Protein AF-0000000083340841 (afdb_homodimer)

Structure (mmCIF, N/CA/C/O backbone):
data_AF-0000000083340841-model_v1
#
loop_
_entity.id
_entity.type
_entity.pdbx_description
1 polymer 'Uncharacterized protein'
#
loop_
_atom_site.group_PDB
_atom_site.id
_atom_site.type_symbol
_atom_site.label_atom_id
_atom_site.label_alt_id
_atom_site.label_comp_id
_atom_site.label_asym_id
_atom_site.label_entity_id
_atom_site.label_seq_id
_atom_site.pdbx_PDB_ins_code
_atom_site.Cartn_x
_atom_site.Cartn_y
_atom_site.Cartn_z
_atom_site.occupancy
_atom_site.B_iso_or_equiv
_atom_site.auth_seq_id
_atom_site.auth_comp_id
_atom_site.auth_asym_id
_atom_site.auth_atom_id
_atom_site.pdbx_PDB_model_num
ATOM 1 N N . MET A 1 1 ? 17.75 -23.5 -24.016 1 43.09 1 MET A N 1
ATOM 2 C CA . MET A 1 1 ? 16.344 -23.766 -23.734 1 43.09 1 MET A CA 1
ATOM 3 C C . MET A 1 1 ? 16.172 -24.375 -22.344 1 43.09 1 MET A C 1
ATOM 5 O O . MET A 1 1 ? 15.297 -23.938 -21.594 1 43.09 1 MET A O 1
ATOM 9 N N . ILE A 1 2 ? 17.109 -25.375 -21.953 1 49.09 2 ILE A N 1
ATOM 10 C CA . ILE A 1 2 ? 17.062 -26.125 -20.703 1 49.09 2 ILE A CA 1
ATOM 11 C C . ILE A 1 2 ? 17.375 -25.188 -19.531 1 49.09 2 ILE A C 1
ATOM 13 O O . ILE A 1 2 ? 16.688 -25.219 -18.516 1 49.09 2 ILE A O 1
ATOM 17 N N . ASN A 1 3 ? 18.312 -24.188 -19.766 1 58.72 3 ASN A N 1
ATOM 18 C CA . ASN A 1 3 ? 18.781 -23.297 -18.703 1 58.72 3 ASN A CA 1
ATOM 19 C C . ASN A 1 3 ? 17.734 -22.219 -18.375 1 58.72 3 ASN A C 1
ATOM 21 O O . ASN A 1 3 ? 17.531 -21.891 -17.203 1 58.72 3 ASN A O 1
ATOM 25 N N . THR A 1 4 ? 16.984 -21.891 -19.422 1 71.94 4 THR A N 1
ATOM 26 C CA . THR A 1 4 ? 15.961 -20.859 -19.219 1 71.94 4 THR A CA 1
ATOM 27 C C . THR A 1 4 ? 14.766 -21.438 -18.453 1 71.94 4 THR A C 1
ATOM 29 O O . THR A 1 4 ? 14.219 -20.781 -17.562 1 71.94 4 THR A O 1
ATOM 32 N N . GLU A 1 5 ? 14.531 -22.703 -18.719 1 75.69 5 GLU A N 1
ATOM 33 C CA . GLU A 1 5 ? 13.406 -23.359 -18.047 1 75.69 5 GLU A CA 1
ATOM 34 C C . GLU A 1 5 ? 13.695 -23.562 -16.562 1 75.69 5 GLU A C 1
ATOM 36 O O . GLU A 1 5 ? 12.812 -23.375 -15.727 1 75.69 5 GLU A O 1
ATOM 41 N N . SER A 1 6 ? 14.945 -23.891 -16.391 1 80.19 6 SER A N 1
ATOM 42 C CA . SER A 1 6 ? 15.344 -24.109 -15 1 80.19 6 SER A CA 1
ATOM 43 C C . SER A 1 6 ? 15.242 -22.828 -14.188 1 80.19 6 SER A C 1
ATOM 45 O O . SER A 1 6 ? 14.82 -22.844 -13.031 1 80.19 6 SER A O 1
ATOM 47 N N . LYS A 1 7 ? 15.594 -21.781 -14.859 1 88.69 7 LYS A N 1
ATOM 48 C CA . LYS A 1 7 ? 15.5 -20.5 -14.188 1 88.69 7 LYS A CA 1
ATOM 49 C C . LYS A 1 7 ? 14.047 -20.109 -13.914 1 88.69 7 LYS A C 1
ATOM 51 O O . LYS A 1 7 ? 13.727 -19.594 -12.844 1 88.69 7 LYS A O 1
ATOM 56 N N . LEU A 1 8 ? 13.188 -20.406 -14.812 1 91.56 8 LEU A N 1
ATOM 57 C CA . LEU A 1 8 ? 11.766 -20.094 -14.664 1 91.56 8 LEU A CA 1
ATOM 58 C C . LEU A 1 8 ? 11.125 -20.969 -13.602 1 91.56 8 LEU A C 1
ATOM 60 O O . LEU A 1 8 ? 10.242 -20.531 -12.867 1 91.56 8 LEU A O 1
ATOM 64 N N . HIS A 1 9 ? 11.625 -22.203 -13.5 1 91.31 9 HIS A N 1
ATOM 65 C CA . HIS A 1 9 ? 11.172 -23.078 -12.422 1 91.31 9 HIS A CA 1
ATOM 66 C C . HIS A 1 9 ? 11.516 -22.5 -11.055 1 91.31 9 HIS A C 1
ATOM 68 O O . HIS A 1 9 ? 10.68 -22.5 -10.148 1 91.31 9 HIS A O 1
ATOM 74 N N . LYS A 1 10 ? 12.703 -22.047 -11.047 1 93.62 10 LYS A N 1
ATOM 75 C CA . LYS A 1 10 ? 13.172 -21.5 -9.789 1 93.62 10 LYS A CA 1
ATOM 76 C C . LYS A 1 10 ? 12.367 -20.25 -9.398 1 93.62 10 LYS A C 1
ATOM 78 O O . LYS A 1 10 ? 12.023 -20.078 -8.234 1 93.62 10 LYS A O 1
ATOM 83 N N . ILE A 1 11 ? 12.062 -19.453 -10.344 1 95.31 11 ILE A N 1
ATOM 84 C CA . ILE A 1 11 ? 11.289 -18.25 -10.094 1 95.31 11 ILE A CA 1
ATOM 85 C C . ILE A 1 11 ? 9.875 -18.625 -9.641 1 95.31 11 ILE A C 1
ATOM 87 O O . ILE A 1 11 ? 9.367 -18.078 -8.664 1 95.31 11 ILE A O 1
ATOM 91 N N . TYR A 1 12 ? 9.305 -19.578 -10.328 1 96.12 12 TYR A N 1
ATOM 92 C CA . TYR A 1 12 ? 7.961 -20.016 -9.977 1 96.12 12 TYR A CA 1
ATOM 93 C C . TYR A 1 12 ? 7.914 -20.547 -8.547 1 96.12 12 TYR A C 1
ATOM 95 O O . TYR A 1 12 ? 7.074 -20.141 -7.75 1 96.12 12 TYR A O 1
ATOM 103 N N . LEU A 1 13 ? 8.82 -21.406 -8.25 1 95.69 13 LEU A N 1
ATOM 104 C CA . LEU A 1 13 ? 8.852 -22.016 -6.926 1 95.69 13 LEU A CA 1
ATOM 105 C C . LEU A 1 13 ? 9.18 -20.984 -5.855 1 95.69 13 LEU A C 1
ATOM 107 O O . LEU A 1 13 ? 8.641 -21.031 -4.746 1 95.69 13 LEU A O 1
ATOM 111 N N . GLY A 1 14 ? 10.055 -20.094 -6.223 1 96 14 GLY A N 1
ATOM 112 C CA . GLY A 1 14 ? 10.344 -19.016 -5.301 1 96 14 GLY A CA 1
ATOM 113 C C . GLY A 1 14 ? 9.133 -18.172 -4.965 1 96 14 GLY A C 1
ATOM 114 O O . GLY A 1 14 ? 8.945 -17.766 -3.816 1 96 14 GLY A O 1
ATOM 115 N N . GLN A 1 15 ? 8.352 -17.938 -5.945 1 97.31 15 GLN A N 1
ATOM 116 C CA . GLN A 1 15 ? 7.133 -17.156 -5.715 1 97.31 15 GLN A CA 1
ATOM 117 C C . GLN A 1 15 ? 6.121 -17.969 -4.898 1 97.31 15 GLN A C 1
ATOM 119 O O . GLN A 1 15 ? 5.379 -17.391 -4.09 1 97.31 15 GLN A O 1
ATOM 124 N N . MET A 1 16 ? 6.059 -19.266 -5.082 1 96.81 16 MET A N 1
ATOM 125 C CA . MET A 1 16 ? 5.191 -20.109 -4.254 1 96.81 16 MET A CA 1
ATOM 126 C C . MET A 1 16 ? 5.598 -20.031 -2.787 1 96.81 16 MET A C 1
ATOM 128 O O . MET A 1 16 ? 4.742 -19.938 -1.906 1 96.81 16 MET A O 1
ATOM 132 N N . GLU A 1 17 ? 6.84 -20.047 -2.607 1 96.31 17 GLU A N 1
ATOM 133 C CA . GLU A 1 17 ? 7.344 -19.906 -1.242 1 96.31 17 GLU A CA 1
ATOM 134 C C . GLU A 1 17 ? 6.961 -18.562 -0.644 1 96.31 17 GLU A C 1
ATOM 136 O O . GLU A 1 17 ? 6.562 -18.484 0.52 1 96.31 17 GLU A O 1
ATOM 141 N N . GLU A 1 18 ? 7.105 -17.562 -1.44 1 96.62 18 GLU A N 1
ATOM 142 C CA . GLU A 1 18 ? 6.746 -16.219 -1.003 1 96.62 18 GLU A CA 1
ATOM 143 C C . GLU A 1 18 ? 5.266 -16.125 -0.641 1 96.62 18 GLU A C 1
ATOM 145 O O . GLU A 1 18 ? 4.91 -15.562 0.393 1 96.62 18 GLU A O 1
ATOM 150 N N . VAL A 1 19 ? 4.441 -16.672 -1.439 1 97.69 19 VAL A N 1
ATOM 151 C CA . VAL A 1 19 ? 3.006 -16.672 -1.183 1 97.69 19 VAL A CA 1
ATOM 152 C C . VAL A 1 19 ? 2.713 -17.359 0.148 1 97.69 19 VAL A C 1
ATOM 154 O O . VAL A 1 19 ? 1.974 -16.828 0.98 1 97.69 19 VAL A O 1
ATOM 157 N N . THR A 1 20 ? 3.332 -18.5 0.352 1 96.56 20 THR A N 1
ATOM 158 C CA . THR A 1 20 ? 3.094 -19.266 1.569 1 96.56 20 THR A CA 1
ATOM 159 C C . THR A 1 20 ? 3.574 -18.5 2.797 1 96.56 20 THR A C 1
ATOM 161 O O . THR A 1 20 ? 2.855 -18.391 3.793 1 96.56 20 THR A O 1
ATOM 164 N N . LYS A 1 21 ? 4.707 -17.984 2.682 1 96.38 21 LYS A N 1
ATOM 165 C CA . LYS A 1 21 ? 5.289 -17.219 3.777 1 96.38 21 LYS A CA 1
ATOM 166 C C . LYS A 1 21 ? 4.402 -16.031 4.156 1 96.38 21 LYS A C 1
ATOM 168 O O . LYS A 1 21 ? 4.148 -15.797 5.34 1 96.38 21 LYS A O 1
ATOM 173 N N . ARG A 1 22 ? 3.938 -15.359 3.242 1 97.62 22 ARG A N 1
ATOM 174 C CA . ARG A 1 22 ? 3.119 -14.18 3.488 1 97.62 22 ARG A CA 1
ATOM 175 C C . ARG A 1 22 ? 1.73 -14.562 3.986 1 97.62 22 ARG A C 1
ATOM 177 O O . ARG A 1 22 ? 1.156 -13.883 4.836 1 97.62 22 ARG A O 1
ATOM 184 N N . CYS A 1 23 ? 1.212 -15.633 3.434 1 97.31 23 CYS A N 1
ATOM 185 C CA . CYS A 1 23 ? -0.058 -16.109 3.965 1 97.31 23 CYS A CA 1
ATOM 186 C C . CYS A 1 23 ? 0.063 -16.453 5.445 1 97.31 23 CYS A C 1
ATOM 188 O O . CYS A 1 23 ? -0.834 -16.156 6.234 1 97.31 23 CYS A O 1
ATOM 190 N N . ASP A 1 24 ? 1.151 -17.062 5.801 1 96.75 24 ASP A N 1
ATOM 191 C CA . ASP A 1 24 ? 1.384 -17.359 7.207 1 96.75 24 ASP A CA 1
ATOM 192 C C . ASP A 1 24 ? 1.462 -16.078 8.039 1 96.75 24 ASP A C 1
ATOM 194 O O . ASP A 1 24 ? 0.912 -16.016 9.141 1 96.75 24 ASP A O 1
ATOM 198 N N . ALA A 1 25 ? 2.119 -15.125 7.512 1 97.38 25 ALA A N 1
ATOM 199 C CA . ALA A 1 25 ? 2.223 -13.836 8.203 1 97.38 25 ALA A CA 1
ATOM 200 C C . ALA A 1 25 ? 0.849 -13.203 8.375 1 97.38 25 ALA A C 1
ATOM 202 O O . ALA A 1 25 ? 0.565 -12.602 9.414 1 97.38 25 ALA A O 1
ATOM 203 N N . VAL A 1 26 ? 0.009 -13.297 7.371 1 98.25 26 VAL A N 1
ATOM 204 C CA . VAL A 1 26 ? -1.349 -12.773 7.457 1 98.25 26 VAL A CA 1
ATOM 205 C C . VAL A 1 26 ? -2.057 -13.352 8.672 1 98.25 26 VAL A C 1
ATOM 207 O O . VAL A 1 26 ? -2.67 -12.625 9.453 1 98.25 26 VAL A O 1
ATOM 210 N N . LEU A 1 27 ? -1.91 -14.594 8.797 1 96.81 27 LEU A N 1
ATOM 211 C CA . LEU A 1 27 ? -2.604 -15.266 9.891 1 96.81 27 LEU A CA 1
ATOM 212 C C . LEU A 1 27 ? -2.074 -14.797 11.242 1 96.81 27 LEU A C 1
ATOM 214 O O . LEU A 1 27 ? -2.844 -14.625 12.188 1 96.81 27 LEU A O 1
ATOM 218 N N . VAL A 1 28 ? -0.82 -14.578 11.328 1 96.81 28 VAL A N 1
ATOM 219 C CA . VAL A 1 28 ? -0.214 -14.094 12.562 1 96.81 28 VAL A CA 1
ATOM 220 C C . VAL A 1 28 ? -0.766 -12.711 12.898 1 96.81 28 VAL A C 1
ATOM 222 O O . VAL A 1 28 ? -1.224 -12.477 14.023 1 96.81 28 VAL A O 1
ATOM 225 N N . PHE A 1 29 ? -0.789 -11.836 11.992 1 97.69 29 PHE A N 1
ATOM 226 C CA . PHE A 1 29 ? -1.277 -10.477 12.203 1 97.69 29 PHE A CA 1
ATOM 227 C C . PHE A 1 29 ? -2.779 -10.477 12.469 1 97.69 29 PHE A C 1
ATOM 229 O O . PHE A 1 29 ? -3.275 -9.68 13.266 1 97.69 29 PHE A O 1
ATOM 236 N N . LEU A 1 30 ? -3.449 -11.359 11.75 1 97.12 30 LEU A N 1
ATOM 237 C CA . LEU A 1 30 ? -4.895 -11.445 11.938 1 97.12 30 LEU A CA 1
ATOM 238 C C . LEU A 1 30 ? -5.234 -11.898 13.359 1 97.12 30 LEU A C 1
ATOM 240 O O . LEU A 1 30 ? -6.129 -11.336 13.992 1 97.12 30 LEU A O 1
ATOM 244 N N . ASP A 1 31 ? -4.527 -12.859 13.805 1 97 31 ASP A N 1
ATOM 245 C CA . ASP A 1 31 ? -4.723 -13.336 15.164 1 97 31 ASP A CA 1
ATOM 246 C C . ASP A 1 31 ? -4.438 -12.234 16.188 1 97 31 ASP A C 1
ATOM 248 O O . ASP A 1 31 ? -5.191 -12.055 17.141 1 97 31 ASP A O 1
ATOM 252 N N . ALA A 1 32 ? -3.381 -11.523 15.961 1 96.44 32 ALA A N 1
ATOM 253 C CA . ALA A 1 32 ? -3.047 -10.398 16.828 1 96.44 32 ALA A CA 1
ATOM 254 C C . ALA A 1 32 ? -4.148 -9.344 16.812 1 96.44 32 ALA A C 1
ATOM 256 O O . ALA A 1 32 ? -4.531 -8.82 17.859 1 96.44 32 ALA A O 1
ATOM 257 N N . TYR A 1 33 ? -4.656 -9.125 15.711 1 96.38 33 TYR A N 1
ATOM 258 C CA . TYR A 1 33 ? -5.723 -8.148 15.562 1 96.38 33 TYR A CA 1
ATOM 259 C C . TYR A 1 33 ? -6.977 -8.594 16.312 1 96.38 33 TYR A C 1
ATOM 261 O O . TYR A 1 33 ? -7.609 -7.797 17 1 96.38 33 TYR A O 1
ATOM 269 N N . LYS A 1 34 ? -7.312 -9.75 16.141 1 94.75 34 LYS A N 1
ATOM 270 C CA . LYS A 1 34 ? -8.508 -10.281 16.781 1 94.75 34 LYS A CA 1
ATOM 271 C C . LYS A 1 34 ? -8.391 -10.203 18.312 1 94.75 34 LYS A C 1
ATOM 273 O O . LYS A 1 34 ? -9.383 -9.992 19 1 94.75 34 LYS A O 1
ATOM 278 N N . LYS A 1 35 ? -7.211 -10.297 18.828 1 95.81 35 LYS A N 1
ATOM 279 C CA . LYS A 1 35 ? -6.973 -10.281 20.266 1 95.81 35 LYS A CA 1
ATOM 280 C C . LYS A 1 35 ? -6.965 -8.859 20.797 1 95.81 35 LYS A C 1
ATOM 282 O O . LYS A 1 35 ? -7.48 -8.602 21.891 1 95.81 35 LYS A O 1
ATOM 287 N N . SER A 1 36 ? -6.426 -7.891 20.062 1 94.44 36 SER A N 1
ATOM 288 C CA . SER A 1 36 ? -6.156 -6.578 20.625 1 94.44 36 SER A CA 1
ATOM 289 C C . SER A 1 36 ? -6.941 -5.488 19.906 1 94.44 36 SER A C 1
ATOM 291 O O . SER A 1 36 ? -7.02 -4.352 20.375 1 94.44 36 SER A O 1
ATOM 293 N N . ASN A 1 37 ? -7.473 -5.785 18.766 1 92.81 37 ASN A N 1
ATOM 294 C CA . ASN A 1 37 ? -8.133 -4.809 17.906 1 92.81 37 ASN A CA 1
ATOM 295 C C . ASN A 1 37 ? -7.199 -3.66 17.547 1 92.81 37 ASN A C 1
ATOM 297 O O . ASN A 1 37 ? -7.645 -2.523 17.359 1 92.81 37 ASN A O 1
ATOM 301 N N . ASN A 1 38 ? -5.949 -3.977 17.469 1 94 38 ASN A N 1
ATOM 302 C CA . ASN A 1 38 ? -4.941 -2.994 17.094 1 94 38 ASN A CA 1
ATOM 303 C C . ASN A 1 38 ? -4.949 -2.74 15.586 1 94 38 ASN A C 1
ATOM 305 O O . ASN A 1 38 ? -4.684 -3.648 14.797 1 94 38 ASN A O 1
ATOM 309 N N . GLU A 1 39 ? -5.102 -1.509 15.211 1 94.25 39 GLU A N 1
ATOM 310 C CA . GLU A 1 39 ? -5.246 -1.133 13.805 1 94.25 39 GLU A CA 1
ATOM 311 C C . GLU A 1 39 ? -3.963 -1.407 13.023 1 94.25 39 GLU A C 1
ATOM 313 O O . GLU A 1 39 ? -4.008 -1.692 11.828 1 94.25 39 GLU A O 1
ATOM 318 N N . MET A 1 40 ? -2.793 -1.309 13.648 1 96.19 40 MET A N 1
ATOM 319 C CA . MET A 1 40 ? -1.515 -1.543 12.977 1 96.19 40 MET A CA 1
ATOM 320 C C . MET A 1 40 ? -1.383 -3.002 12.555 1 96.19 40 MET A C 1
ATOM 322 O O . MET A 1 40 ? -0.822 -3.295 11.492 1 96.19 40 MET A O 1
ATOM 326 N N . ASP A 1 41 ? -1.897 -3.875 13.375 1 96.31 41 ASP A N 1
ATOM 327 C CA . ASP A 1 41 ? -1.889 -5.293 13.023 1 96.31 41 ASP A CA 1
ATOM 328 C C . ASP A 1 41 ? -2.801 -5.566 11.836 1 96.31 41 ASP A C 1
ATOM 330 O O . ASP A 1 41 ? -2.459 -6.363 10.953 1 96.31 41 ASP A O 1
ATOM 334 N N . PHE A 1 42 ? -3.943 -4.898 11.867 1 97.06 42 PHE A N 1
ATOM 335 C CA . PHE A 1 42 ? -4.859 -5.043 10.742 1 97.06 42 PHE A CA 1
ATOM 336 C C . PHE A 1 42 ? -4.215 -4.551 9.445 1 97.06 42 PHE A C 1
ATOM 338 O O . PHE A 1 42 ? -4.281 -5.227 8.422 1 97.06 42 PHE A O 1
ATOM 345 N N . ASP A 1 43 ? -3.576 -3.416 9.539 1 97.5 43 ASP A N 1
ATOM 346 C CA . ASP A 1 43 ? -2.869 -2.865 8.391 1 97.5 43 ASP A CA 1
ATOM 347 C C . ASP A 1 43 ? -1.835 -3.855 7.859 1 97.5 43 ASP A C 1
ATOM 349 O O . ASP A 1 43 ? -1.732 -4.062 6.648 1 97.5 43 ASP A O 1
ATOM 353 N N . SER A 1 44 ? -1.119 -4.41 8.758 1 98 44 SER A N 1
ATOM 354 C CA . SER A 1 44 ? -0.068 -5.348 8.383 1 98 44 SER A CA 1
ATOM 355 C C . SER A 1 44 ? -0.65 -6.598 7.73 1 98 44 SER A C 1
ATOM 357 O O . SER A 1 44 ? -0.092 -7.117 6.762 1 98 44 SER A O 1
ATOM 359 N N . CYS A 1 45 ? -1.752 -7.012 8.281 1 97.88 45 CYS A N 1
ATOM 360 C CA . CYS A 1 45 ? -2.461 -8.156 7.715 1 97.88 45 CYS A CA 1
ATOM 361 C C . CYS A 1 45 ? -2.844 -7.891 6.262 1 97.88 45 CYS A C 1
ATOM 363 O O . CYS A 1 45 ? -2.588 -8.719 5.391 1 97.88 45 CYS A O 1
ATOM 365 N N . VAL A 1 46 ? -3.389 -6.793 6.023 1 98.25 46 VAL A N 1
ATOM 366 C CA . VAL A 1 46 ? -3.854 -6.402 4.695 1 98.25 46 VAL A CA 1
ATOM 367 C C . VAL A 1 46 ? -2.668 -6.316 3.738 1 98.25 46 VAL A C 1
ATOM 369 O O . VAL A 1 46 ? -2.736 -6.812 2.611 1 98.25 46 VAL A O 1
ATOM 372 N N . LEU A 1 47 ? -1.594 -5.77 4.164 1 98.69 47 LEU A N 1
ATOM 373 C CA . LEU A 1 47 ? -0.408 -5.609 3.33 1 98.69 47 LEU A CA 1
ATOM 374 C C . LEU A 1 47 ? 0.172 -6.965 2.945 1 98.69 47 LEU A C 1
ATOM 376 O O . LEU A 1 47 ? 0.514 -7.191 1.782 1 98.69 47 LEU A O 1
ATOM 380 N N . GLN A 1 48 ? 0.275 -7.832 3.902 1 98.69 48 GLN A N 1
ATOM 381 C CA . GLN A 1 48 ? 0.846 -9.148 3.629 1 98.69 48 GLN A CA 1
ATOM 382 C C . GLN A 1 48 ? -0.003 -9.922 2.621 1 98.69 48 GLN A C 1
ATOM 384 O O . GLN A 1 48 ? 0.531 -10.602 1.746 1 98.69 48 GLN A O 1
ATOM 389 N N . LEU A 1 49 ? -1.319 -9.797 2.742 1 98.75 49 LEU A N 1
ATOM 390 C CA . LEU A 1 49 ? -2.178 -10.477 1.781 1 98.75 49 LEU A CA 1
ATOM 391 C C . LEU A 1 49 ? -2.02 -9.875 0.388 1 98.75 49 LEU A C 1
ATOM 393 O O . LEU A 1 49 ? -1.956 -10.609 -0.604 1 98.75 49 LEU A O 1
ATOM 397 N N . ARG A 1 50 ? -1.979 -8.586 0.361 1 98.62 50 ARG A N 1
ATOM 398 C CA . ARG A 1 50 ? -1.774 -7.926 -0.926 1 98.62 50 ARG A CA 1
ATOM 399 C C . ARG A 1 50 ? -0.49 -8.406 -1.59 1 98.62 50 ARG A C 1
ATOM 401 O O . ARG A 1 50 ? -0.487 -8.75 -2.775 1 98.62 50 ARG A O 1
ATOM 408 N N . LYS A 1 51 ? 0.593 -8.438 -0.875 1 98.62 51 LYS A N 1
ATOM 409 C CA . LYS A 1 51 ? 1.883 -8.852 -1.417 1 98.62 51 LYS A CA 1
ATOM 410 C C . LYS A 1 51 ? 1.861 -10.328 -1.809 1 98.62 51 LYS A C 1
ATOM 412 O O . LYS A 1 51 ? 2.512 -10.727 -2.775 1 98.62 51 LYS A O 1
ATOM 417 N N . ALA A 1 52 ? 1.126 -11.164 -1.027 1 98.62 52 ALA A N 1
ATOM 418 C CA . ALA A 1 52 ? 0.972 -12.57 -1.387 1 98.62 52 ALA A CA 1
ATOM 419 C C . ALA A 1 52 ? 0.303 -12.719 -2.75 1 98.62 52 ALA A C 1
ATOM 421 O O . ALA A 1 52 ? 0.756 -13.5 -3.59 1 98.62 52 ALA A O 1
ATOM 422 N N . LEU A 1 53 ? -0.732 -11.977 -2.951 1 98.75 53 LEU A N 1
ATOM 423 C CA . LEU A 1 53 ? -1.46 -12.023 -4.215 1 98.75 53 LEU A CA 1
ATOM 424 C C . LEU A 1 53 ? -0.593 -11.523 -5.363 1 98.75 53 LEU A C 1
ATOM 426 O O . LEU A 1 53 ? -0.635 -12.07 -6.465 1 98.75 53 LEU A O 1
ATOM 430 N N . GLU A 1 54 ? 0.191 -10.508 -5.082 1 98.62 54 GLU A N 1
ATOM 431 C CA . GLU A 1 54 ? 1.115 -10.008 -6.098 1 98.62 54 GLU A CA 1
ATOM 432 C C . GLU A 1 54 ? 2.164 -11.062 -6.449 1 98.62 54 GLU A C 1
ATOM 434 O O . GLU A 1 54 ? 2.498 -11.242 -7.621 1 98.62 54 GLU A O 1
ATOM 439 N N . ALA A 1 55 ? 2.654 -11.727 -5.441 1 98.31 55 ALA A N 1
ATOM 440 C CA . ALA A 1 55 ? 3.602 -12.812 -5.688 1 98.31 55 ALA A CA 1
ATOM 441 C C . ALA A 1 55 ? 2.975 -13.898 -6.555 1 98.31 55 ALA A C 1
ATOM 443 O O . ALA A 1 55 ? 3.631 -14.445 -7.441 1 98.31 55 ALA A O 1
ATOM 444 N N . LEU A 1 56 ? 1.742 -14.219 -6.309 1 98.44 56 LEU A N 1
ATOM 445 C CA . LEU A 1 56 ? 1.031 -15.203 -7.113 1 98.44 56 LEU A CA 1
ATOM 446 C C . LEU A 1 56 ? 0.913 -14.742 -8.562 1 98.44 56 LEU A C 1
ATOM 448 O O . LEU A 1 56 ? 1.089 -15.539 -9.492 1 98.44 56 LEU A O 1
ATOM 452 N N . ALA A 1 57 ? 0.633 -13.484 -8.75 1 98.5 57 ALA A N 1
ATOM 453 C CA . ALA A 1 57 ? 0.573 -12.93 -10.102 1 98.5 57 ALA A CA 1
ATOM 454 C C . ALA A 1 57 ? 1.924 -13.039 -10.805 1 98.5 57 ALA A C 1
ATOM 456 O O . ALA A 1 57 ? 1.993 -13.422 -11.969 1 98.5 57 ALA A O 1
ATOM 457 N N . TYR A 1 58 ? 2.98 -12.75 -10.094 1 98.12 58 TYR A N 1
ATOM 458 C CA . TYR A 1 58 ? 4.32 -12.867 -10.656 1 98.12 58 TYR A CA 1
ATOM 459 C C . TYR A 1 58 ? 4.633 -14.305 -11.039 1 98.12 58 TYR A C 1
ATOM 461 O O . TYR A 1 58 ? 5.23 -14.562 -12.086 1 98.12 58 TYR A O 1
ATOM 469 N N . ALA A 1 59 ? 4.25 -15.227 -10.156 1 97.56 59 ALA A N 1
ATOM 470 C CA . ALA A 1 59 ? 4.461 -16.641 -10.469 1 97.56 59 ALA A CA 1
ATOM 471 C C . ALA A 1 59 ? 3.812 -17 -11.797 1 97.56 59 ALA A C 1
ATOM 473 O O . ALA A 1 59 ? 4.395 -17.75 -12.594 1 97.56 59 ALA A O 1
ATOM 474 N N . SER A 1 60 ? 2.695 -16.469 -12.062 1 96.62 60 SER A N 1
ATOM 475 C CA . SER A 1 60 ? 1.921 -16.797 -13.258 1 96.62 60 SER A CA 1
ATOM 476 C C . SER A 1 60 ? 2.576 -16.234 -14.516 1 96.62 60 SER A C 1
ATOM 478 O O . SER A 1 60 ? 2.242 -16.641 -15.633 1 96.62 60 SER A O 1
ATOM 480 N N . ILE A 1 61 ? 3.465 -15.32 -14.352 1 96.38 61 ILE A N 1
ATOM 481 C CA . ILE A 1 61 ? 4.203 -14.781 -15.492 1 96.38 61 ILE A CA 1
ATOM 482 C C . ILE A 1 61 ? 5.25 -15.797 -15.953 1 96.38 61 ILE A C 1
ATOM 484 O O . ILE A 1 61 ? 5.523 -15.914 -17.156 1 96.38 61 ILE A O 1
ATOM 488 N N . ALA A 1 62 ? 5.797 -16.562 -15.047 1 94.06 62 ALA A N 1
ATOM 489 C CA . ALA A 1 62 ? 6.965 -17.406 -15.297 1 94.06 62 ALA A CA 1
ATOM 490 C C . ALA A 1 62 ? 6.711 -18.359 -16.453 1 94.06 62 ALA A C 1
ATOM 492 O O . ALA A 1 62 ? 7.465 -18.375 -17.438 1 94.06 62 ALA A O 1
ATOM 493 N N . PRO A 1 63 ? 5.574 -19.125 -16.469 1 91.31 63 PRO A N 1
ATOM 494 C CA . PRO A 1 63 ? 5.324 -20.031 -17.578 1 91.31 63 PRO A CA 1
ATOM 495 C C . PRO A 1 63 ? 5.059 -19.297 -18.891 1 91.31 63 PRO A C 1
ATOM 497 O O . PRO A 1 63 ? 5.109 -19.906 -19.969 1 91.31 63 PRO A O 1
ATOM 500 N N . ASN A 1 64 ? 4.789 -18.016 -18.812 1 91.25 64 ASN A N 1
ATOM 501 C CA . ASN A 1 64 ? 4.418 -17.203 -19.969 1 91.25 64 ASN A CA 1
ATOM 502 C C . ASN A 1 64 ? 5.398 -16.062 -20.188 1 91.25 64 ASN A C 1
ATOM 504 O O . ASN A 1 64 ? 5.062 -15.062 -20.828 1 91.25 64 ASN A O 1
ATOM 508 N N . LYS A 1 65 ? 6.559 -16.172 -19.656 1 92.62 65 LYS A N 1
ATOM 509 C 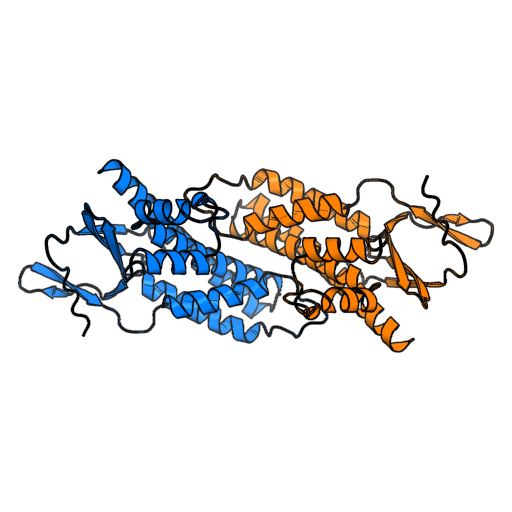CA . LYS A 1 65 ? 7.469 -15.039 -19.516 1 92.62 65 LYS A CA 1
ATOM 510 C C . LYS A 1 65 ? 7.75 -14.383 -20.859 1 92.62 65 LYS A C 1
ATOM 512 O O . LYS A 1 65 ? 7.586 -13.172 -21.016 1 92.62 65 LYS A O 1
ATOM 517 N N . ASN A 1 66 ? 8.148 -15.172 -21.828 1 90.75 66 ASN A N 1
ATOM 518 C CA . ASN A 1 66 ? 8.516 -14.609 -23.125 1 90.75 66 ASN A CA 1
ATOM 519 C C . ASN A 1 66 ? 7.32 -13.938 -23.797 1 90.75 66 ASN A C 1
ATOM 521 O O . ASN A 1 66 ? 7.445 -12.844 -24.344 1 90.75 66 ASN A O 1
ATOM 525 N N . ALA A 1 67 ? 6.23 -14.602 -23.781 1 92.5 67 ALA A N 1
ATOM 526 C CA . ALA A 1 67 ? 5.023 -14.031 -24.359 1 92.5 67 ALA A CA 1
ATOM 527 C C . ALA A 1 67 ? 4.598 -12.766 -23.625 1 92.5 67 ALA A C 1
ATOM 529 O O . ALA A 1 67 ? 4.145 -11.797 -24.25 1 92.5 67 ALA A O 1
ATOM 530 N N . TYR A 1 68 ? 4.723 -12.789 -22.344 1 95.44 68 TYR A N 1
ATOM 531 C CA . TYR A 1 68 ? 4.375 -11.625 -21.531 1 95.44 68 TYR A CA 1
ATOM 532 C C . TYR A 1 68 ? 5.281 -10.445 -21.859 1 95.44 68 TYR A C 1
ATOM 534 O O . TYR A 1 68 ? 4.801 -9.32 -22.031 1 95.44 68 TYR A O 1
ATOM 542 N N . GLN A 1 69 ? 6.523 -10.703 -21.938 1 94.62 69 GLN A N 1
ATOM 543 C CA . GLN A 1 69 ? 7.492 -9.664 -22.281 1 94.62 69 GLN A CA 1
ATOM 544 C C . GLN A 1 69 ? 7.18 -9.055 -23.641 1 94.62 69 GLN A C 1
ATOM 546 O O . GLN A 1 69 ? 7.234 -7.836 -23.812 1 94.62 69 GLN A O 1
ATOM 551 N N . ALA A 1 70 ? 6.914 -9.875 -24.562 1 93.19 70 ALA A N 1
ATOM 552 C CA . ALA A 1 70 ? 6.566 -9.398 -25.906 1 93.19 70 ALA A CA 1
ATOM 553 C C . ALA A 1 70 ? 5.297 -8.555 -25.875 1 93.19 70 ALA A C 1
ATOM 555 O O . ALA A 1 70 ? 5.23 -7.5 -26.516 1 93.19 70 ALA A O 1
ATOM 556 N N . PHE A 1 71 ? 4.344 -9.07 -25.172 1 93.94 71 PHE A N 1
ATOM 557 C CA . PHE A 1 71 ? 3.078 -8.359 -25.047 1 93.94 71 PHE A CA 1
ATOM 558 C C . PHE A 1 71 ? 3.295 -6.965 -24.469 1 93.94 71 PHE A C 1
ATOM 560 O O . PHE A 1 71 ? 2.773 -5.98 -25 1 93.94 71 PHE A O 1
ATOM 567 N N . ARG A 1 72 ? 4.07 -6.883 -23.422 1 95 72 ARG A N 1
ATOM 568 C CA . ARG A 1 72 ? 4.309 -5.625 -22.719 1 95 72 ARG A CA 1
ATOM 569 C C . ARG A 1 72 ? 5.16 -4.684 -23.562 1 95 72 ARG A C 1
ATOM 571 O O . ARG A 1 72 ? 5.016 -3.463 -23.469 1 95 72 ARG A O 1
ATOM 578 N N . SER A 1 73 ? 6.031 -5.184 -24.359 1 93.81 73 SER A N 1
ATOM 579 C CA . SER A 1 73 ? 6.891 -4.371 -25.219 1 93.81 73 SER A CA 1
ATOM 580 C C . SER A 1 73 ? 6.07 -3.578 -26.234 1 93.81 73 SER A C 1
ATOM 582 O O . SER A 1 73 ? 6.52 -2.541 -26.719 1 93.81 73 SER A O 1
ATOM 584 N N . ASN A 1 74 ? 4.879 -4.004 -26.484 1 91.5 74 ASN A N 1
ATOM 585 C CA . ASN A 1 74 ? 4.012 -3.357 -27.469 1 91.5 74 ASN A CA 1
ATOM 586 C C . ASN A 1 74 ? 3.121 -2.303 -26.812 1 91.5 74 ASN A C 1
ATOM 588 O O . ASN A 1 74 ? 2.381 -1.599 -27.5 1 91.5 74 ASN A O 1
ATOM 592 N N . ALA A 1 75 ? 3.213 -2.289 -25.516 1 89.56 75 ALA A N 1
ATOM 593 C CA . ALA A 1 75 ? 2.41 -1.294 -24.812 1 89.56 75 ALA A CA 1
ATOM 594 C C . ALA A 1 75 ? 2.951 0.113 -25.047 1 89.56 75 ALA A C 1
ATOM 596 O O . ALA A 1 75 ? 4.16 0.301 -25.219 1 89.56 75 ALA A O 1
ATOM 597 N N . GLU A 1 76 ? 2.135 1.11 -25 1 85.56 76 GLU A N 1
ATOM 598 C CA . GLU A 1 76 ? 2.49 2.502 -25.25 1 85.56 76 GLU A CA 1
ATOM 599 C C . GLU A 1 76 ? 3.266 3.1 -24.078 1 85.56 76 GLU A C 1
ATOM 601 O O . GLU A 1 76 ? 4.238 3.83 -24.281 1 85.56 76 GLU A O 1
ATOM 606 N N . LYS A 1 77 ? 2.824 2.768 -22.922 1 81.31 77 LYS A N 1
ATOM 607 C CA . LYS A 1 77 ? 3.453 3.346 -21.75 1 81.31 77 LYS A CA 1
ATOM 608 C C . LYS A 1 77 ? 3.936 2.258 -20.797 1 81.31 77 LYS A C 1
ATOM 610 O O . LYS A 1 77 ? 3.303 1.206 -20.672 1 81.31 77 LYS A O 1
ATOM 615 N N . GLN A 1 78 ? 5.078 2.602 -20.156 1 79.69 78 GLN A N 1
ATOM 616 C CA . GLN A 1 78 ? 5.625 1.705 -19.141 1 79.69 78 GLN A CA 1
ATOM 617 C C . GLN A 1 78 ? 5.723 0.275 -19.672 1 79.69 78 GLN A C 1
ATOM 619 O O . GLN A 1 78 ? 5.148 -0.646 -19.078 1 79.69 78 GLN A O 1
ATOM 624 N N . ASN A 1 79 ? 6.512 0.099 -20.719 1 89.12 79 ASN A N 1
ATOM 625 C CA . ASN A 1 79 ? 6.504 -1.143 -21.484 1 89.12 79 ASN A CA 1
ATOM 626 C C . ASN A 1 79 ? 7.52 -2.143 -20.938 1 89.12 79 ASN A C 1
ATOM 628 O O . ASN A 1 79 ? 7.781 -3.172 -21.562 1 89.12 79 ASN A O 1
ATOM 632 N N . ASP A 1 80 ? 8.078 -1.817 -19.875 1 93.38 80 ASP A N 1
ATOM 633 C CA . ASP A 1 80 ? 8.992 -2.746 -19.219 1 93.38 80 ASP A CA 1
ATOM 634 C C . ASP A 1 80 ? 8.258 -3.627 -18.203 1 93.38 80 ASP A C 1
ATOM 636 O O . ASP A 1 80 ? 7.859 -3.156 -17.141 1 93.38 80 ASP A O 1
ATOM 640 N N . TYR A 1 81 ? 8.164 -4.887 -18.5 1 95.56 81 TYR A N 1
ATOM 641 C CA . TYR A 1 81 ? 7.387 -5.801 -17.672 1 95.56 81 TYR A CA 1
ATOM 642 C C . TYR A 1 81 ? 8.031 -5.965 -16.297 1 95.56 81 TYR A C 1
ATOM 644 O O . TYR A 1 81 ? 7.371 -6.391 -15.352 1 95.56 81 TYR A O 1
ATOM 652 N N . LYS A 1 82 ? 9.32 -5.613 -16.156 1 94.88 82 LYS A N 1
ATOM 653 C CA . LYS A 1 82 ? 10.031 -5.715 -14.883 1 94.88 82 LYS A CA 1
ATOM 654 C C . LYS A 1 82 ? 9.531 -4.68 -13.883 1 94.88 82 LYS A C 1
ATOM 656 O O . LYS A 1 82 ? 9.805 -4.781 -12.68 1 94.88 82 LYS A O 1
ATOM 661 N N . LYS A 1 83 ? 8.734 -3.775 -14.398 1 94.19 83 LYS A N 1
ATOM 662 C CA . LYS A 1 83 ? 8.234 -2.699 -13.547 1 94.19 83 LYS A CA 1
ATOM 663 C C . LYS A 1 83 ? 6.754 -2.902 -13.219 1 94.19 83 LYS A C 1
ATOM 665 O O . LYS A 1 83 ? 6.168 -2.123 -12.461 1 94.19 83 LYS A O 1
ATOM 670 N N . ASP A 1 84 ? 6.184 -3.949 -13.773 1 95.5 84 ASP A N 1
ATOM 671 C CA . ASP A 1 84 ? 4.785 -4.238 -13.477 1 95.5 84 ASP A CA 1
ATOM 672 C C . ASP A 1 84 ? 4.613 -4.664 -12.016 1 95.5 84 ASP A C 1
ATOM 674 O O . ASP A 1 84 ? 5.402 -5.461 -11.5 1 95.5 84 ASP A O 1
ATOM 678 N N . TYR A 1 85 ? 3.537 -4.109 -11.367 1 94.88 85 TYR A N 1
ATOM 679 C CA . TYR A 1 85 ? 3.346 -4.457 -9.961 1 94.88 85 TYR A CA 1
ATOM 680 C C . TYR A 1 85 ? 1.872 -4.699 -9.656 1 94.88 85 TYR A C 1
ATOM 682 O O . TYR A 1 85 ? 1.536 -5.348 -8.664 1 94.88 85 TYR A O 1
ATOM 690 N N . LYS A 1 86 ? 1.042 -4.113 -10.461 1 96.31 86 LYS A N 1
ATOM 691 C CA . LYS A 1 86 ? -0.39 -4.238 -10.203 1 96.31 86 LYS A CA 1
ATOM 692 C C . LYS A 1 86 ? -0.906 -5.613 -10.625 1 96.31 86 LYS A C 1
ATOM 694 O O . LYS A 1 86 ? -1.107 -5.867 -11.812 1 96.31 86 LYS A O 1
ATOM 699 N N . ALA A 1 87 ? -1.256 -6.363 -9.656 1 98 87 ALA A N 1
ATOM 700 C CA . ALA A 1 87 ? -1.594 -7.766 -9.883 1 98 87 ALA A CA 1
ATOM 701 C C . ALA A 1 87 ? -2.805 -7.895 -10.805 1 98 87 ALA A C 1
ATOM 703 O O . ALA A 1 87 ? -2.85 -8.781 -11.656 1 98 87 ALA A O 1
ATOM 704 N N . SER A 1 88 ? -3.795 -7.02 -10.656 1 97.75 88 SER A N 1
ATOM 705 C CA . SER A 1 88 ? -4.984 -7.098 -11.492 1 97.75 88 SER A CA 1
ATOM 706 C C . SER A 1 88 ? -4.641 -6.871 -12.961 1 97.75 88 SER A C 1
ATOM 708 O O . SER A 1 88 ? -5.145 -7.574 -13.836 1 97.75 88 SER A O 1
ATOM 710 N N . SER A 1 89 ? -3.73 -5.969 -13.258 1 96.69 89 SER A N 1
ATOM 711 C CA . SER A 1 89 ? -3.303 -5.691 -14.625 1 96.69 89 SER A CA 1
ATOM 712 C C . SER A 1 89 ? -2.48 -6.844 -15.195 1 96.69 89 SER A C 1
ATOM 714 O O . SER A 1 89 ? -2.592 -7.168 -16.375 1 96.69 89 SER A O 1
ATOM 716 N N . ILE A 1 90 ? -1.693 -7.398 -14.344 1 97.62 90 ILE A N 1
ATOM 717 C CA . ILE A 1 90 ? -0.874 -8.531 -14.758 1 97.62 90 ILE A CA 1
ATOM 718 C C . ILE A 1 90 ? -1.772 -9.703 -15.156 1 97.62 90 ILE A C 1
ATOM 720 O O . ILE A 1 90 ? -1.583 -10.305 -16.219 1 97.62 90 ILE A O 1
ATOM 724 N N . LEU A 1 91 ? -2.779 -9.977 -14.336 1 97.88 91 LEU A N 1
ATOM 725 C CA . LEU A 1 91 ? -3.689 -11.086 -14.633 1 97.88 91 LEU A CA 1
ATOM 726 C C . LEU A 1 91 ? -4.453 -10.828 -15.93 1 97.88 91 LEU A C 1
ATOM 728 O O . LEU A 1 91 ? -4.652 -11.742 -16.734 1 97.88 91 LEU A O 1
ATOM 732 N N . GLN A 1 92 ? -4.832 -9.625 -16.109 1 96.69 92 GLN A N 1
ATOM 733 C CA . GLN A 1 92 ? -5.559 -9.273 -17.328 1 96.69 92 GLN A CA 1
ATOM 734 C C . GLN A 1 92 ? -4.684 -9.477 -18.562 1 96.69 92 GLN A C 1
ATOM 736 O O . GLN A 1 92 ? -5.148 -10 -19.578 1 96.69 92 GLN A O 1
ATOM 741 N N . ALA A 1 93 ? -3.516 -9.031 -18.516 1 96.25 93 ALA A N 1
ATOM 742 C CA . ALA A 1 93 ? -2.576 -9.227 -19.609 1 96.25 93 ALA A CA 1
ATOM 743 C C . ALA A 1 93 ? -2.352 -10.711 -19.891 1 96.25 93 ALA A C 1
ATOM 745 O O . ALA A 1 93 ? -2.381 -11.141 -21.047 1 96.25 93 ALA A O 1
ATOM 746 N N . LEU A 1 94 ? -2.145 -11.438 -18.828 1 96.88 94 LEU A N 1
ATOM 747 C CA . LEU A 1 94 ? -1.882 -12.867 -18.969 1 96.88 94 LEU A CA 1
ATOM 748 C C . LEU A 1 94 ? -3.074 -13.578 -19.594 1 96.88 94 LEU A C 1
ATOM 750 O O . LEU A 1 94 ? -2.9 -14.5 -20.406 1 96.88 94 LEU A O 1
ATOM 754 N N . LYS A 1 95 ? -4.238 -13.18 -19.188 1 96.12 95 LYS A N 1
ATOM 755 C CA . LYS A 1 95 ? -5.449 -13.781 -19.734 1 96.12 95 LYS A CA 1
ATOM 756 C C . LYS A 1 95 ? -5.52 -13.594 -21.25 1 96.12 95 LYS A C 1
ATOM 758 O O . LYS A 1 95 ? -6.027 -14.469 -21.969 1 96.12 95 LYS A O 1
ATOM 763 N N . ARG A 1 96 ? -5.016 -12.523 -21.75 1 94.5 96 ARG A N 1
ATOM 764 C CA . ARG A 1 96 ? -4.992 -12.242 -23.188 1 94.5 96 ARG A CA 1
ATOM 765 C C . ARG A 1 96 ? -3.922 -13.078 -23.891 1 94.5 96 ARG A C 1
ATOM 767 O O . ARG A 1 96 ? -4.07 -13.422 -25.062 1 94.5 96 ARG A O 1
ATOM 774 N N . ILE A 1 97 ? -2.889 -13.438 -23.219 1 92.88 97 ILE A N 1
ATOM 775 C CA . ILE A 1 97 ? -1.748 -14.164 -23.766 1 92.88 97 ILE A CA 1
ATOM 776 C C . ILE A 1 97 ? -2.049 -15.656 -23.797 1 92.88 97 ILE A C 1
ATOM 778 O O . ILE A 1 97 ? -1.767 -16.344 -24.781 1 92.88 97 ILE A O 1
ATOM 782 N N . ASN A 1 98 ? -2.561 -16.141 -22.703 1 91.62 98 ASN A N 1
ATOM 783 C CA . ASN A 1 98 ? -2.865 -17.547 -22.453 1 91.62 98 ASN A CA 1
ATOM 784 C C . ASN A 1 98 ? -4.09 -17.719 -21.562 1 91.62 98 ASN A C 1
ATOM 786 O O . ASN A 1 98 ? -4.02 -17.484 -20.359 1 91.62 98 ASN A O 1
ATOM 790 N N . VAL A 1 99 ? -5.133 -18.172 -22.094 1 91.62 99 VAL A N 1
ATOM 791 C CA . VAL A 1 99 ? -6.391 -18.297 -21.375 1 91.62 99 VAL A CA 1
ATOM 792 C C . VAL A 1 99 ? -6.227 -19.266 -20.203 1 91.62 99 VAL A C 1
ATOM 794 O O . VAL A 1 99 ? -6.926 -19.156 -19.188 1 91.62 99 VAL A O 1
ATOM 797 N N . ASP A 1 100 ? -5.215 -20.172 -20.25 1 91.81 100 ASP A N 1
ATOM 798 C CA . ASP A 1 100 ? -4.988 -21.156 -19.203 1 91.81 100 ASP A CA 1
ATOM 799 C C . ASP A 1 100 ? -3.826 -20.75 -18.297 1 91.81 100 ASP A C 1
ATOM 801 O O . ASP A 1 100 ? -3.117 -21.609 -17.766 1 91.81 100 ASP A O 1
ATOM 805 N N . PHE A 1 101 ? -3.594 -19.469 -18.156 1 95.12 101 PHE A N 1
ATOM 806 C CA . PHE A 1 101 ? -2.422 -18.969 -17.438 1 95.12 101 PHE A CA 1
ATOM 807 C C . PHE A 1 101 ? -2.551 -19.234 -15.945 1 95.12 101 PHE A C 1
ATOM 809 O O . PHE A 1 101 ? -1.547 -19.328 -15.234 1 95.12 101 PHE A O 1
ATOM 816 N N . TYR A 1 102 ? -3.812 -19.266 -15.477 1 96.44 102 TYR A N 1
ATOM 817 C CA . TYR A 1 102 ? -4.07 -19.344 -14.047 1 96.44 102 TYR A CA 1
ATOM 818 C C . TYR A 1 102 ? -3.904 -20.781 -13.547 1 96.44 102 TYR A C 1
ATOM 820 O O . TYR A 1 102 ? -4.312 -21.719 -14.211 1 96.44 102 TYR A O 1
ATOM 828 N N . PRO A 1 103 ? -3.27 -20.906 -12.344 1 95.62 103 PRO A N 1
ATOM 829 C CA . PRO A 1 103 ? -3.082 -22.281 -11.836 1 95.62 103 PRO A CA 1
ATOM 830 C C . PRO A 1 103 ? -4.383 -23.078 -11.797 1 95.62 103 PRO A C 1
ATOM 832 O O . PRO A 1 103 ? -5.434 -22.531 -11.438 1 95.62 103 PRO A O 1
ATOM 835 N N . LEU A 1 104 ? -4.273 -24.266 -12.195 1 93.56 104 LEU A N 1
ATOM 836 C CA . LEU A 1 104 ? -5.402 -25.188 -12.133 1 93.56 104 LEU A CA 1
ATOM 837 C C . LEU A 1 104 ? -5.27 -26.141 -10.945 1 93.56 104 LEU A C 1
ATOM 839 O O . LEU A 1 104 ? -4.414 -27.031 -10.945 1 93.56 104 LEU A O 1
ATOM 843 N N . PRO A 1 105 ? -6.09 -25.938 -9.984 1 94.62 105 PRO A N 1
ATOM 844 C CA . PRO A 1 105 ? -5.984 -26.828 -8.828 1 94.62 105 PRO A CA 1
ATOM 845 C C . PRO A 1 105 ? -6.32 -28.281 -9.164 1 94.62 105 PRO A C 1
ATOM 847 O O . PRO A 1 105 ? -7.238 -28.547 -9.953 1 94.62 105 PRO A O 1
ATOM 850 N N . LEU A 1 106 ? -5.547 -29.156 -8.602 1 89.62 106 LEU A N 1
ATOM 851 C CA . LEU A 1 106 ? -5.691 -30.594 -8.859 1 89.62 106 LEU A CA 1
ATOM 852 C C . LEU A 1 106 ? -6.043 -31.344 -7.582 1 89.62 106 LEU A C 1
ATOM 854 O O . LEU A 1 106 ? -5.781 -30.859 -6.48 1 89.62 106 LEU A O 1
ATOM 858 N N . ILE A 1 107 ? -6.73 -32.469 -7.773 1 84.44 107 ILE A N 1
ATOM 859 C CA . ILE A 1 107 ? -6.922 -33.438 -6.707 1 84.44 107 ILE A CA 1
ATOM 860 C C . ILE A 1 107 ? -5.863 -34.531 -6.816 1 84.44 107 ILE A C 1
ATOM 862 O O . ILE A 1 107 ? -5.496 -34.938 -7.922 1 84.44 107 ILE A O 1
ATOM 866 N N . PRO A 1 108 ? -5.324 -34.875 -5.641 1 74.5 108 PRO A N 1
ATOM 867 C CA . PRO A 1 108 ? -4.266 -35.906 -5.695 1 74.5 108 PRO A CA 1
ATOM 868 C C . PRO A 1 108 ? -4.621 -37.094 -6.59 1 74.5 108 PRO A C 1
ATOM 870 O O . PRO A 1 108 ? -5.785 -37.469 -6.66 1 74.5 108 PRO A O 1
ATOM 873 N N . ALA A 1 109 ? -3.594 -37.438 -7.328 1 66.56 109 ALA A N 1
ATOM 874 C CA . ALA A 1 109 ? -3.709 -38.438 -8.391 1 66.56 109 ALA A CA 1
ATOM 875 C C . ALA A 1 109 ? -4.129 -39.812 -7.828 1 66.56 109 ALA A C 1
ATOM 877 O O . ALA A 1 109 ? -3.799 -40.125 -6.691 1 66.56 109 ALA A O 1
ATOM 878 N N . ILE A 1 110 ? -5.098 -40.312 -8.492 1 60.81 110 ILE A N 1
ATOM 879 C CA . ILE A 1 110 ? -5.426 -41.719 -8.281 1 60.81 110 ILE A CA 1
ATOM 880 C C . ILE A 1 110 ? -4.746 -42.562 -9.352 1 60.81 110 ILE A C 1
ATOM 882 O O . ILE A 1 110 ? -4.723 -42.219 -10.523 1 60.81 110 ILE A O 1
ATOM 886 N N . GLN A 1 111 ? -3.736 -43.312 -8.922 1 58.94 111 GLN A N 1
ATOM 887 C CA . GLN A 1 111 ? -3.096 -44.25 -9.852 1 58.94 111 GLN A CA 1
ATOM 888 C C . GLN A 1 111 ? -4.129 -45.094 -10.57 1 58.94 111 GLN A C 1
ATOM 890 O O . GLN A 1 111 ? -5.008 -45.688 -9.938 1 58.94 111 GLN A O 1
ATOM 895 N N . LYS A 1 112 ? -4.031 -44.875 -11.859 1 60.28 112 LYS A N 1
ATOM 896 C CA . LYS A 1 112 ? -4.895 -45.781 -12.633 1 60.28 112 LYS A CA 1
ATOM 897 C C . LYS A 1 112 ? -4.234 -47.125 -12.859 1 60.28 112 LYS A C 1
ATOM 899 O O . LYS A 1 112 ? -3.049 -47.312 -12.57 1 60.28 112 LYS A O 1
ATOM 904 N N . GLY A 1 113 ? -5.02 -48.031 -13.102 1 56.06 113 GLY A N 1
ATOM 905 C CA . GLY A 1 113 ? -4.605 -49.406 -13.32 1 56.06 113 GLY A CA 1
ATOM 906 C C . GLY A 1 113 ? -3.467 -49.531 -14.312 1 56.06 113 GLY A C 1
ATOM 907 O O . GLY A 1 113 ? -2.648 -50.438 -14.219 1 56.06 113 GLY A O 1
ATOM 908 N N . ASP A 1 114 ? -3.33 -48.594 -15.188 1 56.94 114 ASP A N 1
ATOM 909 C CA . ASP A 1 114 ? -2.309 -48.719 -16.219 1 56.94 114 ASP A CA 1
ATOM 910 C C . ASP A 1 114 ? -1.009 -48.031 -15.797 1 56.94 114 ASP A C 1
ATOM 912 O O . ASP A 1 114 ? -0.061 -47.938 -16.578 1 56.94 114 ASP A O 1
ATOM 916 N N . GLY A 1 115 ? -0.886 -47.469 -14.539 1 57.56 115 GLY A N 1
ATOM 917 C CA . GLY A 1 115 ? 0.32 -46.875 -14 1 57.56 115 GLY A CA 1
ATOM 918 C C . GLY A 1 115 ? 0.37 -45.344 -14.203 1 57.56 115 GLY A C 1
ATOM 919 O O . GLY A 1 115 ? 1.301 -44.688 -13.742 1 57.56 115 GLY A O 1
ATOM 920 N N . THR A 1 116 ? -0.742 -44.969 -14.977 1 58.72 116 THR A N 1
ATOM 921 C CA . THR A 1 116 ? -0.75 -43.531 -15.219 1 58.72 116 THR A CA 1
ATOM 922 C C . THR A 1 116 ? -1.427 -42.781 -14.062 1 58.72 116 THR A C 1
ATOM 924 O O . THR A 1 116 ? -2.24 -43.375 -13.344 1 58.72 116 THR A O 1
ATOM 927 N N . TRP A 1 117 ? -0.841 -41.656 -13.773 1 58.62 117 TRP A N 1
ATOM 928 C CA . TRP A 1 117 ? -1.444 -40.812 -12.75 1 58.62 117 TRP A CA 1
ATOM 929 C C . TRP A 1 117 ? -2.43 -39.844 -13.367 1 58.62 117 TRP A C 1
ATOM 931 O O . TRP A 1 117 ? -2.139 -39.219 -14.398 1 58.62 117 TRP A O 1
ATOM 941 N N . HIS A 1 118 ? -3.695 -40.062 -13 1 65.56 118 HIS A N 1
ATOM 942 C CA . HIS A 1 118 ? -4.73 -39.125 -13.445 1 65.56 118 HIS A CA 1
ATOM 943 C C . HIS A 1 118 ? -5.105 -38.156 -12.344 1 65.56 118 HIS A C 1
ATOM 945 O O . HIS A 1 118 ? -5.414 -38.562 -11.219 1 65.56 118 HIS A O 1
ATOM 951 N N . TYR A 1 119 ? -4.832 -36.906 -12.703 1 67.38 119 TYR A N 1
ATOM 952 C CA . TYR A 1 119 ? -5.234 -35.875 -11.758 1 67.38 119 TYR A CA 1
ATOM 953 C C . TYR A 1 119 ? -6.605 -35.312 -12.117 1 67.38 119 TYR A C 1
ATOM 955 O O . TYR A 1 119 ? -6.898 -35.094 -13.289 1 67.38 119 TYR A O 1
ATOM 963 N N . ASP A 1 120 ? -7.477 -35.312 -11.055 1 75.81 120 ASP A N 1
ATOM 964 C CA . ASP A 1 120 ? -8.75 -34.625 -11.258 1 75.81 120 ASP A CA 1
ATOM 965 C C . ASP A 1 120 ? -8.672 -33.156 -10.812 1 75.81 120 ASP A C 1
ATOM 967 O O . ASP A 1 120 ? -7.816 -32.812 -10 1 75.81 120 ASP A O 1
ATOM 971 N N . ARG A 1 121 ? -9.453 -32.375 -11.477 1 80.94 121 ARG A N 1
ATOM 972 C CA . ARG A 1 121 ? -9.484 -30.953 -11.164 1 80.94 121 ARG A CA 1
ATOM 973 C C . ARG A 1 121 ? -10.375 -30.672 -9.953 1 80.94 121 ARG A C 1
ATOM 975 O O . ARG A 1 121 ? -11.414 -31.312 -9.789 1 80.94 121 ARG A O 1
ATOM 982 N N . LYS A 1 122 ? -9.898 -29.844 -9.125 1 81.81 122 LYS A N 1
ATOM 983 C CA . LYS A 1 122 ? -10.766 -29.328 -8.07 1 81.81 122 LYS A CA 1
ATOM 984 C C . LYS A 1 122 ? -11.773 -28.328 -8.633 1 81.81 122 LYS A C 1
ATOM 986 O O . LYS A 1 122 ? -11.398 -27.406 -9.359 1 81.81 122 LYS A O 1
ATOM 991 N N . ALA A 1 123 ? -13.008 -28.531 -8.312 1 75.69 123 ALA A N 1
ATOM 992 C CA . ALA A 1 123 ? -14.031 -27.734 -8.977 1 75.69 123 ALA A CA 1
ATOM 993 C C . ALA A 1 123 ? -14.422 -26.531 -8.125 1 75.69 123 ALA A C 1
ATOM 995 O O . ALA A 1 123 ? -14.867 -25.5 -8.648 1 75.69 123 ALA A O 1
ATOM 996 N N . VAL A 1 124 ? -14.203 -26.75 -6.809 1 80.06 124 VAL A N 1
ATOM 997 C CA . VAL A 1 124 ? -14.766 -25.672 -5.996 1 80.06 124 VAL A CA 1
ATOM 998 C C . VAL A 1 124 ? -13.812 -25.328 -4.855 1 80.06 124 VAL A C 1
ATOM 1000 O O . VAL A 1 124 ? -12.812 -26.031 -4.645 1 80.06 124 VAL A O 1
ATOM 1003 N N . ASP A 1 125 ? -13.969 -24.125 -4.238 1 87.62 125 ASP A N 1
ATOM 1004 C CA . ASP A 1 125 ? -13.391 -23.719 -2.965 1 87.62 125 ASP A CA 1
ATOM 1005 C C . ASP A 1 125 ? -11.914 -23.344 -3.123 1 87.62 125 ASP A C 1
ATOM 1007 O O . ASP A 1 125 ? -11.078 -23.781 -2.332 1 87.62 125 ASP A O 1
ATOM 1011 N N . TYR A 1 126 ? -11.594 -22.75 -4.27 1 94.75 126 TYR A N 1
ATOM 1012 C CA . TYR A 1 126 ? -10.25 -22.219 -4.449 1 94.75 126 TYR A CA 1
ATOM 1013 C C . TYR A 1 126 ? -10.305 -20.781 -4.953 1 94.75 126 TYR A C 1
ATOM 1015 O O . TYR A 1 126 ? -11.375 -20.281 -5.328 1 94.75 126 TYR A O 1
ATOM 1023 N N . LEU A 1 127 ? -9.289 -20.125 -4.902 1 97.81 127 LEU A N 1
ATOM 1024 C CA . LEU A 1 127 ? -9.219 -18.719 -5.316 1 97.81 127 LEU A CA 1
ATOM 1025 C C . LEU A 1 127 ? -9.258 -18.594 -6.836 1 97.81 127 LEU A C 1
ATOM 1027 O O . LEU A 1 127 ? -8.25 -18.859 -7.508 1 97.81 127 LEU A O 1
ATOM 1031 N N . THR A 1 128 ? -10.359 -18.156 -7.371 1 97.12 128 THR A N 1
ATOM 1032 C CA . THR A 1 128 ? -10.477 -17.938 -8.805 1 97.12 128 THR A CA 1
ATOM 1033 C C . THR A 1 128 ? -9.805 -16.625 -9.211 1 97.12 128 THR A C 1
ATOM 1035 O O . THR A 1 128 ? -9.531 -15.781 -8.367 1 97.12 128 THR A O 1
ATOM 1038 N N . ASP A 1 129 ? -9.523 -16.516 -10.484 1 96.25 129 ASP A N 1
ATOM 1039 C CA . ASP A 1 129 ? -8.898 -15.281 -10.953 1 96.25 129 ASP A CA 1
ATOM 1040 C C . ASP A 1 129 ? -9.836 -14.086 -10.766 1 96.25 129 ASP A C 1
ATOM 1042 O O . ASP A 1 129 ? -9.391 -12.984 -10.438 1 96.25 129 ASP A O 1
ATOM 1046 N N . LYS A 1 130 ? -11.148 -14.312 -10.875 1 95.88 130 LYS A N 1
ATOM 1047 C CA . LYS A 1 130 ? -12.125 -13.242 -10.664 1 95.88 130 LYS A CA 1
ATOM 1048 C C . LYS A 1 130 ? -12.141 -12.781 -9.211 1 95.88 130 LYS A C 1
ATOM 1050 O O . LYS A 1 130 ? -12.094 -11.58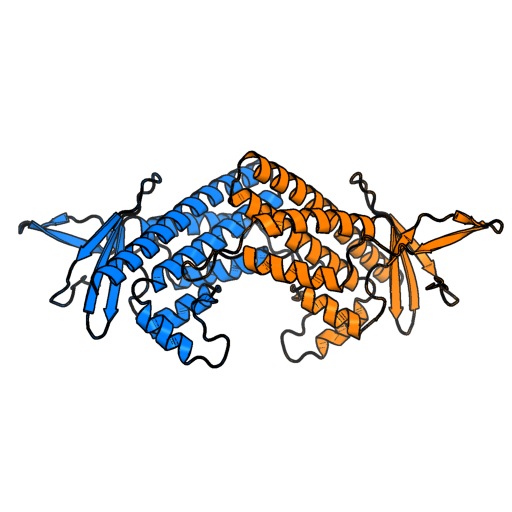6 -8.93 1 95.88 130 LYS A O 1
ATOM 1055 N N . ARG A 1 131 ? -12.211 -13.727 -8.352 1 96.94 131 ARG A N 1
ATOM 1056 C CA . ARG A 1 131 ? -12.195 -13.398 -6.934 1 96.94 131 ARG A CA 1
ATOM 1057 C C . ARG A 1 131 ? -10.875 -12.758 -6.531 1 96.94 131 ARG A C 1
ATOM 1059 O O . ARG A 1 131 ? -10.844 -11.844 -5.711 1 96.94 131 ARG A O 1
ATOM 1066 N N . PHE A 1 132 ? -9.836 -13.273 -7.094 1 98.38 132 PHE A N 1
ATOM 1067 C CA . PHE A 1 132 ? -8.5 -12.719 -6.887 1 98.38 132 PHE A CA 1
ATOM 1068 C C . PHE A 1 132 ? -8.5 -11.219 -7.168 1 98.38 132 PHE A C 1
ATOM 1070 O O . PHE A 1 132 ? -8.102 -10.422 -6.312 1 98.38 132 PHE A O 1
ATOM 1077 N N . VAL A 1 133 ? -8.977 -10.82 -8.289 1 98 133 VAL A N 1
ATOM 1078 C CA . VAL A 1 133 ? -8.945 -9.422 -8.711 1 98 133 VAL A CA 1
ATOM 1079 C C . VAL A 1 133 ? -9.82 -8.586 -7.777 1 98 133 VAL A C 1
ATOM 1081 O O . VAL A 1 133 ? -9.422 -7.5 -7.352 1 98 133 VAL A O 1
ATOM 1084 N N . LYS A 1 134 ? -10.938 -9.094 -7.43 1 97 134 LYS A N 1
ATOM 1085 C CA . LYS A 1 134 ? -11.875 -8.367 -6.574 1 97 134 LYS A CA 1
ATOM 1086 C C . LYS A 1 134 ? -11.258 -8.086 -5.203 1 97 134 LYS A C 1
ATOM 1088 O O . LYS A 1 134 ? -11.281 -6.949 -4.73 1 97 134 LYS A O 1
ATOM 1093 N N . ILE A 1 135 ? -10.734 -9.094 -4.59 1 97.56 135 ILE A N 1
ATOM 1094 C CA . ILE A 1 135 ? -10.195 -8.922 -3.248 1 97.56 135 ILE A CA 1
ATOM 1095 C C . ILE A 1 135 ? -8.922 -8.078 -3.312 1 97.56 135 ILE A C 1
ATOM 1097 O O . ILE A 1 135 ? -8.68 -7.242 -2.438 1 97.56 135 ILE A O 1
ATOM 1101 N N . TYR A 1 136 ? -8.117 -8.258 -4.273 1 98.31 136 TYR A N 1
ATOM 1102 C CA . TYR A 1 136 ? -6.895 -7.492 -4.438 1 98.31 136 TYR A CA 1
ATOM 1103 C C . TYR A 1 136 ? -7.191 -5.996 -4.5 1 98.31 136 TYR A C 1
ATOM 1105 O O . TYR A 1 136 ? -6.551 -5.199 -3.809 1 98.31 136 TYR A O 1
ATOM 1113 N N . ASP A 1 137 ? -8.102 -5.645 -5.309 1 95.94 137 ASP A N 1
ATOM 1114 C CA . ASP A 1 137 ? -8.469 -4.238 -5.461 1 95.94 137 ASP A CA 1
ATOM 1115 C C . ASP A 1 137 ? -9.031 -3.672 -4.16 1 95.94 137 ASP A C 1
ATOM 1117 O O . ASP A 1 137 ? -8.773 -2.516 -3.816 1 95.94 137 ASP A O 1
ATOM 1121 N N . ARG A 1 138 ? -9.75 -4.441 -3.48 1 94.75 138 ARG A N 1
ATOM 1122 C CA . ARG A 1 138 ? -10.305 -4.012 -2.203 1 94.75 138 ARG A CA 1
ATOM 1123 C C . ARG A 1 138 ? -9.203 -3.779 -1.174 1 94.75 138 ARG A C 1
ATOM 1125 O O . ARG A 1 138 ? -9.25 -2.811 -0.412 1 94.75 138 ARG A O 1
ATOM 1132 N N . LEU A 1 139 ? -8.227 -4.641 -1.16 1 97 139 LEU A N 1
ATOM 1133 C CA . LEU A 1 139 ? -7.121 -4.516 -0.217 1 97 139 LEU A CA 1
ATOM 1134 C C . LEU A 1 139 ? -6.391 -3.189 -0.41 1 97 139 LEU A C 1
ATOM 1136 O O . LEU A 1 139 ? -5.98 -2.553 0.564 1 97 139 LEU A O 1
ATOM 1140 N N . GLY A 1 140 ? -6.238 -2.781 -1.629 1 94.75 140 GLY A N 1
ATOM 1141 C CA . GLY A 1 140 ? -5.539 -1.545 -1.937 1 94.75 140 GLY A CA 1
ATOM 1142 C C . GLY A 1 140 ? -6.133 -0.334 -1.241 1 94.75 140 GLY A C 1
ATOM 1143 O O . GLY A 1 140 ? -5.402 0.568 -0.824 1 94.75 140 GLY A O 1
ATOM 1144 N N . LYS A 1 141 ? -7.395 -0.328 -1.02 1 92.38 141 LYS A N 1
ATOM 1145 C CA . LYS A 1 141 ? -8.086 0.792 -0.39 1 92.38 141 LYS A CA 1
ATOM 1146 C C . LYS A 1 141 ? -7.719 0.907 1.087 1 92.38 141 LYS A C 1
ATOM 1148 O O . LYS A 1 141 ? -7.715 2.004 1.648 1 92.38 141 LYS A O 1
ATOM 1153 N N . PHE A 1 142 ? -7.383 -0.195 1.637 1 94.88 142 PHE A N 1
ATOM 1154 C CA . PHE A 1 142 ? -7.109 -0.231 3.068 1 94.88 142 PHE A CA 1
ATOM 1155 C C . PHE A 1 142 ? -5.648 0.091 3.35 1 94.88 142 PHE A C 1
ATOM 1157 O O . PHE A 1 142 ? -5.242 0.201 4.508 1 94.88 142 PHE A O 1
ATOM 1164 N N . LEU A 1 143 ? -4.887 0.245 2.307 1 96.44 143 LEU A N 1
ATOM 1165 C CA . LEU A 1 143 ? -3.457 0.463 2.498 1 96.44 143 LEU A CA 1
ATOM 1166 C C . LEU A 1 143 ? -3.125 1.951 2.459 1 96.44 143 LEU A C 1
ATOM 1168 O O . LEU A 1 143 ? -1.951 2.328 2.439 1 96.44 143 LEU A O 1
ATOM 1172 N N . HIS A 1 144 ? -4.094 2.748 2.451 1 96 144 HIS A N 1
ATOM 1173 C CA . HIS A 1 144 ? -4.004 4.195 2.613 1 96 144 HIS A CA 1
ATOM 1174 C C . HIS A 1 144 ? -4.676 4.645 3.904 1 96 144 HIS A C 1
ATOM 1176 O O . HIS A 1 144 ? -5.547 3.949 4.434 1 96 144 HIS A O 1
ATOM 1182 N N . ALA A 1 145 ? -4.164 5.77 4.422 1 95.69 145 ALA A N 1
ATOM 1183 C CA . ALA A 1 145 ? -4.891 6.367 5.539 1 95.69 145 ALA A CA 1
ATOM 1184 C C . ALA A 1 145 ? -6.32 6.719 5.137 1 95.69 145 ALA A C 1
ATOM 1186 O O . ALA A 1 145 ? -6.602 6.965 3.961 1 95.69 145 ALA A O 1
ATOM 1187 N N . ASP A 1 146 ? -7.184 6.727 6.109 1 93.44 146 ASP A N 1
ATOM 1188 C CA . ASP A 1 146 ? -8.578 7.055 5.836 1 93.44 146 ASP A CA 1
ATOM 1189 C C . ASP A 1 146 ? -8.758 8.555 5.633 1 93.44 146 ASP A C 1
ATOM 1191 O O . ASP A 1 146 ? -8.352 9.359 6.477 1 93.44 146 ASP A O 1
ATOM 1195 N N . ASN A 1 147 ? -9.305 8.836 4.523 1 94.94 147 ASN A N 1
ATOM 1196 C CA . ASN A 1 147 ? -9.75 10.211 4.324 1 94.94 147 ASN A CA 1
ATOM 1197 C C . ASN A 1 147 ? -10.836 10.609 5.324 1 94.94 147 ASN A C 1
ATOM 1199 O O . ASN A 1 147 ? -11.875 9.953 5.402 1 94.94 147 ASN A O 1
ATOM 1203 N N . PRO A 1 148 ? -10.578 11.641 6.082 1 95.25 148 PRO A N 1
ATOM 1204 C CA . PRO A 1 148 ? -11.516 11.961 7.168 1 95.25 148 PRO A CA 1
ATOM 1205 C C . PRO A 1 148 ? -12.883 12.406 6.656 1 95.25 148 PRO A C 1
ATOM 1207 O O . PRO A 1 148 ? -13.844 12.484 7.43 1 95.25 148 PRO A O 1
ATOM 1210 N N . TRP A 1 149 ? -12.992 12.727 5.414 1 94.69 149 TRP A N 1
ATOM 1211 C CA . TRP A 1 149 ? -14.266 13.172 4.863 1 94.69 149 TRP A CA 1
ATOM 1212 C C . TRP A 1 149 ? -14.992 12.008 4.188 1 94.69 149 TRP A C 1
ATOM 1214 O O . TRP A 1 149 ? -16.125 12.164 3.736 1 94.69 149 TRP A O 1
ATOM 1224 N N . ASP A 1 150 ? -14.266 10.891 4.055 1 91.75 150 ASP A N 1
ATOM 1225 C CA . ASP A 1 150 ? -14.875 9.711 3.451 1 91.75 150 ASP A CA 1
ATOM 1226 C C . ASP A 1 150 ? -15.547 8.844 4.508 1 91.75 150 ASP A C 1
ATOM 1228 O O . ASP A 1 150 ? -15.422 9.094 5.707 1 91.75 150 ASP A O 1
ATOM 1232 N N . ASN A 1 151 ? -16.266 7.859 4.031 1 82 151 ASN A N 1
ATOM 1233 C CA . ASN A 1 151 ? -16.938 6.918 4.926 1 82 151 ASN A CA 1
ATOM 1234 C C . ASN A 1 151 ? -15.961 5.891 5.488 1 82 151 ASN A C 1
ATOM 1236 O O . ASN A 1 151 ? -14.914 5.621 4.887 1 82 151 ASN A O 1
ATOM 1240 N N . ASN A 1 152 ? -16.375 5.461 6.594 1 76.38 152 ASN A N 1
ATOM 1241 C CA . ASN A 1 152 ? -15.586 4.418 7.238 1 76.38 152 ASN A CA 1
ATOM 1242 C C . ASN A 1 152 ? -15.617 3.117 6.441 1 76.38 152 ASN A C 1
ATOM 1244 O O . ASN A 1 152 ? -16.688 2.676 6.008 1 76.38 152 ASN A O 1
ATOM 1248 N N . LYS A 1 153 ? -14.523 2.461 6.199 1 78 153 LYS A N 1
ATOM 1249 C CA . LYS A 1 153 ? -14.375 1.284 5.348 1 78 153 LYS A CA 1
ATOM 1250 C C . LYS A 1 153 ? -14.812 0.017 6.074 1 78 153 LYS A C 1
ATOM 1252 O O . LYS A 1 153 ? -15.047 -1.017 5.445 1 78 153 LYS A O 1
ATOM 1257 N N . ASN A 1 154 ? -15.164 -0.019 7.285 1 79.44 154 ASN A N 1
ATOM 1258 C CA . ASN A 1 154 ? -15.625 -1.179 8.039 1 79.44 154 ASN A CA 1
ATOM 1259 C C . ASN A 1 154 ? -14.594 -2.309 8.016 1 79.44 154 ASN A C 1
ATOM 1261 O O . ASN A 1 154 ? -14.781 -3.303 7.312 1 79.44 154 ASN A O 1
ATOM 1265 N N . PRO A 1 155 ? -13.594 -2.365 8.711 1 84.94 155 PRO A N 1
ATOM 1266 C CA . PRO A 1 155 ? -12.531 -3.373 8.719 1 84.94 155 PRO A CA 1
ATOM 1267 C C . PRO A 1 155 ? -13.055 -4.773 9.039 1 84.94 155 PRO A C 1
ATOM 1269 O O . PRO A 1 155 ? -12.477 -5.77 8.594 1 84.94 155 PRO A O 1
ATOM 1272 N N . GLN A 1 156 ? -14.203 -4.891 9.656 1 84.12 156 GLN A N 1
ATOM 1273 C CA . GLN A 1 156 ? -14.688 -6.191 10.102 1 84.12 156 GLN A CA 1
ATOM 1274 C C . GLN A 1 156 ? -15.117 -7.051 8.914 1 84.12 156 GLN A C 1
ATOM 1276 O O . GLN A 1 156 ? -14.891 -8.266 8.914 1 84.12 156 GLN A O 1
ATOM 1281 N N . ASN A 1 157 ? -15.672 -6.449 7.934 1 88.12 157 ASN A N 1
ATOM 1282 C CA . ASN A 1 157 ? -16.062 -7.199 6.742 1 88.12 157 ASN A CA 1
ATOM 1283 C C . ASN A 1 157 ? -14.844 -7.715 5.98 1 88.12 157 ASN A C 1
ATOM 1285 O O . ASN A 1 157 ? -14.875 -8.805 5.414 1 88.12 157 ASN A O 1
ATOM 1289 N N . LEU A 1 158 ? -13.82 -7.035 6.086 1 93.75 158 LEU A N 1
ATOM 1290 C CA . LEU A 1 158 ? -12.617 -7.438 5.355 1 93.75 158 LEU A CA 1
ATOM 1291 C C . LEU A 1 158 ? -11.906 -8.578 6.07 1 93.75 158 LEU A C 1
ATOM 1293 O O . LEU A 1 158 ? -11.289 -9.43 5.426 1 93.75 158 LEU A O 1
ATOM 1297 N N . VAL A 1 159 ? -12.102 -8.648 7.375 1 94.5 159 VAL A N 1
ATOM 1298 C CA . VAL A 1 159 ? -11.438 -9.68 8.164 1 94.5 159 VAL A CA 1
ATOM 1299 C C . VAL A 1 159 ? -11.906 -11.055 7.707 1 94.5 159 VAL A C 1
ATOM 1301 O O . VAL A 1 159 ? -11.078 -11.938 7.445 1 94.5 159 VAL A O 1
ATOM 1304 N N . SER A 1 160 ? -13.141 -11.227 7.547 1 93.31 160 SER A N 1
ATOM 1305 C CA . SER A 1 160 ? -13.688 -12.508 7.098 1 93.31 160 SER A CA 1
ATOM 1306 C C . SER A 1 160 ? -13.242 -12.828 5.676 1 93.31 160 SER A C 1
ATOM 1308 O O . SER A 1 160 ? -12.953 -13.984 5.355 1 93.31 160 SER A O 1
ATOM 1310 N N . GLU A 1 161 ? -13.195 -11.883 4.91 1 95.44 161 GLU A N 1
ATOM 1311 C CA . GLU A 1 161 ? -12.773 -12.07 3.525 1 95.44 161 GLU A CA 1
ATOM 1312 C C . GLU A 1 161 ? -11.305 -12.469 3.443 1 95.44 161 GLU A C 1
ATOM 1314 O O . GLU A 1 161 ? -10.922 -13.258 2.584 1 95.44 161 GLU A O 1
ATOM 1319 N N . ILE A 1 162 ? -10.547 -11.914 4.348 1 97.62 162 ILE A N 1
ATOM 1320 C CA . ILE A 1 162 ? -9.117 -12.227 4.387 1 97.62 162 ILE A CA 1
ATOM 1321 C C . ILE A 1 162 ? -8.93 -13.711 4.715 1 97.62 162 ILE A C 1
ATOM 1323 O O . ILE A 1 162 ? -8.18 -14.414 4.027 1 97.62 162 ILE A O 1
ATOM 1327 N N . GLU A 1 163 ? -9.594 -14.156 5.66 1 95.94 163 GLU A N 1
ATOM 1328 C CA . GLU A 1 163 ? -9.492 -15.555 6.059 1 95.94 163 GLU A CA 1
ATOM 1329 C C . GLU A 1 163 ? -9.922 -16.484 4.926 1 95.94 163 GLU A C 1
ATOM 1331 O O . GLU A 1 163 ? -9.242 -17.469 4.629 1 95.94 163 GLU A O 1
ATOM 1336 N N . ARG A 1 164 ? -10.984 -16.141 4.344 1 96.19 164 ARG A N 1
ATOM 1337 C CA . ARG A 1 164 ? -11.484 -16.922 3.221 1 96.19 164 ARG A CA 1
ATOM 1338 C C . ARG A 1 164 ? -10.477 -16.938 2.074 1 96.19 164 ARG A C 1
ATOM 1340 O O . ARG A 1 164 ? -10.219 -18 1.482 1 96.19 164 ARG A O 1
ATOM 1347 N N . THR A 1 165 ? -9.922 -15.828 1.8 1 98 165 THR A N 1
ATOM 1348 C CA . THR A 1 165 ? -8.977 -15.703 0.696 1 98 165 THR A CA 1
ATOM 1349 C C . THR A 1 165 ? -7.738 -16.562 0.94 1 98 165 THR A C 1
ATOM 1351 O O . THR A 1 165 ? -7.25 -17.234 0.028 1 98 165 THR A O 1
ATOM 1354 N N . ILE A 1 166 ? 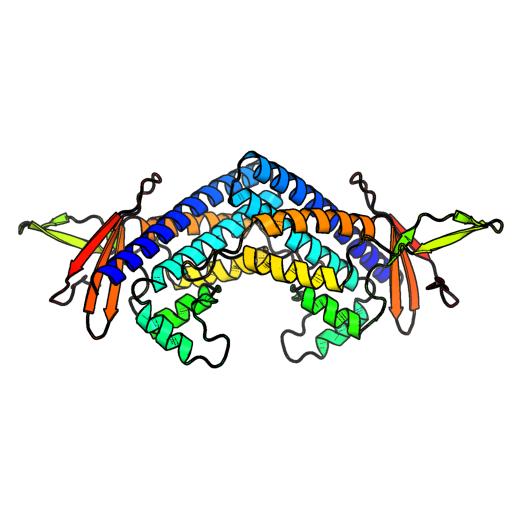-7.258 -16.594 2.152 1 97.44 166 ILE A N 1
ATOM 1355 C CA . ILE A 1 166 ? -6.09 -17.391 2.492 1 97.44 166 ILE A CA 1
ATOM 1356 C C . ILE A 1 166 ? -6.398 -18.875 2.268 1 97.44 166 ILE A C 1
ATOM 1358 O O . ILE A 1 166 ? -5.605 -19.594 1.655 1 97.44 166 ILE A O 1
ATOM 1362 N N . ASN A 1 167 ? -7.504 -19.234 2.746 1 95.75 167 ASN A N 1
ATOM 1363 C CA . ASN A 1 167 ? -7.902 -20.625 2.578 1 95.75 167 ASN A CA 1
ATOM 1364 C C . ASN A 1 167 ? -8.055 -21 1.104 1 95.75 167 ASN A C 1
ATOM 1366 O O . ASN A 1 167 ? -7.57 -22.047 0.671 1 95.75 167 ASN A O 1
ATOM 1370 N N . GLU A 1 168 ? -8.664 -20.156 0.389 1 97.25 168 GLU A N 1
ATOM 1371 C CA . GLU A 1 168 ? -8.859 -20.391 -1.038 1 97.25 168 GLU A CA 1
ATOM 1372 C C . GLU A 1 168 ? -7.531 -20.422 -1.783 1 97.25 168 GLU A C 1
ATOM 1374 O O . GLU A 1 168 ? -7.352 -21.219 -2.707 1 97.25 168 GLU A O 1
ATOM 1379 N N . ALA A 1 169 ? -6.652 -19.547 -1.418 1 97.5 169 ALA A N 1
ATOM 1380 C CA . ALA A 1 169 ? -5.332 -19.516 -2.041 1 97.5 169 ALA A CA 1
ATOM 1381 C C . ALA A 1 169 ? -4.57 -20.812 -1.756 1 97.5 169 ALA A C 1
ATOM 1383 O O . ALA A 1 169 ? -3.92 -21.375 -2.645 1 97.5 169 ALA A O 1
ATOM 1384 N N . ARG A 1 170 ? -4.66 -21.266 -0.559 1 95.44 170 ARG A N 1
ATOM 1385 C CA . ARG A 1 170 ? -3.992 -22.5 -0.187 1 95.44 170 ARG A CA 1
ATOM 1386 C C . ARG A 1 170 ? -4.582 -23.688 -0.945 1 95.44 170 ARG A C 1
ATOM 1388 O O . ARG A 1 170 ? -3.848 -24.562 -1.407 1 95.44 170 ARG A O 1
ATOM 1395 N N . GLU A 1 171 ? -5.879 -23.703 -1.083 1 94.75 171 GLU A N 1
ATOM 1396 C CA . GLU A 1 171 ? -6.539 -24.75 -1.851 1 94.75 171 GLU A CA 1
ATOM 1397 C C . GLU A 1 171 ? -6.121 -24.719 -3.318 1 94.75 171 GLU A C 1
ATOM 1399 O O . GLU A 1 171 ? -5.969 -25.75 -3.957 1 94.75 171 GLU A O 1
ATOM 1404 N N . LEU A 1 172 ? -5.973 -23.609 -3.807 1 96.44 172 LEU A N 1
ATOM 1405 C CA . LEU A 1 172 ? -5.555 -23.406 -5.191 1 96.44 172 LEU A CA 1
ATOM 1406 C C . LEU A 1 172 ? -4.148 -23.953 -5.414 1 96.44 172 LEU A C 1
ATOM 1408 O O . LEU A 1 172 ? -3.881 -24.594 -6.438 1 96.44 172 LEU A O 1
ATOM 1412 N N . LEU A 1 173 ? -3.301 -23.766 -4.383 1 96.19 173 LEU A N 1
ATOM 1413 C CA . LEU A 1 173 ? -1.875 -23.922 -4.652 1 96.19 173 LEU A CA 1
ATOM 1414 C C . LEU A 1 173 ? -1.354 -25.25 -4.121 1 96.19 173 LEU A C 1
ATOM 1416 O O . LEU A 1 173 ? -0.253 -25.672 -4.477 1 96.19 173 LEU A O 1
ATOM 1420 N N . GLU A 1 174 ? -2.088 -25.891 -3.236 1 94.12 174 GLU A N 1
ATOM 1421 C CA . GLU A 1 174 ? -1.606 -27.109 -2.6 1 94.12 174 GLU A CA 1
ATOM 1422 C C . GLU A 1 174 ? -1.104 -28.109 -3.637 1 94.12 174 GLU A C 1
ATOM 1424 O O . GLU A 1 174 ? -0.024 -28.688 -3.48 1 94.12 174 GLU A O 1
ATOM 1429 N N . LEU A 1 175 ? -1.838 -28.359 -4.629 1 92.5 175 LEU A N 1
ATOM 1430 C CA . LEU A 1 175 ? -1.521 -29.141 -5.82 1 92.5 175 LEU A CA 1
ATOM 1431 C C . LEU A 1 175 ? -2.18 -28.531 -7.055 1 92.5 175 LEU A C 1
ATOM 1433 O O . LEU A 1 175 ? -3.404 -28.391 -7.102 1 92.5 175 LEU A O 1
ATOM 1437 N N . HIS A 1 176 ? -1.323 -28.125 -7.949 1 93.62 176 HIS A N 1
ATOM 1438 C CA . HIS A 1 176 ? -1.903 -27.469 -9.117 1 93.62 176 HIS A CA 1
ATOM 1439 C C . HIS A 1 176 ? -1.04 -27.688 -10.352 1 93.62 176 HIS A C 1
ATOM 1441 O O . HIS A 1 176 ? 0.115 -28.094 -10.25 1 93.62 176 HIS A O 1
ATOM 1447 N N . ALA A 1 177 ? -1.668 -27.406 -11.484 1 91.62 177 ALA A N 1
ATOM 1448 C CA . ALA A 1 177 ? -0.972 -27.438 -12.766 1 91.62 177 ALA A CA 1
ATOM 1449 C C . ALA A 1 177 ? -0.877 -26.031 -13.367 1 91.62 177 ALA A C 1
ATOM 1451 O O . ALA A 1 177 ? -1.799 -25.234 -13.227 1 91.62 177 ALA A O 1
ATOM 1452 N N . THR A 1 178 ? 0.215 -25.766 -13.906 1 91.69 178 THR A N 1
ATOM 1453 C CA . THR A 1 178 ? 0.392 -24.562 -14.703 1 91.69 178 THR A CA 1
ATOM 1454 C C . THR A 1 178 ? 0.861 -24.906 -16.109 1 91.69 178 THR A C 1
ATOM 1456 O O . THR A 1 178 ? 1.678 -25.812 -16.297 1 91.69 178 THR A O 1
ATOM 1459 N N . PHE A 1 179 ? 0.35 -24.172 -17.031 1 87.94 179 PHE A N 1
ATOM 1460 C CA . PHE A 1 179 ? 0.529 -24.562 -18.438 1 87.94 179 PHE A CA 1
ATOM 1461 C C . PHE A 1 179 ? 1.455 -23.578 -19.141 1 87.94 179 PHE A C 1
ATOM 1463 O O . PHE A 1 179 ? 1.333 -22.359 -18.969 1 87.94 179 PHE A O 1
ATOM 1470 N N . ILE A 1 180 ? 2.338 -24.203 -19.797 1 83.25 180 ILE A N 1
ATOM 1471 C CA . ILE A 1 180 ? 3.236 -23.453 -20.656 1 83.25 180 ILE A CA 1
ATOM 1472 C C . ILE A 1 180 ? 2.812 -23.609 -22.125 1 83.25 180 ILE A C 1
ATOM 1474 O O . ILE A 1 180 ? 2.73 -24.719 -22.641 1 83.25 180 ILE A O 1
ATOM 1478 N N . LYS A 1 181 ? 2.516 -22.516 -22.719 1 78.31 181 LYS A N 1
ATOM 1479 C CA . LYS A 1 181 ? 2.121 -22.578 -24.125 1 78.31 181 LYS A CA 1
ATOM 1480 C C . LYS A 1 181 ? 2.941 -21.609 -24.969 1 78.31 181 LYS A C 1
ATOM 1482 O O . LYS A 1 181 ? 2.713 -20.406 -24.938 1 78.31 181 LYS A O 1
ATOM 1487 N N . THR A 1 182 ? 3.906 -22.094 -25.547 1 73.44 182 THR A N 1
ATOM 1488 C CA . THR A 1 182 ? 4.652 -21.359 -26.562 1 73.44 182 THR A CA 1
ATOM 1489 C C . THR A 1 182 ? 4.508 -22.016 -27.938 1 73.44 182 THR A C 1
ATOM 1491 O O . THR A 1 182 ? 4.082 -23.172 -28.031 1 73.44 182 THR A O 1
ATOM 1494 N N . PRO A 1 183 ? 4.68 -21.188 -28.922 1 73 183 PRO A N 1
ATOM 1495 C CA . PRO A 1 183 ? 4.621 -21.828 -30.234 1 73 183 PRO A CA 1
ATOM 1496 C C . PRO A 1 183 ? 5.531 -23.047 -30.328 1 73 183 PRO A C 1
ATOM 1498 O O . PRO A 1 183 ? 5.203 -24.016 -31.031 1 73 183 PRO A O 1
ATOM 1501 N N . GLU A 1 184 ? 6.641 -23.078 -29.641 1 69.25 184 GLU A N 1
ATOM 1502 C CA . GLU A 1 184 ? 7.656 -24.125 -29.75 1 69.25 184 GLU A CA 1
ATOM 1503 C C . GLU A 1 184 ? 7.469 -25.203 -28.688 1 69.25 184 GLU A C 1
ATOM 1505 O O . GLU A 1 184 ? 7.98 -26.312 -28.812 1 69.25 184 GLU A O 1
ATOM 1510 N N . TYR A 1 185 ? 6.676 -24.859 -27.656 1 70.19 185 TYR A N 1
ATOM 1511 C CA . TYR A 1 185 ? 6.66 -25.781 -26.531 1 70.19 185 TYR A CA 1
ATOM 1512 C C . TYR A 1 185 ? 5.332 -25.719 -25.797 1 70.19 185 TYR A C 1
ATOM 1514 O O . TYR A 1 185 ? 4.855 -24.641 -25.453 1 70.19 185 TYR A O 1
ATOM 1522 N N . LYS A 1 186 ? 4.66 -26.875 -25.734 1 78.12 186 LYS A N 1
ATOM 1523 C CA . LYS A 1 186 ? 3.514 -27.047 -24.844 1 78.12 186 LYS A CA 1
ATOM 1524 C C . LYS A 1 186 ? 3.846 -27.984 -23.703 1 78.12 186 LYS A C 1
ATOM 1526 O O . LYS A 1 186 ? 4.234 -29.125 -23.922 1 78.12 186 LYS A O 1
ATOM 1531 N N . GLY A 1 187 ? 3.859 -27.422 -22.547 1 82.38 187 GLY A N 1
ATOM 1532 C CA . GLY A 1 187 ? 4.184 -28.219 -21.375 1 82.38 187 GLY A CA 1
ATOM 1533 C C . GLY A 1 187 ? 3.34 -27.859 -20.156 1 82.38 187 GLY A C 1
ATOM 1534 O O . GLY A 1 187 ? 2.453 -27.016 -20.234 1 82.38 187 GLY A O 1
ATOM 1535 N N . VAL A 1 188 ? 3.451 -28.734 -19.234 1 85.94 188 VAL A N 1
ATOM 1536 C CA . VAL A 1 188 ? 2.707 -28.547 -18 1 85.94 188 VAL A CA 1
ATOM 1537 C C . VAL A 1 188 ? 3.637 -28.75 -16.797 1 85.94 188 VAL A C 1
ATOM 1539 O O . VAL A 1 188 ? 4.469 -29.656 -16.797 1 85.94 188 VAL A O 1
ATOM 1542 N N . TRP A 1 189 ? 3.564 -27.812 -15.875 1 88.62 189 TRP A N 1
ATOM 1543 C CA . TRP A 1 189 ? 4.184 -28.016 -14.57 1 88.62 189 TRP A CA 1
ATOM 1544 C C . TRP A 1 189 ? 3.152 -28.469 -13.539 1 88.62 189 TRP A C 1
ATOM 1546 O O . TRP A 1 189 ? 2.1 -27.844 -13.391 1 88.62 189 TRP A O 1
ATOM 1556 N N . VAL A 1 190 ? 3.428 -29.562 -12.906 1 88.69 190 VAL A N 1
ATOM 1557 C CA . VAL A 1 190 ? 2.645 -29.938 -11.742 1 88.69 190 VAL A CA 1
ATOM 1558 C C . VAL A 1 190 ? 3.395 -29.547 -10.469 1 88.69 190 VAL A C 1
ATOM 1560 O O . VAL A 1 190 ? 4.523 -30 -10.25 1 88.69 190 VAL A O 1
ATOM 1563 N N . VAL A 1 191 ? 2.723 -28.781 -9.688 1 92.5 191 VAL A N 1
ATOM 1564 C CA . VAL A 1 191 ? 3.402 -28.172 -8.547 1 92.5 191 VAL A CA 1
ATOM 1565 C C . VAL A 1 191 ? 2.691 -28.562 -7.254 1 92.5 191 VAL A C 1
ATOM 1567 O O . VAL A 1 191 ? 1.461 -28.531 -7.184 1 92.5 191 VAL A O 1
ATOM 1570 N N . CYS A 1 192 ? 3.455 -28.906 -6.32 1 91.81 192 CYS A N 1
ATOM 1571 C CA . CYS A 1 192 ? 2.967 -29.188 -4.973 1 91.81 192 CYS A CA 1
ATOM 1572 C C . CYS A 1 192 ? 3.482 -28.156 -3.98 1 91.81 192 CYS A C 1
ATOM 1574 O O . CYS A 1 192 ? 4.691 -27.922 -3.887 1 91.81 192 CYS A O 1
ATOM 1576 N N . VAL A 1 193 ? 2.549 -27.562 -3.293 1 94.31 193 VAL A N 1
ATOM 1577 C CA . VAL A 1 193 ? 2.863 -26.594 -2.25 1 94.31 193 VAL A CA 1
ATOM 1578 C C . VAL A 1 193 ? 2.26 -27.047 -0.923 1 94.31 193 VAL A C 1
ATOM 1580 O O . VAL A 1 193 ? 1.12 -26.703 -0.603 1 94.31 193 VAL A O 1
ATOM 1583 N N . PRO A 1 194 ? 3.01 -27.672 -0.155 1 89.69 194 PRO A N 1
ATOM 1584 C CA . PRO A 1 194 ? 2.463 -28.203 1.094 1 89.69 194 PRO A CA 1
ATOM 1585 C C . PRO A 1 194 ? 1.996 -27.109 2.051 1 89.69 194 PRO A C 1
ATOM 1587 O O . PRO A 1 194 ? 2.617 -26.047 2.129 1 89.69 194 PRO A O 1
ATOM 1590 N N . LYS A 1 195 ? 1.032 -27.453 2.797 1 84.81 195 LYS A N 1
ATOM 1591 C CA . LYS A 1 195 ? 0.451 -26.5 3.736 1 84.81 195 LYS A CA 1
ATOM 1592 C C . LYS A 1 195 ? 1.319 -26.359 4.984 1 84.81 195 LYS A C 1
ATOM 1594 O O . LYS A 1 195 ? 1.184 -25.391 5.734 1 84.81 195 LYS A O 1
ATOM 1599 N N . ASP A 1 196 ? 2.178 -27.266 5.188 1 81.06 196 ASP A N 1
ATOM 1600 C CA . ASP A 1 196 ? 2.965 -27.266 6.418 1 81.06 196 ASP A CA 1
ATOM 1601 C C . ASP A 1 196 ? 4.191 -26.359 6.277 1 81.06 196 ASP A C 1
ATOM 1603 O O . ASP A 1 196 ? 5.016 -26.281 7.195 1 81.06 196 ASP A O 1
ATOM 1607 N N . GLY A 1 197 ? 4.355 -25.766 5.184 1 78.69 197 GLY A N 1
ATOM 1608 C CA . GLY A 1 197 ? 5.445 -24.812 4.996 1 78.69 197 GLY A CA 1
ATOM 1609 C C . GLY A 1 197 ? 6.688 -25.438 4.391 1 78.69 197 GLY A C 1
ATOM 1610 O O . GLY A 1 197 ? 7.684 -24.766 4.145 1 78.69 197 GLY A O 1
ATOM 1611 N N . SER A 1 198 ? 6.574 -26.688 4.051 1 83.12 198 SER A N 1
ATOM 1612 C CA . SER A 1 198 ? 7.715 -27.328 3.402 1 83.12 198 SER A CA 1
ATOM 1613 C C . SER A 1 198 ? 7.945 -26.766 2.004 1 83.12 198 SER A C 1
ATOM 1615 O O . SER A 1 198 ? 7.082 -26.062 1.458 1 83.12 198 SER A O 1
ATOM 1617 N N . VAL A 1 199 ? 9.07 -27.031 1.465 1 86.44 199 VAL A N 1
ATOM 1618 C CA . VAL A 1 199 ? 9.5 -26.438 0.202 1 86.44 199 VAL A CA 1
ATOM 1619 C C . VAL A 1 199 ? 8.625 -26.953 -0.938 1 86.44 199 VAL A C 1
ATOM 1621 O O . VAL A 1 199 ? 8.383 -28.156 -1.039 1 86.44 199 VAL A O 1
ATOM 1624 N N . PRO A 1 200 ? 8.102 -26.062 -1.701 1 91.19 200 PRO A N 1
ATOM 1625 C CA . PRO A 1 200 ? 7.344 -26.484 -2.879 1 91.19 200 PRO A CA 1
ATOM 1626 C C . PRO A 1 200 ? 8.188 -27.312 -3.854 1 91.19 200 PRO A C 1
ATOM 1628 O O . PRO A 1 200 ? 9.414 -27.188 -3.877 1 91.19 200 PRO A O 1
ATOM 1631 N N . SER A 1 201 ? 7.504 -28.156 -4.605 1 88.69 201 SER A N 1
ATOM 1632 C CA . SER A 1 201 ? 8.172 -28.984 -5.609 1 88.69 201 SER A CA 1
ATOM 1633 C C . SER A 1 201 ? 7.43 -28.953 -6.938 1 88.69 201 SER A C 1
ATOM 1635 O O . SER A 1 201 ? 6.25 -28.594 -6.988 1 88.69 201 SER A O 1
ATOM 1637 N N . LEU A 1 202 ? 8.18 -29.188 -7.984 1 87.69 202 LEU A N 1
ATOM 1638 C CA . LEU A 1 202 ? 7.652 -29.062 -9.336 1 87.69 202 LEU A CA 1
ATOM 1639 C C . LEU A 1 202 ? 8.086 -30.234 -10.203 1 87.69 202 LEU A C 1
ATOM 1641 O O . LEU A 1 202 ? 9.242 -30.656 -10.141 1 87.69 202 LEU A O 1
ATOM 1645 N N . ILE A 1 203 ? 7.148 -30.906 -10.922 1 78.31 203 ILE A N 1
ATOM 1646 C CA . ILE A 1 203 ? 7.426 -31.953 -11.906 1 78.31 203 ILE A CA 1
ATOM 1647 C C . ILE A 1 203 ? 7.004 -31.469 -13.297 1 78.31 203 ILE A C 1
ATOM 1649 O O . ILE A 1 203 ? 5.934 -30.875 -13.453 1 78.31 203 ILE A O 1
ATOM 1653 N N . ASN A 1 204 ? 7.922 -31.672 -14.227 1 79.19 204 ASN A N 1
ATOM 1654 C CA . ASN A 1 204 ? 7.645 -31.312 -15.609 1 79.19 204 ASN A CA 1
ATOM 1655 C C . ASN A 1 204 ? 6.977 -32.438 -16.359 1 79.19 204 ASN A C 1
ATOM 1657 O O . ASN A 1 204 ? 7.375 -33.625 -16.219 1 79.19 204 ASN A O 1
ATOM 1661 N N . ALA A 1 205 ? 5.809 -32.25 -16.922 1 66.94 205 ALA A N 1
ATOM 1662 C CA . ALA A 1 205 ? 5.195 -33.25 -17.797 1 66.94 205 ALA A CA 1
ATOM 1663 C C . ALA A 1 205 ? 5.023 -32.688 -19.219 1 66.94 205 ALA A C 1
ATOM 1665 O O . ALA A 1 205 ? 4.703 -31.531 -19.406 1 66.94 205 ALA A O 1
ATOM 1666 N N . LYS A 1 206 ? 5.816 -33.406 -20.234 1 61.34 206 LYS A N 1
ATOM 1667 C CA . LYS A 1 206 ? 5.648 -33.062 -21.641 1 61.34 206 LYS A CA 1
ATOM 1668 C C . LYS A 1 206 ? 4.32 -33.562 -22.188 1 61.34 206 LYS A C 1
ATOM 1670 O O . LYS A 1 206 ? 3.904 -34.688 -21.859 1 61.34 206 LYS A O 1
ATOM 1675 N N . VAL A 1 207 ? 3.396 -32.688 -22.531 1 50.41 207 VAL A N 1
ATOM 1676 C CA . VAL A 1 207 ? 2.141 -33.156 -23.109 1 50.41 207 VAL A CA 1
ATOM 1677 C C . VAL A 1 207 ? 2.328 -33.438 -24.609 1 50.41 207 VAL A C 1
ATOM 1679 O O . VAL A 1 207 ? 2.629 -32.5 -25.375 1 50.41 207 VAL A O 1
ATOM 1682 N N . ASP A 1 208 ? 3.031 -34.438 -25.047 1 47.03 208 ASP A N 1
ATOM 1683 C CA . ASP A 1 208 ? 2.953 -34.656 -26.484 1 47.03 208 ASP A CA 1
ATOM 1684 C C . ASP A 1 208 ? 1.565 -34.312 -27.031 1 47.03 208 ASP A C 1
ATOM 1686 O O . ASP A 1 208 ? 1.432 -33.844 -28.156 1 47.03 208 ASP A O 1
ATOM 1690 N N . GLY A 1 209 ? 0.385 -34.938 -26.578 1 39.62 209 GLY A N 1
ATOM 1691 C CA . GLY A 1 209 ? -1.018 -34.75 -26.906 1 39.62 209 GLY A CA 1
ATOM 1692 C C . GLY A 1 209 ? -1.753 -33.875 -25.906 1 39.62 209 GLY A C 1
ATOM 1693 O O . GLY A 1 209 ? -1.152 -33.375 -24.969 1 39.62 209 GLY A O 1
ATOM 1694 N N . GLY A 1 210 ? -3.125 -33.5 -26.281 1 37.81 210 GLY A N 1
ATOM 1695 C CA . GLY A 1 210 ? -4.043 -32.688 -25.5 1 37.81 210 GLY A CA 1
ATOM 1696 C C . GLY A 1 210 ? -4.07 -33.062 -24.031 1 37.81 210 GLY A C 1
ATOM 1697 O O . GLY A 1 210 ? -4.172 -34.25 -23.688 1 37.81 210 GLY A O 1
ATOM 1698 N N . PHE A 1 211 ? -3.145 -32.719 -23.297 1 39.28 211 PHE A N 1
ATOM 1699 C CA . PHE A 1 211 ? -3.441 -32.969 -21.891 1 39.28 211 PHE A CA 1
ATOM 1700 C C . PHE A 1 211 ? -4.945 -32.906 -21.641 1 39.28 211 PHE A C 1
ATOM 1702 O O . PHE A 1 211 ? -5.594 -31.906 -21.938 1 39.28 211 PHE A O 1
ATOM 1709 N N . ILE A 1 212 ? -5.633 -33.969 -21.906 1 37 212 ILE A N 1
ATOM 1710 C CA . ILE A 1 212 ? -7.078 -34.031 -21.719 1 37 212 ILE A CA 1
ATOM 1711 C C . ILE A 1 212 ? -7.406 -33.938 -20.219 1 37 212 ILE A C 1
ATOM 1713 O O . ILE A 1 212 ? -6.992 -34.781 -19.422 1 37 212 ILE A O 1
ATOM 1717 N N . VAL A 1 213 ? -7.199 -32.969 -19.625 1 39.72 213 VAL A N 1
ATOM 1718 C CA . VAL A 1 213 ? -7.895 -32.812 -18.359 1 39.72 213 VAL A CA 1
ATOM 1719 C C . VAL A 1 213 ? -9.398 -32.75 -18.594 1 39.72 213 VAL A C 1
ATOM 1721 O O . VAL A 1 213 ? -9.883 -31.859 -19.312 1 39.72 213 VAL A O 1
ATOM 1724 N N . ASN A 1 214 ? -10.227 -33.781 -18.578 1 31.08 214 ASN A N 1
ATOM 1725 C CA . ASN A 1 214 ? -11.672 -33.781 -18.781 1 31.08 214 ASN A CA 1
ATOM 1726 C C . ASN A 1 214 ? -12.352 -32.688 -17.984 1 31.08 214 ASN A C 1
ATOM 1728 O O . ASN A 1 214 ? -12.18 -32.594 -16.766 1 31.08 214 ASN A O 1
ATOM 1732 N N . LYS A 1 215 ? -12.508 -31.469 -18.562 1 35.19 215 LYS A N 1
ATOM 1733 C CA . LYS A 1 215 ? -13.484 -30.516 -18.062 1 35.19 215 LYS A CA 1
ATOM 1734 C C . LYS A 1 215 ? -14.859 -31.172 -17.891 1 35.19 215 LYS A C 1
ATOM 1736 O O . LYS A 1 215 ? -15.461 -31.609 -18.875 1 35.19 215 LYS A O 1
ATOM 1741 N N . THR A 1 216 ? -15.211 -31.953 -16.938 1 27.86 216 THR A N 1
ATOM 1742 C CA . THR A 1 216 ? -16.625 -32.312 -16.828 1 27.86 216 THR A CA 1
ATOM 1743 C C . THR A 1 216 ? -17.469 -31.109 -16.453 1 27.86 216 THR A C 1
ATOM 1745 O O . THR A 1 216 ? -17.062 -30.297 -15.602 1 27.86 216 THR A O 1
ATOM 1748 N N . MET B 1 1 ? -20.719 29.562 10.297 1 43 1 MET B N 1
ATOM 1749 C CA . MET B 1 1 ? -19.281 29.781 10.086 1 43 1 MET B CA 1
ATOM 1750 C C . MET B 1 1 ? -18.469 29.203 11.242 1 43 1 MET B C 1
ATOM 1752 O O . MET B 1 1 ? -17.453 28.547 11.016 1 43 1 MET B O 1
ATOM 1756 N N . ILE B 1 2 ? -18.984 29.438 12.562 1 49.34 2 ILE B N 1
ATOM 1757 C CA . ILE B 1 2 ? -18.328 29.031 13.797 1 49.34 2 ILE B CA 1
ATOM 1758 C C . ILE B 1 2 ? -18.328 27.516 13.914 1 49.34 2 ILE B C 1
ATOM 1760 O O . ILE B 1 2 ? -17.297 26.906 14.234 1 49.34 2 ILE B O 1
ATOM 1764 N N . ASN B 1 3 ? -19.438 26.828 13.445 1 59.12 3 ASN B N 1
ATOM 1765 C CA . ASN B 1 3 ? -19.609 25.391 13.586 1 59.12 3 ASN B CA 1
ATOM 1766 C C . ASN B 1 3 ? -18.75 24.625 12.586 1 59.12 3 ASN B C 1
ATOM 1768 O O . ASN B 1 3 ? -18.156 23.594 12.922 1 59.12 3 ASN B O 1
ATOM 1772 N N . THR B 1 4 ? -18.547 25.281 11.438 1 71.62 4 THR B N 1
ATOM 1773 C CA . THR B 1 4 ? -17.734 24.625 10.406 1 71.62 4 THR B CA 1
ATOM 1774 C C . THR B 1 4 ? -16.25 24.672 10.773 1 71.62 4 THR B C 1
ATOM 1776 O O . THR B 1 4 ? -15.531 23.688 10.586 1 71.62 4 THR B O 1
ATOM 1779 N N . GLU B 1 5 ? -15.906 25.75 11.445 1 75.69 5 GLU B N 1
ATOM 1780 C CA . GLU B 1 5 ? -14.508 25.906 11.844 1 75.69 5 GLU B CA 1
ATOM 1781 C C . GLU B 1 5 ? -14.141 24.906 12.945 1 75.69 5 GLU B C 1
ATOM 1783 O O . GLU B 1 5 ? -13.047 24.344 12.938 1 75.69 5 GLU B O 1
ATOM 1788 N N . SER B 1 6 ? -15.133 24.781 13.789 1 80.25 6 SER B N 1
ATOM 1789 C CA . SER B 1 6 ? -14.898 23.844 14.891 1 80.25 6 SER B CA 1
ATOM 1790 C C . SER B 1 6 ? -14.727 22.422 14.375 1 80.25 6 SER B C 1
ATOM 1792 O O . SER B 1 6 ? -13.883 21.672 14.875 1 80.25 6 SER B O 1
ATOM 1794 N N . LYS B 1 7 ? -15.5 22.156 13.375 1 88.69 7 LYS B N 1
ATOM 1795 C CA . LYS B 1 7 ? -15.391 20.828 12.789 1 88.69 7 LYS B CA 1
ATOM 1796 C C . LYS B 1 7 ? -14.047 20.641 12.094 1 88.69 7 LYS B C 1
ATOM 1798 O O . LYS B 1 7 ? -13.43 19.578 12.188 1 88.69 7 LYS B O 1
ATOM 1803 N N . LEU B 1 8 ? -13.578 21.641 11.438 1 91.56 8 LEU B N 1
ATOM 1804 C CA . LEU B 1 8 ? -12.305 21.578 10.734 1 91.56 8 LEU B CA 1
ATOM 1805 C C . LEU B 1 8 ? -11.141 21.516 11.711 1 91.56 8 LEU B C 1
ATOM 1807 O O . LEU B 1 8 ? -10.141 20.844 11.453 1 91.56 8 LEU B O 1
ATOM 1811 N N . HIS B 1 9 ? -11.328 22.156 12.867 1 91.38 9 HIS B N 1
ATOM 1812 C CA . HIS B 1 9 ? -10.328 22.047 13.93 1 91.38 9 HIS B CA 1
ATOM 1813 C C . HIS B 1 9 ? -10.203 20.609 14.414 1 91.38 9 HIS B C 1
ATOM 1815 O O . HIS B 1 9 ? -9.094 20.094 14.586 1 91.38 9 HIS B O 1
ATOM 1821 N N . LYS B 1 10 ? -11.352 20.094 14.57 1 93.56 10 LYS B N 1
ATOM 1822 C CA . LYS B 1 10 ? -11.375 18.719 15.07 1 93.56 10 LYS B CA 1
ATOM 1823 C C . LYS B 1 10 ? -10.734 17.75 14.07 1 93.56 10 LYS B C 1
ATOM 1825 O O . LYS B 1 10 ? -9.992 16.859 14.461 1 93.56 10 LYS B O 1
ATOM 1830 N N . ILE B 1 11 ? -10.977 17.969 12.844 1 95.31 11 ILE B N 1
ATOM 1831 C CA . ILE B 1 11 ? -10.406 17.125 11.797 1 95.31 11 ILE B CA 1
ATOM 1832 C C . ILE B 1 11 ? -8.891 17.297 11.766 1 95.31 11 ILE B C 1
ATOM 1834 O O . ILE B 1 11 ? -8.141 16.328 11.711 1 95.31 11 ILE B O 1
ATOM 1838 N N . TYR B 1 12 ? -8.469 18.547 11.836 1 96.12 12 TYR B N 1
ATOM 1839 C CA . TYR B 1 12 ? -7.035 18.828 11.812 1 96.12 12 TYR B CA 1
ATOM 1840 C C . TYR B 1 12 ? -6.332 18.156 12.984 1 96.12 12 TYR B C 1
ATOM 1842 O O . TYR B 1 12 ? -5.332 17.453 12.805 1 96.12 12 TYR B O 1
ATOM 1850 N N . LEU B 1 13 ? -6.867 18.344 14.133 1 95.69 13 LEU B N 1
ATOM 1851 C CA . LEU B 1 13 ? -6.258 17.781 15.336 1 95.69 13 LEU B CA 1
ATOM 1852 C C . LEU B 1 13 ? -6.316 16.266 15.32 1 95.69 13 LEU B C 1
ATOM 1854 O O . LEU B 1 13 ? -5.383 15.594 15.766 1 95.69 13 LEU B O 1
ATOM 1858 N N . GLY B 1 14 ? -7.414 15.773 14.82 1 96.06 14 GLY B N 1
ATOM 1859 C CA . GLY B 1 14 ? -7.512 14.328 14.68 1 96.06 14 GLY B CA 1
ATOM 1860 C C . GLY B 1 14 ? -6.441 13.75 13.773 1 96.06 14 GLY B C 1
ATOM 1861 O O . GLY B 1 14 ? -5.891 12.688 14.055 1 96.06 14 GLY B O 1
ATOM 1862 N N . GLN B 1 15 ? -6.172 14.445 12.734 1 97.31 15 GLN B N 1
ATOM 1863 C CA . GLN B 1 15 ? -5.129 13.984 11.82 1 97.31 15 GLN B CA 1
ATOM 1864 C C . GLN B 1 15 ? -3.748 14.109 12.453 1 97.31 15 GLN B C 1
ATOM 1866 O O . GLN B 1 15 ? -2.865 13.289 12.203 1 97.31 15 GLN B O 1
ATOM 1871 N N . MET B 1 16 ? -3.525 15.133 13.281 1 96.81 16 MET B N 1
ATOM 1872 C CA . MET B 1 16 ? -2.266 15.25 14.008 1 96.81 16 MET B CA 1
ATOM 1873 C C . MET B 1 16 ? -2.062 14.055 14.938 1 96.81 16 MET B C 1
ATOM 1875 O O . MET B 1 16 ? -0.959 13.516 15.031 1 96.81 16 MET B O 1
ATOM 1879 N N . GLU B 1 17 ? -3.107 13.719 15.547 1 96.31 17 GLU B N 1
ATOM 1880 C CA . GLU B 1 17 ? -3.039 12.547 16.422 1 96.31 17 GLU B CA 1
ATOM 1881 C C . GLU B 1 17 ? -2.711 11.281 15.625 1 96.31 17 GLU B C 1
ATOM 1883 O O . GLU B 1 17 ? -1.905 10.461 16.062 1 96.31 17 GLU B O 1
ATOM 1888 N N . GLU B 1 18 ? -3.334 11.172 14.516 1 96.62 18 GLU B N 1
ATOM 1889 C CA . GLU B 1 18 ? -3.088 10.023 13.648 1 96.62 18 GLU B CA 1
ATOM 1890 C C . GLU B 1 18 ? -1.63 9.977 13.195 1 96.62 18 GLU B C 1
ATOM 1892 O O . GLU B 1 18 ? -1.001 8.914 13.227 1 96.62 18 GLU B O 1
ATOM 1897 N N . VAL B 1 19 ? -1.106 11.07 12.805 1 97.75 19 VAL B N 1
ATOM 1898 C CA . VAL B 1 19 ? 0.286 11.141 12.375 1 97.75 19 VAL B CA 1
ATOM 1899 C C . VAL B 1 19 ? 1.202 10.688 13.516 1 97.75 19 VAL B C 1
ATOM 1901 O O . VAL B 1 19 ? 2.1 9.867 13.305 1 97.75 19 VAL B O 1
ATOM 1904 N N . THR B 1 20 ? 0.934 11.195 14.703 1 96.56 20 THR B N 1
ATOM 1905 C CA . THR B 1 20 ? 1.771 10.867 15.852 1 96.56 20 THR B CA 1
ATOM 1906 C C . THR B 1 20 ? 1.687 9.383 16.188 1 96.56 20 THR B C 1
ATOM 1908 O O . THR B 1 20 ? 2.711 8.727 16.391 1 96.56 20 THR B O 1
ATOM 1911 N N . LYS B 1 21 ? 0.527 8.906 16.188 1 96.44 21 LYS B N 1
ATOM 1912 C CA . LYS B 1 21 ? 0.299 7.5 16.484 1 96.44 21 LYS B CA 1
ATOM 1913 C C . LYS B 1 21 ? 1.03 6.602 15.492 1 96.44 21 LYS B C 1
ATOM 1915 O O . LYS B 1 21 ? 1.684 5.633 15.891 1 96.44 21 LYS B O 1
ATOM 1920 N N . ARG B 1 22 ? 0.962 6.891 14.305 1 97.62 22 ARG B N 1
ATOM 1921 C CA . ARG B 1 22 ? 1.578 6.078 13.266 1 97.62 22 ARG B CA 1
ATOM 1922 C C . ARG B 1 22 ? 3.096 6.227 13.273 1 97.62 22 ARG B C 1
ATOM 1924 O O . ARG B 1 22 ? 3.822 5.262 13.039 1 97.62 22 ARG B O 1
ATOM 1931 N N . CYS B 1 23 ? 3.535 7.438 13.531 1 97.31 23 CYS B N 1
ATOM 1932 C CA . CYS B 1 23 ? 4.977 7.605 13.672 1 97.31 23 CYS B CA 1
ATOM 1933 C C . CYS B 1 23 ? 5.516 6.738 14.805 1 97.31 23 CYS B C 1
ATOM 1935 O O . CYS B 1 23 ? 6.578 6.129 14.672 1 97.31 23 CYS B O 1
ATOM 1937 N N . ASP B 1 24 ? 4.801 6.688 15.883 1 96.75 24 ASP B N 1
ATOM 1938 C CA . ASP B 1 24 ? 5.207 5.828 16.984 1 96.75 24 ASP B CA 1
ATOM 1939 C C . ASP B 1 24 ? 5.227 4.359 16.562 1 96.75 24 ASP B C 1
ATOM 1941 O O . ASP B 1 24 ? 6.148 3.619 16.906 1 96.75 24 ASP B O 1
ATOM 1945 N N . ALA B 1 25 ? 4.246 3.979 15.82 1 97.44 25 ALA B N 1
ATOM 1946 C CA . ALA B 1 25 ? 4.188 2.607 15.32 1 97.44 25 ALA B CA 1
ATOM 1947 C C . ALA B 1 25 ? 5.375 2.307 14.414 1 97.44 25 ALA B C 1
ATOM 1949 O O . ALA B 1 25 ? 5.93 1.206 14.445 1 97.44 25 ALA B O 1
ATOM 1950 N N . VAL B 1 26 ? 5.75 3.26 13.578 1 98.31 26 VAL B N 1
ATOM 1951 C CA . VAL B 1 26 ? 6.906 3.098 12.703 1 98.31 26 VAL B CA 1
ATOM 1952 C C . VAL B 1 26 ? 8.133 2.729 13.531 1 98.31 26 VAL B C 1
ATOM 1954 O O . VAL B 1 26 ? 8.859 1.79 13.195 1 98.31 26 VAL B O 1
ATOM 1957 N N . LEU B 1 27 ? 8.281 3.432 14.562 1 96.81 27 LEU B N 1
ATOM 1958 C CA . LEU B 1 27 ? 9.461 3.213 15.391 1 96.81 27 LEU B CA 1
ATOM 1959 C C . LEU B 1 27 ? 9.438 1.825 16.031 1 96.81 27 LEU B C 1
ATOM 1961 O O . LEU B 1 27 ? 10.469 1.164 16.125 1 96.81 27 LEU B O 1
ATOM 1965 N N . VAL B 1 28 ? 8.297 1.395 16.406 1 96.81 28 VAL B N 1
ATOM 1966 C CA . VAL B 1 28 ? 8.156 0.066 17 1 96.81 28 VAL B CA 1
ATOM 1967 C C . VAL B 1 28 ? 8.523 -0.997 15.961 1 96.81 28 VAL B C 1
ATOM 1969 O O . VAL B 1 28 ? 9.344 -1.882 16.234 1 96.81 28 VAL B O 1
ATOM 1972 N N . PHE B 1 29 ? 8.023 -0.916 14.805 1 97.75 29 PHE B N 1
ATOM 1973 C CA . PHE B 1 29 ? 8.297 -1.885 13.75 1 97.7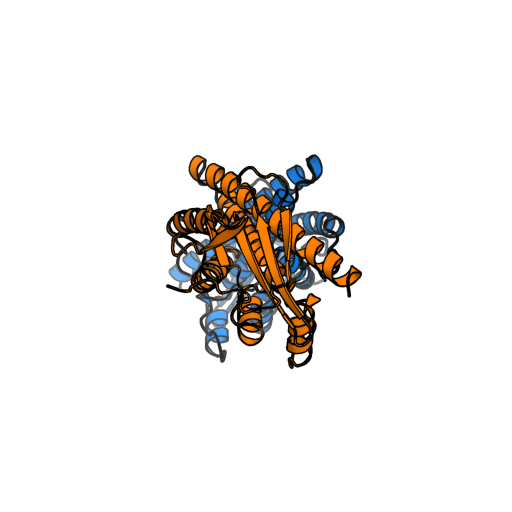5 29 PHE B CA 1
ATOM 1974 C C . PHE B 1 29 ? 9.75 -1.8 13.297 1 97.75 29 PHE B C 1
ATOM 1976 O O . PHE B 1 29 ? 10.367 -2.818 12.977 1 97.75 29 PHE B O 1
ATOM 1983 N N . LEU B 1 30 ? 10.242 -0.572 13.266 1 97.19 30 LEU B N 1
ATOM 1984 C CA . LEU B 1 30 ? 11.633 -0.389 12.859 1 97.19 30 LEU B CA 1
ATOM 1985 C C . LEU B 1 30 ? 12.586 -1.049 13.852 1 97.19 30 LEU B C 1
ATOM 1987 O O . LEU B 1 30 ? 13.539 -1.72 13.445 1 97.19 30 LEU B O 1
ATOM 1991 N N . ASP B 1 31 ? 12.297 -0.861 15.086 1 97.06 31 ASP B N 1
ATOM 1992 C CA . ASP B 1 31 ? 13.102 -1.496 16.125 1 97.06 31 ASP B CA 1
ATOM 1993 C C . ASP B 1 31 ? 13.047 -3.018 16.016 1 97.06 31 ASP B C 1
ATOM 1995 O O . ASP B 1 31 ? 14.07 -3.693 16.125 1 97.06 31 ASP B O 1
ATOM 1999 N N . ALA B 1 32 ? 11.875 -3.531 15.789 1 96.44 32 ALA B N 1
ATOM 2000 C CA . ALA B 1 32 ? 11.711 -4.969 15.602 1 96.44 32 ALA B CA 1
ATOM 2001 C C . ALA B 1 32 ? 12.508 -5.457 14.391 1 96.44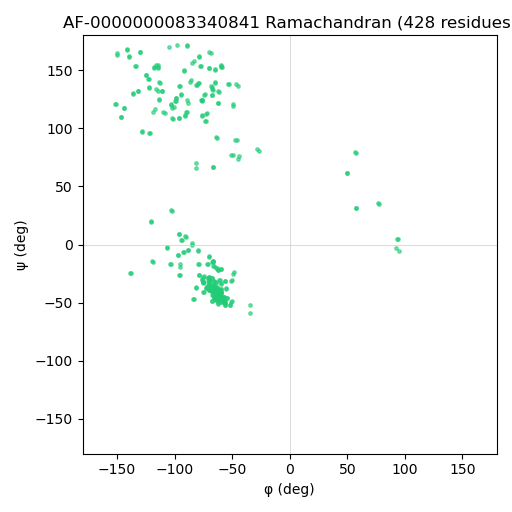 32 ALA B C 1
ATOM 2003 O O . ALA B 1 32 ? 13.164 -6.496 14.453 1 96.44 32 ALA B O 1
ATOM 2004 N N . TYR B 1 33 ? 12.484 -4.707 13.406 1 96.44 33 TYR B N 1
ATOM 2005 C CA . TYR B 1 33 ? 13.211 -5.062 12.188 1 96.44 33 TYR B CA 1
ATOM 2006 C C . TYR B 1 33 ? 14.711 -5.074 12.438 1 96.44 33 TYR B C 1
ATOM 2008 O O . TYR B 1 33 ? 15.414 -5.992 12.008 1 96.44 33 TYR B O 1
ATOM 2016 N N . LYS B 1 34 ? 15.156 -4.113 13.055 1 94.81 34 LYS B N 1
ATOM 2017 C CA . LYS B 1 34 ? 16.594 -4.016 13.328 1 94.81 34 LYS B CA 1
ATOM 2018 C C . LYS B 1 34 ? 17.062 -5.188 14.172 1 94.81 34 LYS B C 1
ATOM 2020 O O . LYS B 1 34 ? 18.203 -5.652 14.023 1 94.81 34 LYS B O 1
ATOM 2025 N N . LYS B 1 35 ? 16.234 -5.715 15 1 95.88 35 LYS B N 1
ATOM 2026 C CA . LYS B 1 35 ? 16.578 -6.809 15.898 1 95.88 35 LYS B CA 1
ATOM 2027 C C . LYS B 1 35 ? 16.516 -8.148 15.18 1 95.88 35 LYS B C 1
ATOM 2029 O O . LYS B 1 35 ? 17.375 -9.016 15.398 1 95.88 35 LYS B O 1
ATOM 2034 N N . SER B 1 36 ? 15.57 -8.352 14.266 1 94.5 36 SER B N 1
ATOM 2035 C CA . SER B 1 36 ? 15.312 -9.695 13.742 1 94.5 36 SER B CA 1
ATOM 2036 C C . SER B 1 36 ? 15.531 -9.75 12.234 1 94.5 36 SER B C 1
ATOM 2038 O O . SER B 1 36 ? 15.578 -10.828 11.648 1 94.5 36 SER B O 1
ATOM 2040 N N . ASN B 1 37 ? 15.617 -8.633 11.602 1 92.94 37 ASN B N 1
ATOM 2041 C CA . ASN B 1 37 ? 15.695 -8.531 10.148 1 92.94 37 ASN B CA 1
ATOM 2042 C C . ASN B 1 37 ? 14.492 -9.203 9.484 1 92.94 37 ASN B C 1
ATOM 2044 O O . ASN B 1 37 ? 14.609 -9.75 8.383 1 92.94 37 ASN B O 1
ATOM 2048 N N . ASN B 1 38 ? 13.391 -9.172 10.164 1 94.06 38 ASN B N 1
ATOM 2049 C CA . ASN B 1 38 ? 12.148 -9.727 9.641 1 94.06 38 ASN B CA 1
ATOM 2050 C C . ASN B 1 38 ? 11.516 -8.805 8.602 1 94.06 38 ASN B C 1
ATOM 2052 O O . ASN B 1 38 ? 11.133 -7.676 8.922 1 94.06 38 ASN B O 1
ATOM 2056 N N . GLU B 1 39 ? 11.281 -9.312 7.441 1 94.31 39 GLU B N 1
ATOM 2057 C CA . GLU B 1 39 ? 10.789 -8.523 6.316 1 94.31 39 GLU B CA 1
ATOM 2058 C C . GLU B 1 39 ? 9.375 -8.008 6.582 1 94.31 39 GLU B C 1
ATOM 2060 O O . GLU B 1 39 ? 8.992 -6.945 6.09 1 94.31 39 GLU B O 1
ATOM 2065 N N . MET B 1 40 ? 8.555 -8.734 7.332 1 96.25 40 MET B N 1
ATOM 2066 C CA . MET B 1 40 ? 7.184 -8.328 7.629 1 96.25 40 MET B CA 1
ATOM 2067 C C . MET B 1 40 ? 7.164 -7.078 8.5 1 96.25 40 MET B C 1
ATOM 2069 O O . MET B 1 40 ? 6.297 -6.219 8.336 1 96.25 40 MET B O 1
ATOM 2073 N N . ASP B 1 41 ? 8.109 -7 9.391 1 96.38 41 ASP B N 1
ATOM 2074 C CA . ASP B 1 41 ? 8.219 -5.805 10.219 1 96.38 41 ASP B CA 1
ATOM 2075 C C . ASP B 1 41 ? 8.625 -4.594 9.391 1 96.38 41 ASP B C 1
ATOM 2077 O O . ASP B 1 41 ? 8.117 -3.488 9.602 1 96.38 41 ASP B O 1
ATOM 2081 N N . PHE B 1 42 ? 9.539 -4.852 8.469 1 97.06 42 PHE B N 1
ATOM 2082 C CA . PHE B 1 42 ? 9.945 -3.771 7.574 1 97.06 42 PHE B CA 1
ATOM 2083 C C . PHE B 1 42 ? 8.766 -3.281 6.742 1 97.06 42 PHE B C 1
ATOM 2085 O O . PHE B 1 42 ? 8.547 -2.076 6.625 1 97.06 42 PHE B O 1
ATOM 2092 N N . ASP B 1 43 ? 8.023 -4.223 6.227 1 97.5 43 ASP B N 1
ATOM 2093 C CA . ASP B 1 43 ? 6.828 -3.885 5.457 1 97.5 43 ASP B CA 1
ATOM 2094 C C . ASP B 1 43 ? 5.867 -3.031 6.281 1 97.5 43 ASP B C 1
ATOM 2096 O O . ASP B 1 43 ? 5.328 -2.037 5.785 1 97.5 43 ASP B O 1
ATOM 2100 N N . SER B 1 44 ? 5.688 -3.447 7.48 1 98 44 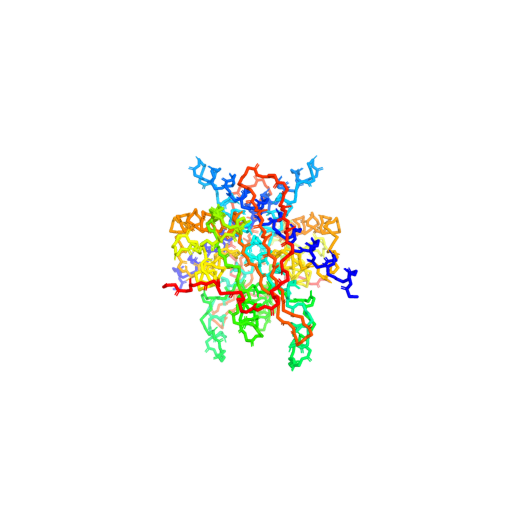SER B N 1
ATOM 2101 C CA . SER B 1 44 ? 4.762 -2.744 8.367 1 98 44 SER B CA 1
ATOM 2102 C C . SER B 1 44 ? 5.254 -1.335 8.672 1 98 44 SER B C 1
ATOM 2104 O O . SER B 1 44 ? 4.461 -0.392 8.727 1 98 44 SER B O 1
ATOM 2106 N N . CYS B 1 45 ? 6.535 -1.251 8.844 1 97.88 45 CYS B N 1
ATOM 2107 C CA . CYS B 1 45 ? 7.156 0.05 9.062 1 97.88 45 CYS B CA 1
ATOM 2108 C C . CYS B 1 45 ? 6.875 0.994 7.902 1 97.88 45 CYS B C 1
ATOM 2110 O O . CYS B 1 45 ? 6.453 2.133 8.109 1 97.88 45 CYS B O 1
ATOM 2112 N N . VAL B 1 46 ? 7.066 0.536 6.754 1 98.31 46 VAL B N 1
ATOM 2113 C CA . VAL B 1 46 ? 6.883 1.318 5.535 1 98.31 46 VAL B CA 1
ATOM 2114 C C . VAL B 1 46 ? 5.418 1.74 5.406 1 98.31 46 VAL B C 1
ATOM 2116 O O . VAL B 1 46 ? 5.125 2.898 5.105 1 98.31 46 VAL B O 1
ATOM 2119 N N . LEU B 1 47 ? 4.523 0.864 5.691 1 98.69 47 LEU B N 1
ATOM 2120 C CA . LEU B 1 47 ? 3.098 1.145 5.578 1 98.69 47 LEU B CA 1
ATOM 2121 C C . LEU B 1 47 ? 2.674 2.217 6.574 1 98.69 47 LEU B C 1
ATOM 2123 O O . LEU B 1 47 ? 1.942 3.146 6.223 1 98.69 47 LEU B O 1
ATOM 2127 N N . GLN B 1 48 ? 3.123 2.092 7.777 1 98.69 48 GLN B N 1
ATOM 2128 C CA . GLN B 1 48 ? 2.748 3.061 8.805 1 98.69 48 GLN B CA 1
ATOM 2129 C C . GLN B 1 48 ? 3.254 4.457 8.453 1 98.69 48 GLN B C 1
ATOM 2131 O O . GLN B 1 48 ? 2.553 5.449 8.664 1 98.69 48 GLN B O 1
ATOM 2136 N N . LEU B 1 49 ? 4.461 4.531 7.902 1 98.75 49 LEU B N 1
ATOM 2137 C CA . LEU B 1 49 ? 4.98 5.836 7.508 1 98.75 49 LEU B CA 1
ATOM 2138 C C . LEU B 1 49 ? 4.176 6.414 6.352 1 98.75 49 LEU B C 1
ATOM 2140 O O . LEU B 1 49 ? 3.859 7.609 6.348 1 98.75 49 LEU B O 1
ATOM 2144 N N . ARG B 1 50 ? 3.883 5.566 5.414 1 98.56 50 ARG B N 1
ATOM 2145 C CA . ARG B 1 50 ? 3.062 6.02 4.297 1 98.56 50 ARG B CA 1
ATOM 2146 C C . ARG B 1 50 ? 1.735 6.59 4.785 1 98.56 50 ARG B C 1
ATOM 2148 O O . ARG B 1 50 ? 1.324 7.672 4.367 1 98.56 50 ARG B O 1
ATOM 2155 N N . LYS B 1 51 ? 1.055 5.891 5.648 1 98.56 51 LYS B N 1
ATOM 2156 C CA . LYS B 1 51 ? -0.242 6.324 6.16 1 98.56 51 LYS B CA 1
ATOM 2157 C C . LYS B 1 51 ? -0.107 7.59 6.996 1 98.56 51 LYS B C 1
ATOM 2159 O O . LYS B 1 51 ? -1.004 8.438 7 1 98.56 51 LYS B O 1
ATOM 2164 N N . ALA B 1 52 ? 1.017 7.711 7.746 1 98.62 52 ALA B N 1
ATOM 2165 C CA . ALA B 1 52 ? 1.274 8.938 8.5 1 98.62 52 ALA B CA 1
ATOM 2166 C C . ALA B 1 52 ? 1.361 10.141 7.57 1 98.62 52 ALA B C 1
ATOM 2168 O O . ALA B 1 52 ? 0.766 11.188 7.844 1 98.62 52 ALA B O 1
ATOM 2169 N N . LEU B 1 53 ? 2.08 9.984 6.496 1 98.75 53 LEU B N 1
ATOM 2170 C CA . LEU B 1 53 ? 2.242 11.07 5.531 1 98.75 53 LEU B CA 1
ATOM 2171 C C . LEU B 1 53 ? 0.913 11.406 4.863 1 98.75 53 LEU B C 1
ATOM 2173 O O . LEU B 1 53 ? 0.614 12.578 4.625 1 98.75 53 LEU B O 1
ATOM 2177 N N . GLU B 1 54 ? 0.134 10.383 4.609 1 98.62 54 GLU B N 1
ATOM 2178 C CA . GLU B 1 54 ? -1.191 10.617 4.043 1 98.62 54 GLU B CA 1
ATOM 2179 C C . GLU B 1 54 ? -2.082 11.383 5.02 1 98.62 54 GLU B C 1
ATOM 2181 O O . GLU B 1 54 ? -2.816 12.289 4.625 1 98.62 54 GLU B O 1
ATOM 2186 N N . ALA B 1 55 ? -2.002 11.008 6.262 1 98.31 55 ALA B N 1
ATOM 2187 C CA . ALA B 1 55 ? -2.752 11.734 7.285 1 98.31 55 ALA B CA 1
ATOM 2188 C C . ALA B 1 55 ? -2.334 13.195 7.336 1 98.31 55 ALA B C 1
ATOM 2190 O O . ALA B 1 55 ? -3.176 14.086 7.488 1 98.31 55 ALA B O 1
ATOM 2191 N N . LEU B 1 56 ? -1.065 13.461 7.219 1 98.44 56 LEU B N 1
ATOM 2192 C CA . LEU B 1 56 ? -0.562 14.828 7.199 1 98.44 56 LEU B CA 1
ATOM 2193 C C . LEU B 1 56 ? -1.113 15.594 6 1 98.44 56 LEU B C 1
ATOM 2195 O O . LEU B 1 56 ? -1.49 16.766 6.121 1 98.44 56 LEU B O 1
ATOM 2199 N N . ALA B 1 57 ? -1.169 14.945 4.875 1 98.44 57 ALA B N 1
ATOM 2200 C CA . ALA B 1 57 ? -1.753 15.562 3.686 1 98.44 57 ALA B CA 1
ATOM 2201 C C . ALA B 1 57 ? -3.225 15.898 3.908 1 98.44 57 ALA B C 1
ATOM 2203 O O . ALA B 1 57 ? -3.678 16.984 3.557 1 98.44 57 ALA B O 1
ATOM 2204 N N . TYR B 1 58 ? -3.941 14.992 4.516 1 98.06 58 TYR B N 1
ATOM 2205 C CA . TYR B 1 58 ? -5.352 15.234 4.812 1 98.06 58 TYR B CA 1
ATOM 2206 C C . TYR B 1 58 ? -5.516 16.406 5.766 1 98.06 58 TYR B C 1
ATOM 2208 O O . TYR B 1 58 ? -6.426 17.219 5.598 1 98.06 58 TYR B O 1
ATOM 2216 N N . ALA B 1 59 ? -4.656 16.438 6.773 1 97.5 59 ALA B N 1
ATOM 2217 C CA . ALA B 1 59 ? -4.707 17.562 7.703 1 97.5 59 ALA B CA 1
ATOM 2218 C C . ALA B 1 59 ? -4.586 18.906 6.965 1 97.5 59 ALA B C 1
ATOM 2220 O O . ALA B 1 59 ? -5.285 19.859 7.285 1 97.5 59 ALA B O 1
ATOM 2221 N N . SER B 1 60 ? -3.787 18.938 5.977 1 96.62 60 SER B N 1
ATOM 2222 C CA . SER B 1 60 ? -3.502 20.172 5.238 1 96.62 60 SER B CA 1
ATOM 2223 C C . SER B 1 60 ? -4.691 20.594 4.383 1 96.62 60 SER B C 1
ATOM 2225 O O . SER B 1 60 ? -4.758 21.734 3.92 1 96.62 60 SER B O 1
ATOM 2227 N N . ILE B 1 61 ? -5.59 19.688 4.16 1 96.31 61 ILE B N 1
ATOM 2228 C CA . ILE B 1 61 ? -6.805 20.031 3.422 1 96.31 61 ILE B CA 1
ATOM 2229 C C . ILE B 1 61 ? -7.742 20.844 4.309 1 96.31 61 ILE B C 1
ATOM 2231 O O . ILE B 1 61 ? -8.445 21.734 3.828 1 96.31 61 ILE B O 1
ATOM 2235 N N . ALA B 1 62 ? -7.734 20.594 5.59 1 94 62 ALA B N 1
ATOM 2236 C CA . ALA B 1 62 ? -8.734 21.125 6.523 1 94 62 ALA B CA 1
ATOM 2237 C C . ALA B 1 62 ? -8.797 22.641 6.461 1 94 62 ALA B C 1
ATOM 2239 O O . ALA B 1 62 ? -9.859 23.219 6.223 1 94 62 ALA B O 1
ATOM 2240 N N . PRO B 1 63 ? -7.637 23.375 6.562 1 91.19 63 PRO B N 1
ATOM 2241 C CA . PRO B 1 63 ? -7.695 24.844 6.492 1 91.19 63 PRO B CA 1
ATOM 2242 C C . PRO B 1 63 ? -8.117 25.344 5.113 1 91.19 63 PRO B C 1
ATOM 2244 O O . PRO B 1 63 ? -8.477 26.516 4.965 1 91.19 63 PRO B O 1
ATOM 2247 N N . ASN B 1 64 ? -8.078 24.484 4.121 1 91.19 64 ASN B N 1
ATOM 2248 C CA . ASN B 1 64 ? -8.352 24.844 2.734 1 91.19 64 ASN B CA 1
ATOM 2249 C C . ASN B 1 64 ? -9.531 24.062 2.168 1 91.19 64 ASN B C 1
ATOM 2251 O O . ASN B 1 64 ? -9.656 23.906 0.95 1 91.19 64 ASN B O 1
ATOM 2255 N N . LYS B 1 65 ? -10.336 23.531 3.02 1 92.62 65 LYS B N 1
ATOM 2256 C CA . LYS B 1 65 ? -11.297 22.5 2.643 1 92.62 65 LYS B CA 1
ATOM 2257 C C . LYS B 1 65 ? -12.203 22.984 1.517 1 92.62 65 LYS B C 1
ATOM 2259 O O . LYS B 1 65 ? -12.336 22.328 0.488 1 92.62 65 LYS B O 1
ATOM 2264 N N . ASN B 1 66 ? -12.812 24.125 1.697 1 90.75 66 ASN B N 1
ATOM 2265 C CA . ASN B 1 66 ? -13.758 24.625 0.7 1 90.75 66 ASN B CA 1
ATOM 2266 C C . ASN B 1 66 ? -13.07 24.891 -0.637 1 90.75 66 ASN B C 1
ATOM 2268 O O . ASN B 1 66 ? -13.594 24.531 -1.691 1 90.75 66 ASN B O 1
ATOM 2272 N N . ALA B 1 67 ? -11.961 25.531 -0.579 1 92.5 67 ALA B N 1
ATOM 2273 C CA . ALA B 1 67 ? -11.203 25.797 -1.8 1 92.5 67 ALA B CA 1
ATOM 2274 C C . ALA B 1 67 ? -10.758 24.5 -2.471 1 92.5 67 ALA B C 1
ATOM 2276 O O . ALA B 1 67 ? -10.766 24.391 -3.699 1 92.5 67 ALA B O 1
ATOM 2277 N N . TYR B 1 68 ? -10.367 23.562 -1.689 1 95.44 68 TYR B N 1
ATOM 2278 C CA . TYR B 1 68 ? -9.938 22.266 -2.211 1 95.44 68 TYR B CA 1
ATOM 2279 C C . TYR B 1 68 ? -11.094 21.547 -2.896 1 95.44 68 TYR B C 1
ATOM 2281 O O . TYR B 1 68 ? -10.938 21.016 -3.998 1 95.44 68 TYR B O 1
ATOM 2289 N N . GLN B 1 69 ? -12.203 21.547 -2.25 1 94.56 69 GLN B N 1
ATOM 2290 C CA . GLN B 1 69 ? -13.398 20.938 -2.812 1 94.56 69 GLN B CA 1
ATOM 2291 C C . GLN B 1 69 ? -13.766 21.562 -4.148 1 94.56 69 GLN B C 1
ATOM 2293 O O . GLN B 1 69 ? -14.102 20.875 -5.109 1 94.56 69 GLN B O 1
ATOM 2298 N N . ALA B 1 70 ? -13.75 22.828 -4.18 1 93.19 70 ALA B N 1
ATOM 2299 C CA . ALA B 1 70 ? -14.055 23.547 -5.414 1 93.19 70 ALA B CA 1
ATOM 2300 C C . ALA B 1 70 ? -13.055 23.203 -6.508 1 93.19 70 ALA B C 1
ATOM 2302 O O . ALA B 1 70 ? -13.438 22.969 -7.66 1 93.19 70 ALA B O 1
ATOM 2303 N N . PHE B 1 71 ? -11.828 23.219 -6.121 1 93.94 71 PHE B N 1
ATOM 2304 C CA . PHE B 1 71 ? -10.758 22.891 -7.062 1 93.94 71 PHE B CA 1
ATOM 2305 C C . PHE B 1 71 ? -10.977 21.5 -7.664 1 93.94 71 PHE B C 1
ATOM 2307 O O . PHE B 1 71 ? -10.891 21.328 -8.883 1 93.94 71 PHE B O 1
ATOM 2314 N N . ARG B 1 72 ? -11.273 20.547 -6.832 1 95 72 ARG B N 1
ATOM 2315 C CA . ARG B 1 72 ? -11.438 19.156 -7.254 1 95 72 ARG B CA 1
ATOM 2316 C C . ARG B 1 72 ? -12.711 18.969 -8.078 1 95 72 ARG B C 1
ATOM 2318 O O . ARG B 1 72 ? -12.766 18.125 -8.969 1 95 72 ARG B O 1
ATOM 2325 N N . SER B 1 73 ? -13.727 19.734 -7.82 1 93.81 73 SER B N 1
ATOM 2326 C CA . SER B 1 73 ? -14.984 19.641 -8.555 1 93.81 73 SER B CA 1
ATOM 2327 C C . SER B 1 73 ? -14.797 20 -10.023 1 93.81 73 SER B C 1
ATOM 2329 O O . SER B 1 73 ? -15.586 19.578 -10.875 1 93.81 73 SER B O 1
ATOM 2331 N N . ASN B 1 74 ? -13.742 20.688 -10.328 1 91.44 74 ASN B N 1
ATOM 2332 C CA . ASN B 1 74 ? -13.469 21.125 -11.695 1 91.44 74 ASN B CA 1
ATOM 2333 C C . ASN B 1 74 ? -12.602 20.109 -12.438 1 91.44 74 ASN B C 1
ATOM 2335 O O . ASN B 1 74 ? -12.336 20.281 -13.633 1 91.44 74 ASN B O 1
ATOM 2339 N N . ALA B 1 75 ? -12.18 19.141 -11.68 1 89.62 75 ALA B N 1
ATOM 2340 C CA . ALA B 1 75 ? -11.359 18.109 -12.312 1 89.62 75 ALA B CA 1
ATOM 2341 C C . ALA B 1 75 ? -12.195 17.25 -13.258 1 89.62 75 ALA B C 1
ATOM 2343 O O . ALA B 1 75 ? -13.383 17.031 -13.016 1 89.62 75 ALA B O 1
ATOM 2344 N N . GLU B 1 76 ? -11.617 16.703 -14.266 1 85.5 76 GLU B N 1
ATOM 2345 C CA . GLU B 1 76 ? -12.297 15.898 -15.281 1 85.5 76 GLU B CA 1
ATOM 2346 C C . GLU B 1 76 ? -12.641 14.508 -14.742 1 85.5 76 GLU B C 1
ATOM 2348 O O . GLU B 1 76 ? -13.727 13.992 -15.008 1 85.5 76 GLU B O 1
ATOM 2353 N N . LYS B 1 77 ? -11.727 13.977 -14.023 1 81.38 77 LYS B N 1
ATOM 2354 C CA . LYS B 1 77 ? -11.938 12.617 -13.523 1 81.38 77 LYS B CA 1
ATOM 2355 C C . LYS B 1 77 ? -11.789 12.57 -12.008 1 81.38 77 LYS B C 1
ATOM 2357 O O . LYS B 1 77 ? -10.977 13.297 -11.43 1 81.38 77 LYS B O 1
ATOM 2362 N N . GLN B 1 78 ? -12.633 11.672 -11.453 1 80.06 78 GLN B N 1
ATOM 2363 C CA . GLN B 1 78 ? -12.562 11.438 -10.016 1 80.06 78 GLN B CA 1
ATOM 2364 C C . GLN B 1 78 ? -12.594 12.75 -9.242 1 80.06 78 GLN B C 1
ATOM 2366 O O . GLN B 1 78 ? -11.68 13.055 -8.477 1 80.06 78 GLN B O 1
ATOM 2371 N N . ASN B 1 79 ? -13.688 13.477 -9.398 1 89.06 79 ASN B N 1
ATOM 2372 C CA . ASN B 1 79 ? -13.766 14.852 -8.938 1 89.06 79 ASN B CA 1
ATOM 2373 C C . ASN B 1 79 ? -14.281 14.938 -7.5 1 89.06 79 ASN B C 1
ATOM 2375 O O . ASN B 1 79 ? -14.57 16.031 -7 1 89.06 79 ASN B O 1
ATOM 2379 N N . ASP B 1 80 ? -14.422 13.844 -6.918 1 93.31 80 ASP B N 1
ATOM 2380 C CA . ASP B 1 80 ? -14.82 13.812 -5.512 1 93.31 80 ASP B CA 1
ATOM 2381 C C . ASP B 1 80 ? -13.594 13.805 -4.598 1 93.31 80 ASP B C 1
ATOM 2383 O O . ASP B 1 80 ? -12.898 12.797 -4.492 1 93.31 80 ASP B O 1
ATOM 2387 N N . TYR B 1 81 ? -13.391 14.883 -3.904 1 95.56 81 TYR B N 1
ATOM 2388 C CA . TYR B 1 81 ? -12.195 15.031 -3.084 1 95.56 81 TYR B CA 1
ATOM 2389 C C . TYR B 1 81 ? -12.195 14.031 -1.934 1 95.56 81 TYR B C 1
ATOM 2391 O O . TYR B 1 81 ? -11.141 13.758 -1.348 1 95.56 81 TYR B O 1
ATOM 2399 N N . LYS B 1 82 ? -13.352 13.461 -1.586 1 94.94 82 LYS B N 1
ATOM 2400 C CA . LYS B 1 82 ? -13.477 12.484 -0.509 1 94.94 82 LYS B CA 1
ATOM 2401 C C . LYS B 1 82 ? -12.812 11.156 -0.891 1 94.94 82 LYS B C 1
ATOM 2403 O O . LYS B 1 82 ? -12.562 10.312 -0.03 1 94.94 82 LYS B O 1
ATOM 2408 N N . LYS B 1 83 ? -12.469 11.078 -2.146 1 94.19 83 LYS B N 1
ATOM 2409 C CA . LYS B 1 83 ? -11.875 9.844 -2.643 1 94.19 83 LYS B CA 1
ATOM 2410 C C . LYS B 1 83 ? -10.375 10.016 -2.896 1 94.19 83 LYS B C 1
ATOM 2412 O O . LYS B 1 83 ? -9.688 9.055 -3.26 1 94.19 83 LYS B O 1
ATOM 2417 N N . ASP B 1 84 ? -9.898 11.227 -2.689 1 95.5 84 ASP B N 1
ATOM 2418 C CA . ASP B 1 84 ? -8.469 11.461 -2.865 1 95.5 84 ASP B CA 1
ATOM 2419 C C . ASP B 1 84 ? -7.656 10.719 -1.803 1 95.5 84 ASP B C 1
ATOM 2421 O O . ASP B 1 84 ? -8.008 10.742 -0.622 1 95.5 84 ASP B O 1
ATOM 2425 N N . TYR B 1 85 ? -6.543 10.062 -2.262 1 94.94 85 TYR B N 1
ATOM 2426 C CA . TYR B 1 85 ? -5.75 9.312 -1.295 1 94.94 85 TYR B CA 1
ATOM 2427 C C . TYR B 1 85 ? -4.258 9.531 -1.528 1 94.94 85 TYR B C 1
ATOM 2429 O O . TYR B 1 85 ? -3.443 9.305 -0.63 1 94.94 85 TYR B O 1
ATOM 2437 N N . LYS B 1 86 ? -3.934 9.875 -2.742 1 96.38 86 LYS B N 1
ATOM 2438 C CA . LYS B 1 86 ? -2.52 10.039 -3.074 1 96.38 86 LYS B CA 1
ATOM 2439 C C . LYS B 1 86 ? -1.972 11.352 -2.52 1 96.38 86 LYS B C 1
ATOM 2441 O O . LYS B 1 86 ? -2.213 12.414 -3.086 1 96.38 86 LYS B O 1
ATOM 2446 N N . ALA B 1 87 ? -1.145 11.219 -1.559 1 98 87 ALA B N 1
ATOM 2447 C CA . ALA B 1 87 ? -0.676 12.375 -0.803 1 98 87 ALA B CA 1
ATOM 2448 C C . ALA B 1 87 ? 0.073 13.352 -1.706 1 98 87 ALA B C 1
ATOM 2450 O O . ALA B 1 87 ? -0.06 14.57 -1.561 1 98 87 ALA B O 1
ATOM 2451 N N . SER B 1 88 ? 0.867 12.836 -2.645 1 97.75 88 SER B N 1
ATOM 2452 C CA . SER B 1 88 ? 1.621 13.711 -3.533 1 97.75 88 SER B CA 1
ATOM 2453 C C . SER B 1 88 ? 0.689 14.562 -4.391 1 97.75 88 SER B C 1
ATOM 2455 O O . SER B 1 88 ? 0.927 15.758 -4.574 1 97.75 88 SER B O 1
ATOM 2457 N N . SER B 1 89 ? -0.413 14.023 -4.852 1 96.69 89 SER B N 1
ATOM 2458 C CA . SER B 1 89 ? -1.39 14.75 -5.656 1 96.69 89 SER B CA 1
ATOM 2459 C C . SER B 1 89 ? -2.145 15.773 -4.812 1 96.69 89 SER B C 1
ATOM 2461 O O . SER B 1 89 ? -2.459 16.859 -5.293 1 96.69 89 SER B O 1
ATOM 2463 N N . ILE B 1 90 ? -2.408 15.383 -3.615 1 97.62 90 ILE B N 1
ATOM 2464 C CA . ILE B 1 90 ? -3.102 16.281 -2.701 1 97.62 90 ILE B CA 1
ATOM 2465 C C . ILE B 1 90 ? -2.236 17.516 -2.438 1 97.62 90 ILE B C 1
ATOM 2467 O O . ILE B 1 90 ? -2.717 18.656 -2.523 1 97.62 90 ILE B O 1
ATOM 2471 N N . LEU B 1 91 ? -0.962 17.297 -2.18 1 97.88 91 LEU B N 1
ATOM 2472 C CA . LEU B 1 91 ? -0.058 18.406 -1.91 1 97.88 91 LEU B CA 1
ATOM 2473 C C . LEU B 1 91 ? 0.069 19.312 -3.131 1 97.88 91 LEU B C 1
ATOM 2475 O O . LEU B 1 91 ? 0.096 20.547 -2.998 1 97.88 91 LEU B O 1
ATOM 2479 N N . GLN B 1 92 ? 0.12 18.703 -4.254 1 96.69 92 GLN B N 1
ATOM 2480 C CA . GLN B 1 92 ? 0.224 19.484 -5.484 1 96.69 92 GLN B CA 1
ATOM 2481 C C . GLN B 1 92 ? -1.015 20.359 -5.691 1 96.69 92 GLN B C 1
ATOM 2483 O O . GLN B 1 92 ? -0.905 21.531 -6.074 1 96.69 92 GLN B O 1
ATOM 2488 N N . ALA B 1 93 ? -2.121 19.812 -5.512 1 96.19 93 ALA B N 1
ATOM 2489 C CA . ALA B 1 93 ? -3.369 20.562 -5.621 1 96.19 93 ALA B CA 1
ATOM 2490 C C . ALA B 1 93 ? -3.408 21.703 -4.613 1 96.19 93 ALA B C 1
ATOM 2492 O O . ALA B 1 93 ? -3.76 22.844 -4.965 1 96.19 93 ALA B O 1
ATOM 2493 N N . LEU B 1 94 ? -3.039 21.391 -3.41 1 96.81 94 LEU B N 1
ATOM 2494 C CA . LEU B 1 94 ? -3.068 22.406 -2.354 1 96.81 94 LEU B CA 1
ATOM 2495 C C . LEU B 1 94 ? -2.113 23.547 -2.668 1 96.81 94 LEU B C 1
ATOM 2497 O O . LEU B 1 94 ? -2.42 24.719 -2.393 1 96.81 94 LEU B O 1
ATOM 2501 N N . LYS B 1 95 ? -0.993 23.203 -3.199 1 96 95 LYS B N 1
ATOM 2502 C CA . LYS B 1 95 ? -0.009 24.219 -3.555 1 96 95 LYS B CA 1
ATOM 2503 C C . LYS B 1 95 ? -0.581 25.203 -4.57 1 96 95 LYS B C 1
ATOM 2505 O O . LYS B 1 95 ? -0.248 26.391 -4.547 1 96 95 LYS B O 1
ATOM 2510 N N . ARG B 1 96 ? -1.419 24.75 -5.434 1 94.38 96 ARG B N 1
ATOM 2511 C CA . ARG B 1 96 ? -2.064 25.609 -6.434 1 94.38 96 ARG B CA 1
ATOM 2512 C C . ARG B 1 96 ? -3.152 26.469 -5.801 1 94.38 96 ARG B C 1
ATOM 2514 O O . ARG B 1 96 ? -3.424 27.578 -6.27 1 94.38 96 ARG B O 1
ATOM 2521 N N . ILE B 1 97 ? -3.742 26.031 -4.746 1 92.81 97 ILE B N 1
ATOM 2522 C CA . ILE B 1 97 ? -4.852 26.703 -4.074 1 92.81 97 ILE B CA 1
ATOM 2523 C C . ILE B 1 97 ? -4.309 27.766 -3.121 1 92.81 97 ILE B C 1
ATOM 2525 O O . ILE B 1 97 ? -4.824 28.891 -3.072 1 92.81 97 ILE B O 1
ATOM 2529 N N . ASN B 1 98 ? -3.33 27.391 -2.348 1 91.62 98 ASN B N 1
ATOM 2530 C CA . ASN B 1 98 ? -2.701 28.203 -1.316 1 91.62 98 ASN B CA 1
ATOM 2531 C C . ASN B 1 98 ? -1.213 27.891 -1.182 1 91.62 98 ASN B C 1
ATOM 2533 O O . ASN B 1 98 ? -0.842 26.844 -0.635 1 91.62 98 ASN B O 1
ATOM 2537 N N . VAL B 1 99 ? -0.409 28.766 -1.564 1 91.69 99 VAL B N 1
ATOM 2538 C CA . VAL B 1 99 ? 1.032 28.547 -1.573 1 91.69 99 VAL B CA 1
ATOM 2539 C C . VAL B 1 99 ? 1.527 28.312 -0.148 1 91.69 99 VAL B C 1
ATOM 2541 O O . VAL B 1 99 ? 2.535 27.625 0.063 1 91.69 99 VAL B O 1
ATOM 2544 N N . ASP B 1 100 ? 0.76 28.766 0.877 1 91.81 100 ASP B N 1
ATOM 2545 C CA . ASP B 1 100 ? 1.159 28.625 2.275 1 91.81 100 ASP B CA 1
ATOM 2546 C C . ASP B 1 100 ? 0.395 27.5 2.951 1 91.81 100 ASP B C 1
ATOM 2548 O O . ASP B 1 100 ? 0.125 27.547 4.152 1 91.81 100 ASP B O 1
ATOM 2552 N N . PHE B 1 101 ? 0.011 26.484 2.197 1 95.06 101 PHE B N 1
ATOM 2553 C CA . PHE B 1 101 ? -0.848 25.438 2.713 1 95.06 101 PHE B CA 1
ATOM 2554 C C . PHE B 1 101 ? -0.088 24.547 3.693 1 95.06 101 PHE B C 1
ATOM 2556 O O . PHE B 1 101 ? -0.691 23.906 4.559 1 95.06 101 PHE B O 1
ATOM 2563 N N . TYR B 1 102 ? 1.226 24.453 3.48 1 96.44 102 TYR B N 1
ATOM 2564 C CA . TYR B 1 102 ? 2.043 23.516 4.246 1 96.44 102 TYR B CA 1
ATOM 2565 C C . TYR B 1 102 ? 2.355 24.078 5.629 1 96.44 102 TYR B C 1
ATOM 2567 O O . TYR B 1 102 ? 2.629 25.266 5.777 1 96.44 102 TYR B O 1
ATOM 2575 N N . PRO B 1 103 ? 2.293 23.172 6.66 1 95.62 103 PRO B N 1
ATOM 2576 C CA . PRO B 1 103 ? 2.576 23.688 8.008 1 95.62 103 PRO B CA 1
ATOM 2577 C C . PRO B 1 103 ? 3.91 24.422 8.094 1 95.62 103 PRO B C 1
ATOM 2579 O O . PRO B 1 103 ? 4.898 24 7.488 1 95.62 103 PRO B O 1
ATOM 2582 N N . LEU B 1 104 ? 3.873 25.484 8.781 1 93.62 104 LEU B N 1
ATOM 2583 C CA . LEU B 1 104 ? 5.078 26.266 9.031 1 93.62 104 LEU B CA 1
ATOM 2584 C C . LEU B 1 104 ? 5.605 26 10.438 1 93.62 104 LEU B C 1
ATOM 2586 O O . LEU B 1 104 ? 5 26.438 11.422 1 93.62 104 LEU B O 1
ATOM 2590 N N . PRO B 1 105 ? 6.688 25.312 10.516 1 94.69 105 PRO B N 1
ATOM 2591 C CA . PRO B 1 105 ? 7.215 25.047 11.859 1 94.69 105 PRO B CA 1
ATOM 2592 C C . PRO B 1 105 ? 7.652 26.328 12.586 1 94.69 105 PRO B C 1
ATOM 2594 O O . PRO B 1 105 ? 8.211 27.234 11.961 1 94.69 105 PRO B O 1
ATOM 2597 N N . LEU B 1 106 ? 7.348 26.359 13.836 1 89.69 106 LEU B N 1
ATOM 2598 C CA . LEU B 1 106 ? 7.637 27.531 14.672 1 89.69 106 LEU B CA 1
ATOM 2599 C C . LEU B 1 106 ? 8.602 27.172 15.797 1 89.69 106 LEU B C 1
ATOM 2601 O O . LEU B 1 106 ? 8.719 26 16.172 1 89.69 106 LEU B O 1
ATOM 2605 N N . ILE B 1 107 ? 9.352 28.172 16.219 1 84.62 107 ILE B N 1
ATOM 2606 C CA . ILE B 1 107 ? 10.117 28.094 17.453 1 84.62 107 ILE B CA 1
ATOM 2607 C C . ILE B 1 107 ? 9.328 28.719 18.609 1 84.62 107 ILE B C 1
ATOM 2609 O O . ILE B 1 107 ? 8.641 29.719 18.422 1 84.62 107 ILE B O 1
ATOM 2613 N N . PRO B 1 108 ? 9.367 28.016 19.75 1 74.94 108 PRO B N 1
ATOM 2614 C CA . PRO B 1 108 ? 8.57 28.531 20.859 1 74.94 108 PRO B CA 1
ATOM 2615 C C . PRO B 1 108 ? 8.75 30.031 21.078 1 74.94 108 PRO B C 1
ATOM 2617 O O . PRO B 1 108 ? 9.844 30.562 20.859 1 74.94 108 PRO B O 1
ATOM 2620 N N . ALA B 1 109 ? 7.617 30.625 21.328 1 66.75 109 ALA B N 1
ATOM 2621 C CA . ALA B 1 109 ? 7.484 32.094 21.406 1 66.75 109 ALA B CA 1
ATOM 2622 C C . ALA B 1 109 ? 8.328 32.656 22.531 1 66.75 109 ALA B C 1
ATOM 2624 O O . ALA B 1 109 ? 8.539 31.984 23.562 1 66.75 109 ALA B O 1
ATOM 2625 N N . ILE B 1 110 ? 9.023 33.656 22.172 1 60.94 110 ILE B N 1
ATOM 2626 C CA . ILE B 1 110 ? 9.664 34.5 23.172 1 60.94 110 ILE B CA 1
ATOM 2627 C C . ILE B 1 110 ? 8.789 35.719 23.453 1 60.94 110 ILE B C 1
ATOM 2629 O O . ILE B 1 110 ? 8.234 36.312 22.531 1 60.94 110 ILE B O 1
ATOM 2633 N N . GLN B 1 111 ? 8.188 35.75 24.625 1 58.47 111 GLN B N 1
ATOM 2634 C CA . GLN B 1 111 ? 7.422 36.906 25.016 1 58.47 111 GLN B CA 1
ATOM 2635 C C . GLN B 1 111 ? 8.227 38.188 24.797 1 58.47 111 GLN B C 1
ATOM 2637 O O . GLN B 1 111 ? 9.383 38.281 25.219 1 58.47 111 GLN B O 1
ATOM 2642 N N . LYS B 1 112 ? 7.57 38.969 23.969 1 60.5 112 LYS B N 1
ATOM 2643 C CA . LYS B 1 112 ? 8.203 40.25 23.812 1 60.5 112 LYS B CA 1
ATOM 2644 C C . LYS B 1 112 ? 7.773 41.219 24.922 1 60.5 112 LYS B C 1
ATOM 2646 O O . LYS B 1 112 ? 6.844 40.938 25.672 1 60.5 112 LYS B O 1
ATOM 2651 N N . GLY B 1 113 ? 8.562 42.094 25.125 1 55.25 113 GLY B N 1
ATOM 2652 C CA . GLY B 1 113 ? 8.367 43.094 26.156 1 55.25 113 GLY B CA 1
ATOM 2653 C C . GLY B 1 113 ? 6.977 43.719 26.141 1 55.25 113 GLY B C 1
ATOM 2654 O O . GLY B 1 113 ? 6.453 44.125 27.172 1 55.25 113 GLY B O 1
ATOM 2655 N N . ASP B 1 114 ? 6.312 43.688 25.031 1 56.72 114 ASP B N 1
ATOM 2656 C CA . ASP B 1 114 ? 5.012 44.344 24.938 1 56.72 114 ASP B CA 1
ATOM 2657 C C . ASP B 1 114 ? 3.877 43.375 25.203 1 56.72 114 ASP B C 1
ATOM 2659 O O . ASP B 1 114 ? 2.701 43.719 25.062 1 56.72 114 ASP B O 1
ATOM 2663 N N . GLY B 1 115 ? 4.141 42.062 25.578 1 58 115 GLY B N 1
ATOM 2664 C CA . GLY B 1 115 ? 3.143 41.031 25.906 1 58 115 GLY B CA 1
ATOM 2665 C C . GLY B 1 115 ? 2.742 40.188 24.734 1 58 115 GLY B C 1
ATOM 2666 O O . GLY B 1 115 ? 1.94 39.25 24.875 1 58 115 GLY B O 1
ATOM 2667 N N . THR B 1 116 ? 3.387 40.656 23.562 1 58.97 116 THR B N 1
ATOM 2668 C CA . THR B 1 116 ? 3.037 39.875 22.375 1 58.97 116 THR B CA 1
ATOM 2669 C C . THR B 1 116 ? 3.965 38.656 22.234 1 58.97 116 THR B C 1
ATOM 2671 O O . THR B 1 116 ? 5.094 38.688 22.734 1 58.97 116 THR B O 1
ATOM 2674 N N . TRP B 1 117 ? 3.344 37.594 21.844 1 58.75 117 TRP B N 1
ATOM 2675 C CA . TRP B 1 117 ? 4.129 36.406 21.562 1 58.75 117 TRP B CA 1
ATOM 2676 C C . TRP B 1 117 ? 4.594 36.375 20.109 1 58.75 117 TRP B C 1
ATOM 2678 O O . TRP B 1 117 ? 3.816 36.656 19.203 1 58.75 117 TRP B O 1
ATOM 2688 N N . HIS B 1 118 ? 5.922 36.469 19.984 1 65.88 118 HIS B N 1
ATOM 2689 C CA . HIS B 1 118 ? 6.512 36.375 18.656 1 65.88 118 HIS B CA 1
ATOM 2690 C C . HIS B 1 118 ? 7.109 35 18.422 1 65.88 118 HIS B C 1
ATOM 2692 O O . HIS B 1 118 ? 7.914 34.531 19.234 1 65.88 118 HIS B O 1
ATOM 2698 N N . TYR B 1 119 ? 6.496 34.375 17.422 1 67.62 119 TYR B N 1
ATOM 2699 C CA . TYR B 1 119 ? 7.043 33.062 17.047 1 67.62 119 TYR B CA 1
ATOM 2700 C C . TYR B 1 119 ? 8.031 33.219 15.898 1 67.62 119 TYR B C 1
ATOM 2702 O O . TYR B 1 119 ? 7.789 33.969 14.945 1 67.62 119 TYR B O 1
ATOM 2710 N N . ASP B 1 120 ? 9.234 32.594 16.141 1 76 120 ASP B N 1
ATOM 2711 C CA . ASP B 1 120 ? 10.18 32.5 15.031 1 76 120 ASP B CA 1
ATOM 2712 C C . ASP B 1 120 ? 10.016 31.203 14.258 1 76 120 ASP B C 1
ATOM 2714 O O . ASP B 1 120 ? 9.508 30.219 14.789 1 76 120 ASP B O 1
ATOM 2718 N N . ARG B 1 121 ? 10.305 31.297 13.008 1 81.31 121 ARG B N 1
ATOM 2719 C CA . ARG B 1 121 ? 10.203 30.141 12.141 1 81.31 121 ARG B CA 1
ATOM 2720 C C . ARG B 1 121 ? 11.422 29.234 12.273 1 81.31 121 ARG B C 1
ATOM 2722 O O . ARG B 1 121 ? 12.547 29.719 12.422 1 81.31 121 ARG B O 1
ATOM 2729 N N . LYS B 1 122 ? 11.156 28.016 12.32 1 81.88 122 LYS B N 1
ATOM 2730 C CA . LYS B 1 122 ? 12.258 27.062 12.203 1 81.88 122 LYS B CA 1
ATOM 2731 C C . LYS B 1 122 ? 12.758 26.969 10.766 1 81.88 122 LYS B C 1
ATOM 2733 O O . LYS B 1 122 ? 11.969 26.812 9.836 1 81.88 122 LYS B O 1
ATOM 2738 N N . ALA B 1 123 ? 14.039 27.109 10.609 1 76.19 123 ALA B N 1
ATOM 2739 C CA . ALA B 1 123 ? 14.555 27.25 9.25 1 76.19 123 ALA B CA 1
ATOM 2740 C C . ALA B 1 123 ? 15.023 25.906 8.703 1 76.19 123 ALA B C 1
ATOM 2742 O O . ALA B 1 123 ? 15.031 25.688 7.488 1 76.19 123 ALA B O 1
ATOM 2743 N N . VAL B 1 124 ? 15.383 25.062 9.703 1 80.19 124 VAL B N 1
ATOM 2744 C CA . VAL B 1 124 ? 16.016 23.859 9.156 1 80.19 124 VAL B CA 1
ATOM 2745 C C . VAL B 1 124 ? 15.539 22.641 9.93 1 80.19 124 VAL B C 1
ATOM 2747 O O . VAL B 1 124 ? 14.844 22.766 10.938 1 80.19 124 VAL B O 1
ATOM 2750 N N . ASP B 1 125 ? 15.719 21.406 9.336 1 87.69 125 ASP B N 1
ATOM 2751 C CA . ASP B 1 125 ? 15.625 20.109 9.992 1 87.69 125 ASP B CA 1
ATOM 2752 C C . ASP B 1 125 ? 14.164 19.719 10.219 1 87.69 125 ASP B C 1
ATOM 2754 O O . ASP B 1 125 ? 13.805 19.281 11.312 1 87.69 125 ASP B O 1
ATOM 2758 N N . TYR B 1 126 ? 13.312 20.094 9.266 1 94.81 126 TYR B N 1
ATOM 2759 C CA . TYR B 1 126 ? 11.938 19.625 9.297 1 94.81 126 TYR B CA 1
ATOM 2760 C C . TYR B 1 126 ? 11.523 19.047 7.953 1 94.81 126 TYR B C 1
ATOM 2762 O O . TYR B 1 126 ? 12.242 19.188 6.961 1 94.81 126 TYR B O 1
ATOM 2770 N N . LEU B 1 127 ? 10.508 18.375 7.906 1 97.81 127 LEU B N 1
ATOM 2771 C CA . LEU B 1 127 ? 10.016 17.734 6.688 1 97.81 127 LEU B CA 1
ATOM 2772 C C . LEU B 1 127 ? 9.43 18.766 5.73 1 97.81 127 LEU B C 1
ATOM 2774 O O . LEU B 1 127 ? 8.305 19.234 5.934 1 97.81 127 LEU B O 1
ATOM 2778 N N . THR B 1 128 ? 10.133 19.062 4.676 1 97.12 128 THR B N 1
ATOM 2779 C CA . THR B 1 128 ? 9.625 19.984 3.66 1 97.12 128 THR B CA 1
ATOM 2780 C C . THR B 1 128 ? 8.625 19.281 2.744 1 97.12 128 THR B C 1
ATOM 2782 O O . THR B 1 128 ? 8.562 18.047 2.715 1 97.12 128 THR B O 1
ATOM 2785 N N . ASP B 1 129 ? 7.84 20.062 2.049 1 96.25 129 ASP B N 1
ATOM 2786 C CA . ASP B 1 129 ? 6.867 19.484 1.135 1 96.25 129 ASP B CA 1
ATOM 2787 C C . ASP B 1 129 ? 7.566 18.719 0.01 1 96.25 129 ASP B C 1
ATOM 2789 O O . ASP B 1 129 ? 7.09 17.672 -0.429 1 96.25 129 ASP B O 1
ATOM 2793 N N . LYS B 1 130 ? 8.758 19.188 -0.406 1 95.88 130 LYS B N 1
ATOM 2794 C CA . LYS B 1 130 ? 9.516 18.5 -1.447 1 95.88 130 LYS B CA 1
ATOM 2795 C C . LYS B 1 130 ? 10.016 17.141 -0.963 1 95.88 130 LYS B C 1
ATOM 2797 O O . LYS B 1 130 ? 9.867 16.141 -1.656 1 95.88 130 LYS B O 1
ATOM 2802 N N . ARG B 1 131 ? 10.586 17.172 0.173 1 96.94 131 ARG B N 1
ATOM 2803 C CA . ARG B 1 131 ? 11.078 15.914 0.746 1 96.94 131 ARG B CA 1
ATOM 2804 C C . ARG B 1 131 ? 9.922 14.953 1.028 1 96.94 131 ARG B C 1
ATOM 2806 O O . ARG B 1 131 ? 10.055 13.742 0.843 1 96.94 131 ARG B O 1
ATOM 2813 N N . PHE B 1 132 ? 8.867 15.523 1.491 1 98.38 132 PHE B N 1
ATOM 2814 C CA . PHE B 1 132 ? 7.648 14.758 1.727 1 98.38 132 PHE B CA 1
ATOM 2815 C C . PHE B 1 132 ? 7.258 13.961 0.485 1 98.38 132 PHE B C 1
ATOM 2817 O O . PHE B 1 132 ? 7.094 12.742 0.548 1 98.38 132 PHE B O 1
ATOM 2824 N N . VAL B 1 133 ? 7.172 14.602 -0.612 1 97.94 133 VAL B N 1
ATOM 2825 C CA . VAL B 1 133 ? 6.727 13.977 -1.853 1 97.94 133 VAL B CA 1
ATOM 2826 C C . VAL B 1 133 ? 7.727 12.898 -2.279 1 97.94 133 VAL B C 1
ATOM 2828 O O . VAL B 1 133 ? 7.336 11.797 -2.672 1 97.94 133 VAL B O 1
ATOM 2831 N N . LYS B 1 134 ? 8.953 13.188 -2.16 1 97 134 LYS B N 1
ATOM 2832 C CA . LYS B 1 134 ? 10.008 12.258 -2.572 1 97 134 LYS B CA 1
ATOM 2833 C C . LYS B 1 134 ? 9.945 10.969 -1.763 1 97 134 LYS B C 1
ATOM 2835 O O . LYS B 1 134 ? 9.945 9.875 -2.33 1 97 134 LYS B O 1
ATOM 2840 N N . ILE B 1 135 ? 9.906 11.094 -0.477 1 97.62 135 ILE B N 1
ATOM 2841 C CA . ILE B 1 135 ? 9.914 9.906 0.366 1 97.62 135 ILE B CA 1
ATOM 2842 C C . ILE B 1 135 ? 8.586 9.156 0.223 1 97.62 135 ILE B C 1
A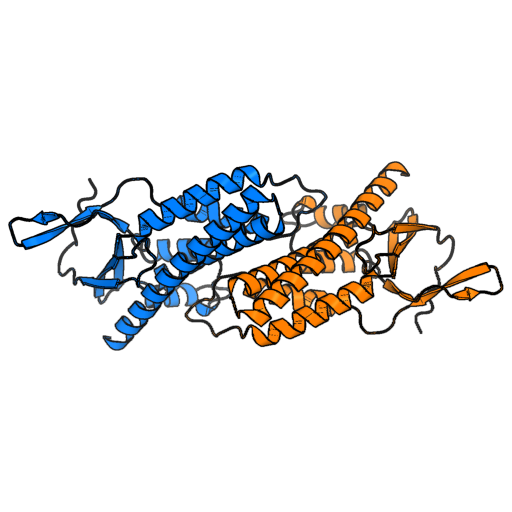TOM 2844 O O . ILE B 1 135 ? 8.562 7.926 0.213 1 97.62 135 ILE B O 1
ATOM 2848 N N . TYR B 1 136 ? 7.516 9.828 0.132 1 98.31 136 TYR B N 1
ATOM 2849 C CA . TYR B 1 136 ? 6.207 9.211 -0.034 1 98.31 136 TYR B CA 1
ATOM 2850 C C . TYR B 1 136 ? 6.18 8.32 -1.271 1 98.31 136 TYR B C 1
ATOM 2852 O O . TYR B 1 136 ? 5.727 7.172 -1.206 1 98.31 136 TYR B O 1
ATOM 2860 N N . ASP B 1 137 ? 6.621 8.844 -2.348 1 95.94 137 ASP B N 1
ATOM 2861 C CA . ASP B 1 137 ? 6.629 8.086 -3.596 1 95.94 137 ASP B CA 1
ATOM 2862 C C . ASP B 1 137 ? 7.547 6.871 -3.496 1 95.94 137 ASP B C 1
ATOM 2864 O O . ASP B 1 137 ? 7.242 5.809 -4.039 1 95.94 137 ASP B O 1
ATOM 2868 N N . ARG B 1 138 ? 8.594 7.023 -2.83 1 94.69 138 ARG B N 1
ATOM 2869 C CA . ARG B 1 138 ? 9.523 5.918 -2.641 1 94.69 138 ARG B CA 1
ATOM 2870 C C . ARG B 1 138 ? 8.898 4.812 -1.796 1 94.69 138 ARG B C 1
ATOM 2872 O O . ARG B 1 138 ? 9.07 3.627 -2.088 1 94.69 138 ARG B O 1
ATOM 2879 N N . LEU B 1 139 ? 8.18 5.199 -0.778 1 97 139 LEU B N 1
ATOM 2880 C CA . LEU B 1 139 ? 7.535 4.227 0.099 1 97 139 LEU B CA 1
ATOM 2881 C C . LEU B 1 139 ? 6.562 3.35 -0.682 1 97 139 LEU B C 1
ATOM 2883 O O . LEU B 1 139 ? 6.465 2.146 -0.43 1 97 139 LEU B O 1
ATOM 2887 N N . GLY B 1 140 ? 5.871 3.924 -1.608 1 94.75 140 GLY B N 1
ATOM 2888 C CA . GLY B 1 140 ? 4.895 3.193 -2.398 1 94.75 140 GLY B CA 1
ATOM 2889 C C . GLY B 1 140 ? 5.48 1.991 -3.113 1 94.75 140 GLY B C 1
ATOM 2890 O O . GLY B 1 140 ? 4.828 0.953 -3.234 1 94.75 140 GLY B O 1
ATOM 2891 N N . LYS B 1 141 ? 6.707 2.068 -3.488 1 92.31 141 LYS B N 1
ATOM 2892 C CA . LYS B 1 141 ? 7.375 0.993 -4.215 1 92.31 141 LYS B CA 1
ATOM 2893 C C . LYS B 1 141 ? 7.602 -0.219 -3.316 1 92.31 141 LYS B C 1
ATOM 2895 O O . LYS B 1 141 ? 7.621 -1.355 -3.791 1 92.31 141 LYS B O 1
ATOM 2900 N N . PHE B 1 142 ? 7.719 0.058 -2.084 1 94.88 142 PHE B N 1
ATOM 2901 C CA . PHE B 1 142 ? 8.047 -1.004 -1.141 1 94.88 142 PHE B CA 1
ATOM 2902 C C . PHE B 1 142 ? 6.785 -1.688 -0.634 1 94.88 142 PHE B C 1
ATOM 2904 O O . PHE B 1 142 ? 6.859 -2.676 0.102 1 94.88 142 PHE B O 1
ATOM 2911 N N . LEU B 1 143 ? 5.66 -1.184 -1.029 1 96.44 143 LEU B N 1
ATOM 2912 C CA . LEU B 1 143 ? 4.41 -1.729 -0.513 1 96.44 143 LEU B CA 1
ATOM 2913 C C . LEU B 1 143 ? 3.824 -2.752 -1.479 1 96.44 143 LEU B C 1
ATOM 2915 O O . LEU B 1 143 ? 2.691 -3.207 -1.298 1 96.44 143 LEU B O 1
ATOM 2919 N N . HIS B 1 144 ? 4.547 -3.098 -2.438 1 96.12 144 HIS B N 1
ATOM 2920 C CA . HIS B 1 144 ? 4.266 -4.191 -3.359 1 96.12 144 HIS B CA 1
ATOM 2921 C C . HIS B 1 144 ? 5.301 -5.305 -3.225 1 96.12 144 HIS B C 1
ATOM 2923 O O . HIS B 1 144 ? 6.422 -5.066 -2.77 1 96.12 144 HIS B O 1
ATOM 2929 N N . ALA B 1 145 ? 4.836 -6.512 -3.555 1 95.75 145 ALA B N 1
ATOM 2930 C CA . ALA B 1 145 ? 5.816 -7.59 -3.645 1 95.75 145 ALA B CA 1
ATOM 2931 C C . ALA B 1 145 ? 6.883 -7.273 -4.691 1 95.75 145 ALA B C 1
ATOM 2933 O O . ALA B 1 145 ? 6.625 -6.539 -5.645 1 95.75 145 ALA B O 1
ATOM 2934 N N . ASP B 1 146 ? 8.039 -7.828 -4.492 1 93.56 146 ASP B N 1
ATOM 2935 C CA . ASP B 1 146 ? 9.125 -7.594 -5.438 1 93.56 146 ASP B CA 1
ATOM 2936 C C . ASP B 1 146 ? 8.93 -8.414 -6.711 1 93.56 146 ASP B C 1
ATOM 2938 O O . ASP B 1 146 ? 8.742 -9.633 -6.652 1 93.56 146 ASP B O 1
ATOM 2942 N N . ASN B 1 147 ? 8.93 -7.699 -7.766 1 95.06 147 ASN B N 1
ATOM 2943 C CA . ASN B 1 147 ? 9 -8.383 -9.055 1 95.06 147 ASN B CA 1
ATOM 2944 C C . ASN B 1 147 ? 10.297 -9.172 -9.203 1 95.06 147 ASN B C 1
ATOM 2946 O O . ASN B 1 147 ? 11.383 -8.602 -9.109 1 95.06 147 ASN B O 1
ATOM 2950 N N . PRO B 1 148 ? 10.18 -10.445 -9.422 1 95.31 148 PRO B N 1
ATOM 2951 C CA . PRO B 1 148 ? 11.398 -11.266 -9.414 1 95.31 148 PRO B CA 1
ATOM 2952 C C . PRO B 1 148 ? 12.336 -10.945 -10.57 1 95.31 148 PRO B C 1
ATOM 2954 O O . PRO B 1 148 ? 13.492 -11.383 -10.57 1 95.31 148 PRO B O 1
ATOM 2957 N N . TRP B 1 149 ? 11.883 -10.25 -11.539 1 94.75 149 TRP B N 1
ATOM 2958 C CA . TRP B 1 149 ? 12.734 -9.906 -12.68 1 94.75 149 TRP B CA 1
ATOM 2959 C C . TRP B 1 149 ? 13.328 -8.508 -12.508 1 94.75 149 TRP B C 1
ATOM 2961 O O . TRP B 1 149 ? 14.148 -8.078 -13.32 1 94.75 149 TRP B O 1
ATOM 2971 N N . ASP B 1 150 ? 12.836 -7.801 -11.477 1 91.81 150 ASP B N 1
ATOM 2972 C CA . ASP B 1 150 ? 13.359 -6.469 -11.203 1 91.81 150 ASP B CA 1
ATOM 2973 C C . ASP B 1 150 ? 14.547 -6.531 -10.25 1 91.81 150 ASP B C 1
ATOM 2975 O O . ASP B 1 150 ? 14.852 -7.59 -9.695 1 91.81 150 ASP B O 1
ATOM 2979 N N . ASN B 1 151 ? 15.195 -5.402 -10.102 1 82.25 151 ASN B N 1
ATOM 2980 C CA . ASN B 1 151 ? 16.312 -5.301 -9.172 1 82.25 151 ASN B CA 1
ATOM 2981 C C . ASN B 1 151 ? 15.828 -5.199 -7.727 1 82.25 151 ASN B C 1
ATOM 2983 O O . ASN B 1 151 ? 14.703 -4.762 -7.469 1 82.25 151 ASN B O 1
ATOM 2987 N N . ASN B 1 152 ? 16.703 -5.633 -6.945 1 76.56 152 ASN B N 1
ATOM 2988 C CA . ASN B 1 152 ? 16.422 -5.555 -5.516 1 76.56 152 ASN B CA 1
ATOM 2989 C C . ASN B 1 152 ? 16.391 -4.105 -5.031 1 76.56 152 ASN B C 1
ATOM 2991 O O . ASN B 1 152 ? 17.266 -3.309 -5.375 1 76.56 152 ASN B O 1
ATOM 2995 N N . LYS B 1 153 ? 15.438 -3.691 -4.262 1 78.25 153 LYS B N 1
ATOM 2996 C CA . LYS B 1 153 ? 15.18 -2.322 -3.826 1 78.25 153 LYS B CA 1
ATOM 2997 C C . LYS B 1 153 ? 16.094 -1.929 -2.678 1 78.25 153 LYS B C 1
ATOM 2999 O O . LYS B 1 153 ? 16.25 -0.744 -2.373 1 78.25 153 LYS B O 1
ATOM 3004 N N . ASN B 1 154 ? 16.891 -2.705 -2.109 1 79.62 154 ASN B N 1
ATOM 3005 C CA . ASN B 1 154 ? 17.828 -2.396 -1.03 1 79.62 154 ASN B CA 1
ATOM 3006 C C . ASN B 1 154 ? 17.109 -1.831 0.19 1 79.62 154 ASN B C 1
ATOM 3008 O O . ASN B 1 154 ? 17.172 -0.629 0.451 1 79.62 154 ASN B O 1
ATOM 3012 N N . PRO B 1 155 ? 16.5 -2.48 1.024 1 85.19 155 PRO B N 1
ATOM 3013 C CA . PRO B 1 155 ? 15.742 -2.031 2.191 1 85.19 155 PRO B CA 1
ATOM 3014 C C . PRO B 1 155 ? 16.594 -1.238 3.182 1 85.19 155 PRO B C 1
ATOM 3016 O O . PRO B 1 155 ? 16.078 -0.363 3.881 1 85.19 155 PRO B O 1
ATOM 3019 N N . GLN B 1 156 ? 17.875 -1.375 3.154 1 84.38 156 GLN B N 1
ATOM 3020 C CA . GLN B 1 156 ? 18.734 -0.741 4.152 1 84.38 156 GLN B CA 1
ATOM 3021 C C . GLN B 1 156 ? 18.812 0.769 3.939 1 84.38 156 GLN B C 1
ATOM 3023 O O . GLN B 1 156 ? 18.828 1.536 4.902 1 84.38 156 GLN B O 1
ATOM 3028 N N . ASN B 1 157 ? 18.812 1.188 2.719 1 88.19 157 ASN B N 1
ATOM 3029 C CA . ASN B 1 157 ? 18.828 2.619 2.438 1 88.19 157 ASN B CA 1
ATOM 3030 C C . ASN B 1 157 ? 17.516 3.285 2.867 1 88.19 157 ASN B C 1
ATOM 3032 O O . ASN B 1 157 ? 17.516 4.426 3.338 1 88.19 157 ASN B O 1
ATOM 3036 N N . LEU B 1 158 ? 16.516 2.566 2.838 1 93.88 158 LEU B N 1
ATOM 3037 C CA . LEU B 1 158 ? 15.219 3.139 3.195 1 93.88 158 LEU B CA 1
ATOM 3038 C C . LEU B 1 158 ? 15.07 3.244 4.711 1 93.88 158 LEU B C 1
ATOM 3040 O O . LEU B 1 158 ? 14.414 4.16 5.211 1 93.88 158 LEU B O 1
ATOM 3044 N N . VAL B 1 159 ? 15.781 2.373 5.41 1 94.62 159 VAL B N 1
ATOM 3045 C CA . VAL B 1 159 ? 15.695 2.363 6.867 1 94.62 159 VAL B CA 1
ATOM 3046 C C . VAL B 1 159 ? 16.188 3.697 7.426 1 94.62 159 VAL B C 1
ATOM 3048 O O . VAL B 1 159 ? 15.5 4.324 8.242 1 94.62 159 VAL B O 1
ATOM 3051 N N . SER B 1 160 ? 17.266 4.164 6.973 1 93.31 160 SER B N 1
ATOM 3052 C CA . SER B 1 160 ? 17.812 5.438 7.426 1 93.31 160 SER B CA 1
ATOM 3053 C C . SER B 1 160 ? 16.906 6.602 7.039 1 93.31 160 SER B C 1
ATOM 3055 O O . SER B 1 160 ? 16.734 7.547 7.809 1 93.31 160 SER B O 1
ATOM 3057 N N . GLU B 1 161 ? 16.391 6.508 5.926 1 95.5 161 GLU B N 1
ATOM 3058 C CA . GLU B 1 161 ? 15.492 7.559 5.449 1 95.5 161 GLU B CA 1
ATOM 3059 C C . GLU B 1 161 ? 14.211 7.613 6.273 1 95.5 161 GLU B C 1
ATOM 3061 O O . GLU B 1 161 ? 13.672 8.695 6.52 1 95.5 161 GLU B O 1
ATOM 3066 N N . ILE B 1 162 ? 13.781 6.461 6.695 1 97.62 162 ILE B N 1
ATOM 3067 C CA . ILE B 1 162 ? 12.578 6.379 7.512 1 97.62 162 ILE B CA 1
ATOM 3068 C C . ILE B 1 162 ? 12.805 7.086 8.844 1 97.62 162 ILE B C 1
ATOM 3070 O O . ILE B 1 162 ? 11.992 7.914 9.266 1 97.62 162 ILE B O 1
ATOM 3074 N N . GLU B 1 163 ? 13.859 6.824 9.43 1 96 163 GLU B N 1
ATOM 3075 C CA . GLU B 1 163 ? 14.188 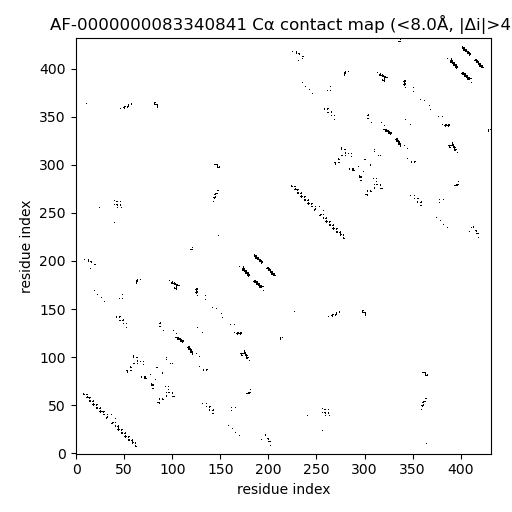7.449 10.711 1 96 163 GLU B CA 1
ATOM 3076 C C . GLU B 1 163 ? 14.297 8.969 10.578 1 96 163 GLU B C 1
ATOM 3078 O O . GLU B 1 163 ? 13.75 9.711 11.391 1 96 163 GLU B O 1
ATOM 3083 N N . ARG B 1 164 ? 14.961 9.352 9.57 1 96.19 164 ARG B N 1
ATOM 3084 C CA . ARG B 1 164 ? 15.109 10.781 9.305 1 96.19 164 ARG B CA 1
ATOM 3085 C C . ARG B 1 164 ? 13.75 11.438 9.07 1 96.19 164 ARG B C 1
ATOM 3087 O O . ARG B 1 164 ? 13.484 12.523 9.594 1 96.19 164 ARG B O 1
ATOM 3094 N N . THR B 1 165 ? 12.938 10.789 8.336 1 98 165 THR B N 1
ATOM 3095 C CA . THR B 1 165 ? 11.633 11.328 8 1 98 165 THR B CA 1
ATOM 3096 C C . THR B 1 165 ? 10.773 11.5 9.25 1 98 165 THR B C 1
ATOM 3098 O O . THR B 1 165 ? 10.102 12.523 9.414 1 98 165 THR B O 1
ATOM 3101 N N . ILE B 1 166 ? 10.828 10.555 10.141 1 97.44 166 ILE B N 1
ATOM 3102 C CA . ILE B 1 166 ? 10.062 10.625 11.383 1 97.44 166 ILE B CA 1
ATOM 3103 C C . ILE B 1 166 ? 10.523 11.828 12.203 1 97.44 166 ILE B C 1
ATOM 3105 O O . ILE B 1 166 ? 9.703 12.609 12.688 1 97.44 166 ILE B O 1
ATOM 3109 N N . ASN B 1 167 ? 11.773 11.93 12.297 1 95.75 167 ASN B N 1
ATOM 3110 C CA . ASN B 1 167 ? 12.32 13.055 13.047 1 95.75 167 ASN B CA 1
ATOM 3111 C C . ASN B 1 167 ? 11.938 14.391 12.422 1 95.75 167 ASN B C 1
ATOM 3113 O O . ASN B 1 167 ? 11.523 15.312 13.133 1 95.75 167 ASN B O 1
ATOM 3117 N N . GLU B 1 168 ? 12.047 14.461 11.156 1 97.25 168 GLU B N 1
ATOM 3118 C CA . GLU B 1 168 ? 11.703 15.688 10.445 1 97.25 168 GLU B CA 1
ATOM 3119 C C . GLU B 1 168 ? 10.219 16 10.578 1 97.25 168 GLU B C 1
ATOM 3121 O O . GLU B 1 168 ? 9.836 17.172 10.703 1 97.25 168 GLU B O 1
ATOM 3126 N N . ALA B 1 169 ? 9.414 14.984 10.508 1 97.5 169 ALA B N 1
ATOM 3127 C CA . ALA B 1 169 ? 7.977 15.18 10.664 1 97.5 169 ALA B CA 1
ATOM 3128 C C . ALA B 1 169 ? 7.641 15.688 12.062 1 97.5 169 ALA B C 1
ATOM 3130 O O . ALA B 1 169 ? 6.805 16.578 12.219 1 97.5 169 ALA B O 1
ATOM 3131 N N . ARG B 1 170 ? 8.273 15.148 13.023 1 95.5 170 ARG B N 1
ATOM 3132 C CA . ARG B 1 170 ? 8.055 15.586 14.398 1 95.5 170 ARG B CA 1
ATOM 3133 C C . ARG B 1 170 ? 8.5 17.031 14.594 1 95.5 170 ARG B C 1
ATOM 3135 O O . ARG B 1 170 ? 7.816 17.812 15.258 1 95.5 170 ARG B O 1
ATOM 3142 N N . GLU B 1 171 ? 9.609 17.375 14.016 1 94.75 171 GLU B N 1
ATOM 3143 C CA . GLU B 1 171 ? 10.094 18.75 14.078 1 94.75 171 GLU B CA 1
ATOM 3144 C C . GLU B 1 171 ? 9.133 19.703 13.391 1 94.75 171 GLU B C 1
ATOM 3146 O O . GLU B 1 171 ? 8.938 20.828 13.844 1 94.75 171 GLU B O 1
ATOM 3151 N N . LEU B 1 172 ? 8.602 19.281 12.367 1 96.44 172 LEU B N 1
ATOM 3152 C CA . LEU B 1 172 ? 7.645 20.078 11.609 1 96.44 172 LEU B CA 1
ATOM 3153 C C . LEU B 1 172 ? 6.391 20.359 12.438 1 96.44 172 LEU B C 1
ATOM 3155 O O . LEU B 1 172 ? 5.863 21.469 12.43 1 96.44 172 LEU B O 1
ATOM 3159 N N . LEU B 1 173 ? 5.996 19.328 13.227 1 96.25 173 LEU B N 1
ATOM 3160 C CA . LEU B 1 173 ? 4.633 19.359 13.742 1 96.25 173 LEU B CA 1
ATOM 3161 C C . LEU B 1 173 ? 4.621 19.766 15.211 1 96.25 173 LEU B C 1
ATOM 3163 O O . LEU B 1 173 ? 3.568 20.109 15.758 1 96.25 173 LEU B O 1
ATOM 3167 N N . GLU B 1 174 ? 5.742 19.703 15.883 1 94.19 174 GLU B N 1
ATOM 3168 C CA . GLU B 1 174 ? 5.789 19.969 17.312 1 94.19 174 GLU B CA 1
ATOM 3169 C C . GLU B 1 174 ? 5.113 21.281 17.656 1 94.19 174 GLU B C 1
ATOM 3171 O O . GLU B 1 174 ? 4.316 21.359 18.594 1 94.19 174 GLU B O 1
ATOM 3176 N N . LEU B 1 175 ? 5.43 22.297 16.984 1 92.5 175 LEU B N 1
ATOM 3177 C CA . LEU B 1 175 ? 4.816 23.625 17 1 92.5 175 LEU B CA 1
ATOM 3178 C C . LEU B 1 175 ? 4.809 24.234 15.602 1 92.5 175 LEU B C 1
ATOM 3180 O O . LEU B 1 175 ? 5.863 24.391 14.984 1 92.5 175 LEU B O 1
ATOM 3184 N N . HIS B 1 176 ? 3.605 24.453 15.141 1 93.62 176 HIS B N 1
ATOM 3185 C CA . HIS B 1 176 ? 3.545 24.953 13.773 1 93.62 176 HIS B CA 1
ATOM 3186 C C . HIS B 1 176 ? 2.316 25.828 13.57 1 93.62 176 HIS B C 1
ATOM 3188 O O . HIS B 1 176 ? 1.395 25.828 14.383 1 93.62 176 HIS B O 1
ATOM 3194 N N . ALA B 1 177 ? 2.387 26.594 12.484 1 91.62 177 ALA B N 1
ATOM 3195 C CA . ALA B 1 177 ? 1.257 27.406 12.055 1 91.62 177 ALA B CA 1
ATOM 3196 C C . ALA B 1 177 ? 0.677 26.906 10.742 1 91.62 177 ALA B C 1
ATOM 3198 O O . ALA B 1 177 ? 1.414 26.422 9.875 1 91.62 177 ALA B O 1
ATOM 3199 N N . THR B 1 178 ? -0.562 26.906 10.672 1 91.69 178 THR B N 1
ATOM 3200 C CA . THR B 1 178 ? -1.26 26.641 9.414 1 91.69 178 THR B CA 1
ATOM 3201 C C . THR B 1 178 ? -2.176 27.812 9.062 1 91.69 178 THR B C 1
ATOM 3203 O O . THR B 1 178 ? -2.82 28.391 9.938 1 91.69 178 THR B O 1
ATOM 3206 N N . PHE B 1 179 ? -2.223 28.094 7.805 1 88 179 PHE B N 1
ATOM 3207 C CA . PHE B 1 179 ? -2.865 29.328 7.363 1 88 179 PHE B CA 1
ATOM 3208 C C . PHE B 1 179 ? -4.16 29.031 6.617 1 88 179 PHE B C 1
ATOM 3210 O O . PHE B 1 179 ? -4.207 28.109 5.793 1 88 179 PHE B O 1
ATOM 3217 N N . ILE B 1 180 ? -5.098 29.766 7.059 1 83.38 180 ILE B N 1
ATOM 3218 C CA . ILE B 1 180 ? -6.387 29.719 6.379 1 83.38 180 ILE B CA 1
ATOM 3219 C C . ILE B 1 180 ? -6.551 30.953 5.496 1 83.38 180 ILE B C 1
ATOM 3221 O O . ILE B 1 180 ? -6.465 32.094 5.984 1 83.38 180 ILE B O 1
ATOM 3225 N N . LYS B 1 181 ? -6.73 30.734 4.254 1 78.56 181 LYS B N 1
ATOM 3226 C CA . LYS B 1 181 ? -6.922 31.859 3.346 1 78.56 181 LYS B CA 1
ATOM 3227 C C . LYS B 1 181 ? -8.172 31.672 2.492 1 78.56 181 LYS B C 1
ATOM 3229 O O . LYS B 1 181 ? -8.172 30.891 1.541 1 78.56 181 LYS B O 1
ATOM 3234 N N . THR B 1 182 ? -9.18 32.25 2.896 1 73.69 182 THR B N 1
ATOM 3235 C CA . THR B 1 182 ? -10.391 32.344 2.086 1 73.69 182 THR B CA 1
ATOM 3236 C C . THR B 1 182 ? -10.688 33.781 1.734 1 73.69 182 THR B C 1
ATOM 3238 O O . THR B 1 182 ? -10.133 34.719 2.344 1 73.69 182 THR B O 1
ATOM 3241 N N . PRO B 1 183 ? -11.383 33.906 0.635 1 73.31 183 PRO B N 1
ATOM 3242 C CA . PRO B 1 183 ? -11.742 35.312 0.338 1 73.31 183 PRO B CA 1
ATOM 3243 C C . PRO B 1 183 ? -12.375 36.031 1.529 1 73.31 183 PRO B C 1
ATOM 3245 O O . PRO B 1 183 ? -12.188 37.219 1.704 1 73.31 183 PRO B O 1
ATOM 3248 N N . GLU B 1 184 ? -13.078 35.344 2.398 1 69.44 184 GLU B N 1
ATOM 3249 C CA . GLU B 1 184 ? -13.852 35.906 3.492 1 69.44 184 GLU B CA 1
ATOM 3250 C C . GLU B 1 184 ? -13.055 35.906 4.797 1 69.44 184 GLU B C 1
ATOM 3252 O O . GLU B 1 184 ? -13.367 36.656 5.723 1 69.44 184 GLU B O 1
ATOM 3257 N N . TYR B 1 185 ? -12.008 35.062 4.82 1 70.31 185 TYR B N 1
ATOM 3258 C CA . TYR B 1 185 ? -11.367 34.875 6.121 1 70.31 185 TYR B CA 1
ATOM 3259 C C . TYR B 1 185 ? -9.891 34.531 5.961 1 70.31 185 TYR B C 1
ATOM 3261 O O . TYR B 1 185 ? -9.523 33.656 5.184 1 70.31 185 TYR B O 1
ATOM 3269 N N . LYS B 1 186 ? -9.039 35.406 6.562 1 78.06 186 LYS B N 1
ATOM 3270 C CA . LYS B 1 186 ? -7.625 35.094 6.73 1 78.06 186 LYS B CA 1
ATOM 3271 C C . LYS B 1 186 ? -7.293 34.812 8.195 1 78.06 186 LYS B C 1
ATOM 3273 O O . LYS B 1 186 ? -7.531 35.656 9.055 1 78.06 186 LYS B O 1
ATOM 3278 N N . GLY B 1 187 ? -6.953 33.625 8.445 1 82.44 187 GLY B N 1
ATOM 3279 C CA . GLY B 1 187 ? -6.633 33.25 9.805 1 82.44 187 GLY B CA 1
ATOM 3280 C C . GLY B 1 187 ? -5.461 32.281 9.898 1 82.44 187 GLY B C 1
ATOM 3281 O O . GLY B 1 187 ? -4.852 31.938 8.883 1 82.44 187 GLY B O 1
ATOM 3282 N N . VAL B 1 188 ? -5.043 32.156 11.102 1 85.81 188 VAL B N 1
ATOM 3283 C CA . VAL B 1 188 ? -3.918 31.281 11.375 1 85.81 188 VAL B CA 1
ATOM 3284 C C . VAL B 1 188 ? -4.25 30.375 12.555 1 85.81 188 VAL B C 1
ATOM 3286 O O . VAL B 1 188 ? -4.836 30.812 13.547 1 85.81 188 VAL B O 1
ATOM 3289 N N . TRP B 1 189 ? -3.979 29.078 12.367 1 88.56 189 TRP B N 1
ATOM 3290 C CA . TRP B 1 189 ? -3.98 28.156 13.492 1 88.56 189 TRP B CA 1
ATOM 3291 C C . TRP B 1 189 ? -2.561 27.906 13.992 1 88.56 189 TRP B C 1
ATOM 3293 O O . TRP B 1 189 ? -1.67 27.578 13.203 1 88.56 189 TRP B O 1
ATOM 3303 N N . VAL B 1 190 ? -2.363 28.125 15.25 1 88.69 190 VAL B N 1
ATOM 3304 C CA . VAL B 1 190 ? -1.126 27.672 15.883 1 88.69 190 VAL B CA 1
ATOM 3305 C C . VAL B 1 190 ? -1.369 26.359 16.625 1 88.69 190 VAL B C 1
ATOM 3307 O O . VAL B 1 190 ? -2.217 26.281 17.516 1 88.69 190 VAL B O 1
ATOM 3310 N N . VAL B 1 191 ? -0.593 25.406 16.234 1 92.5 191 VAL B N 1
ATOM 3311 C CA . VAL B 1 191 ? -0.865 24.047 16.703 1 92.5 191 VAL B CA 1
ATOM 3312 C C . VAL B 1 191 ? 0.358 23.5 17.438 1 92.5 191 VAL B C 1
ATOM 3314 O O . VAL B 1 191 ? 1.49 23.656 16.969 1 92.5 191 VAL B O 1
ATOM 3317 N N . CYS B 1 192 ? 0.109 22.922 18.516 1 91.75 192 CYS B N 1
ATOM 3318 C CA . CYS B 1 192 ? 1.133 22.219 19.281 1 91.75 192 CYS B CA 1
ATOM 3319 C C . CYS B 1 192 ? 0.875 20.719 19.312 1 91.75 192 CYS B C 1
ATOM 3321 O O . CYS B 1 192 ? -0.213 20.281 19.672 1 91.75 192 CYS B O 1
ATOM 3323 N N . VAL B 1 193 ? 1.868 20 18.875 1 94.31 193 VAL B N 1
ATOM 3324 C CA . VAL B 1 193 ? 1.825 18.531 18.891 1 94.31 193 VAL B CA 1
ATOM 3325 C C . VAL B 1 193 ? 2.98 18 19.719 1 94.31 193 VAL B C 1
ATOM 3327 O O . VAL B 1 193 ? 4.07 17.75 19.203 1 94.31 193 VAL B O 1
ATOM 3330 N N . PRO B 1 194 ? 2.736 17.719 20.906 1 89.75 194 PRO B N 1
ATOM 3331 C CA . PRO B 1 194 ? 3.824 17.281 21.781 1 89.75 194 PRO B CA 1
ATOM 3332 C C . PRO B 1 194 ? 4.43 15.945 21.344 1 89.75 194 PRO B C 1
ATOM 3334 O O . PRO B 1 194 ? 3.711 15.07 20.859 1 89.75 194 PRO B O 1
ATOM 3337 N N . LYS B 1 195 ? 5.645 15.805 21.641 1 85.25 195 LYS B N 1
ATOM 3338 C CA . LYS B 1 195 ? 6.367 14.594 21.234 1 85.25 195 LYS B CA 1
ATOM 3339 C C . LYS B 1 195 ? 6.055 13.438 22.188 1 85.25 195 LYS B C 1
ATOM 3341 O O . LYS B 1 195 ? 6.297 12.281 21.859 1 85.25 195 LYS B O 1
ATOM 3346 N N . ASP B 1 196 ? 5.535 13.75 23.312 1 81.12 196 ASP B N 1
ATOM 3347 C CA . ASP B 1 196 ? 5.316 12.711 24.312 1 81.12 196 ASP B CA 1
ATOM 3348 C C . ASP B 1 196 ? 3.994 11.984 24.078 1 81.12 196 ASP B C 1
ATOM 3350 O O . ASP B 1 196 ? 3.605 11.117 24.859 1 81.12 196 ASP B O 1
ATOM 3354 N N . GLY B 1 197 ? 3.291 12.328 23.094 1 78.88 197 GLY B N 1
ATOM 3355 C CA . GLY B 1 197 ? 2.062 11.633 22.75 1 78.88 197 GLY B CA 1
ATOM 3356 C C . GLY B 1 197 ? 0.825 12.258 23.359 1 78.88 197 GLY B C 1
ATOM 3357 O O . GLY B 1 197 ? -0.293 11.797 23.125 1 78.88 197 GLY B O 1
ATOM 3358 N N . SER B 1 198 ? 1.032 13.359 24 1 83.44 198 SER B N 1
ATOM 3359 C CA . SER B 1 198 ? -0.134 14.039 24.562 1 83.44 198 SER B CA 1
ATOM 3360 C C . SER B 1 198 ? -1 14.633 23.453 1 83.44 198 SER B C 1
ATOM 3362 O O . SER B 1 198 ? -0.566 14.734 22.297 1 83.44 198 SER B O 1
ATOM 3364 N N . VAL B 1 199 ? -2.182 14.992 23.797 1 86.69 199 VAL B N 1
ATOM 3365 C CA . VAL B 1 199 ? -3.182 15.43 22.828 1 86.69 199 VAL B CA 1
ATOM 3366 C C . VAL B 1 199 ? -2.752 16.766 22.219 1 86.69 199 VAL B C 1
ATOM 3368 O O . VAL B 1 199 ? -2.344 17.688 22.938 1 86.69 199 VAL B O 1
ATOM 3371 N N . PRO B 1 200 ? -2.748 16.812 20.922 1 91.38 200 PRO B N 1
ATOM 3372 C CA . PRO B 1 200 ? -2.457 18.094 20.266 1 91.38 200 PRO B CA 1
ATOM 3373 C C . PRO B 1 200 ? -3.447 19.188 20.641 1 91.38 200 PRO B C 1
ATOM 3375 O O . PRO B 1 200 ? -4.582 18.891 21.031 1 91.38 200 PRO B O 1
ATOM 3378 N N . SER B 1 201 ? -2.988 20.422 20.547 1 88.75 201 SER B N 1
ATOM 3379 C CA . SER B 1 201 ? -3.836 21.578 20.844 1 88.75 201 SER B CA 1
ATOM 3380 C C . SER B 1 201 ? -3.699 22.656 19.781 1 88.75 201 SER B C 1
ATOM 3382 O O . SER B 1 201 ? -2.725 22.672 19.031 1 88.75 201 SER B O 1
ATOM 3384 N N . LEU B 1 202 ? -4.746 23.438 19.656 1 87.94 202 LEU B N 1
ATOM 3385 C CA . LEU B 1 202 ? -4.832 24.438 18.594 1 87.94 202 LEU B CA 1
ATOM 3386 C C . LEU B 1 202 ? -5.355 25.766 19.125 1 87.94 202 LEU B C 1
ATOM 3388 O O . LEU B 1 202 ? -6.293 25.781 19.938 1 87.94 202 LEU B O 1
ATOM 3392 N N . ILE B 1 203 ? -4.688 26.891 18.828 1 78.38 203 ILE B N 1
ATOM 3393 C CA . ILE B 1 203 ? -5.145 28.25 19.141 1 78.38 203 ILE B CA 1
ATOM 3394 C C . ILE B 1 203 ? -5.395 29.016 17.844 1 78.38 203 ILE B C 1
ATOM 3396 O O . ILE B 1 203 ? -4.609 28.922 16.891 1 78.38 203 ILE B O 1
ATOM 3400 N N . ASN B 1 204 ? -6.539 29.672 17.828 1 79.31 204 ASN B N 1
ATOM 3401 C CA . ASN B 1 204 ? -6.902 30.484 16.672 1 79.31 204 ASN B CA 1
ATOM 3402 C C . ASN B 1 204 ? -6.391 31.906 16.812 1 79.31 204 ASN B C 1
ATOM 3404 O O . ASN B 1 204 ? -6.473 32.5 17.875 1 79.31 204 ASN B O 1
ATOM 3408 N N . ALA B 1 205 ? -5.617 32.406 15.867 1 66.81 205 ALA B N 1
ATOM 3409 C CA . ALA B 1 205 ? -5.23 33.812 15.852 1 66.81 205 ALA B CA 1
ATOM 3410 C C . ALA B 1 205 ? -5.738 34.5 14.594 1 66.81 205 ALA B C 1
ATOM 3412 O O . ALA B 1 205 ? -5.715 33.906 13.508 1 66.81 205 ALA B O 1
ATOM 3413 N N . LYS B 1 206 ? -6.781 35.562 14.852 1 61.88 206 LYS B N 1
ATOM 3414 C CA . LYS B 1 206 ? -7.25 36.375 13.742 1 61.88 206 LYS B CA 1
ATOM 3415 C C . LYS B 1 206 ? -6.176 37.375 13.297 1 61.88 206 LYS B C 1
ATOM 3417 O O . LYS B 1 206 ? -5.473 37.938 14.125 1 61.88 206 LYS B O 1
ATOM 3422 N N . VAL B 1 207 ? -5.625 37.219 12.062 1 50.84 207 VAL B N 1
ATOM 3423 C CA . VAL B 1 207 ? -4.633 38.156 11.578 1 50.84 207 VAL B CA 1
ATOM 3424 C C . VAL B 1 207 ? -5.332 39.406 11.023 1 50.84 207 VAL B C 1
ATOM 3426 O O . VAL B 1 207 ? -6.074 39.312 10.047 1 50.84 207 VAL B O 1
ATOM 3429 N N . ASP B 1 208 ? -5.984 40.188 11.789 1 47.22 208 ASP B N 1
ATOM 3430 C CA . ASP B 1 208 ? -6.426 41.438 11.141 1 47.22 208 ASP B CA 1
ATOM 3431 C C . ASP B 1 208 ? -5.398 41.906 10.109 1 47.22 208 ASP B C 1
ATOM 3433 O O . ASP B 1 208 ? -5.766 42.5 9.086 1 47.22 208 ASP B O 1
ATOM 3437 N N . GLY B 1 209 ? -4.039 42.062 10.422 1 40.16 209 GLY B N 1
ATOM 3438 C CA . GLY B 1 209 ? -2.895 42.469 9.609 1 40.16 209 GLY B CA 1
ATOM 3439 C C . GLY B 1 209 ? -1.997 41.281 9.25 1 40.16 209 GLY B C 1
ATOM 3440 O O . GLY B 1 209 ? -2.279 40.156 9.617 1 40.16 209 GLY B O 1
ATOM 3441 N N . GLY B 1 210 ? -0.947 41.562 8.234 1 37.84 210 GLY B N 1
ATOM 3442 C CA . GLY B 1 210 ? 0.026 40.625 7.711 1 37.84 210 GLY B CA 1
ATOM 3443 C C . GLY B 1 210 ? 0.687 39.781 8.789 1 37.84 210 GLY B C 1
ATOM 3444 O O . GLY B 1 210 ? 1.136 40.312 9.805 1 37.84 210 GLY B O 1
ATOM 3445 N N . PHE B 1 211 ? 0.049 38.875 9.32 1 38.94 211 PHE B N 1
ATOM 3446 C CA . PHE B 1 211 ? 0.915 38.031 10.141 1 38.94 211 PHE B CA 1
ATOM 3447 C C . PHE B 1 211 ? 2.348 38.062 9.625 1 38.94 211 PHE B C 1
ATOM 3449 O O . PHE B 1 211 ? 2.607 37.688 8.477 1 38.94 211 PHE B O 1
ATOM 3456 N N . ILE B 1 212 ? 3.094 39.062 9.953 1 37.28 212 ILE B N 1
ATOM 3457 C CA . ILE B 1 212 ? 4.469 39.25 9.492 1 37.28 212 ILE B CA 1
ATOM 3458 C C . ILE B 1 212 ? 5.355 38.156 10.094 1 37.28 212 ILE B C 1
ATOM 3460 O O . ILE B 1 212 ? 5.484 38.062 11.312 1 37.28 212 ILE B O 1
ATOM 3464 N N . VAL B 1 213 ? 5.211 37.062 9.797 1 40.16 213 VAL B N 1
ATOM 3465 C CA . VAL B 1 213 ? 6.32 36.156 10.078 1 40.16 213 VAL B CA 1
ATOM 3466 C C . VAL B 1 213 ? 7.547 36.562 9.266 1 40.16 213 VAL B C 1
ATOM 3468 O O . VAL B 1 213 ? 7.5 36.594 8.039 1 40.16 213 VAL B O 1
ATOM 3471 N N . ASN B 1 214 ? 8.516 37.375 9.695 1 31.11 214 ASN B N 1
ATOM 3472 C CA . ASN B 1 214 ? 9.719 37.781 8.969 1 31.11 214 ASN B CA 1
ATOM 3473 C C . ASN B 1 214 ? 10.422 36.594 8.336 1 31.11 214 ASN B C 1
ATOM 3475 O O . ASN B 1 214 ? 10.75 35.625 9.031 1 31.11 214 ASN B O 1
ATOM 3479 N N . LYS B 1 215 ? 10.062 36.25 7.094 1 35.25 215 LYS B N 1
ATOM 3480 C CA . LYS B 1 215 ? 10.93 35.406 6.277 1 35.25 215 LYS B CA 1
ATOM 3481 C C . LYS B 1 215 ? 12.352 35.938 6.234 1 35.25 215 LYS B C 1
ATOM 3483 O O . LYS B 1 215 ? 12.578 37.062 5.742 1 35.25 215 LYS B O 1
ATOM 3488 N N . THR B 1 216 ? 13.258 35.844 7.156 1 27.83 216 THR B N 1
ATOM 3489 C CA . THR B 1 216 ? 14.633 36.281 6.891 1 27.83 216 THR B CA 1
ATOM 3490 C C . THR B 1 216 ? 15.273 35.375 5.84 1 27.83 216 THR B C 1
ATOM 3492 O O . THR B 1 216 ? 15.102 34.156 5.871 1 27.83 216 THR B O 1
#

Radius of gyration: 26.09 Å; Cα contacts (8 Å, |Δi|>4): 639; chains: 2; bounding box: 38×94×56 Å

pLDDT: mean 87.29, std 15.34, range [27.83, 98.75]

Solvent-accessible surface area (backbone atoms only — not comparable to full-atom values): 23339 Å² total; per-residue (Å²): 113,71,67,59,48,52,50,35,48,50,50,28,46,50,23,53,49,48,26,52,54,23,47,53,48,21,50,53,24,44,54,52,16,74,73,66,68,40,65,68,33,46,46,39,19,46,47,30,47,46,24,19,51,27,26,49,44,54,28,46,37,41,60,39,41,69,62,49,45,55,56,30,57,69,41,92,64,86,35,52,63,51,71,56,68,56,37,60,59,52,50,54,54,41,46,73,76,34,80,59,37,61,70,40,26,42,37,84,59,50,72,40,94,86,74,46,73,46,62,45,69,56,87,70,78,45,58,43,74,68,56,46,41,56,52,48,58,56,42,57,66,62,69,46,46,78,43,86,79,34,77,84,84,54,69,68,65,50,52,58,49,48,56,50,47,51,51,13,44,48,49,27,44,33,30,20,36,36,46,25,77,47,99,89,43,56,36,35,39,42,32,38,32,53,88,85,69,54,81,57,47,76,45,84,44,78,42,89,60,80,74,74,65,82,82,125,113,73,66,58,49,54,50,35,50,50,50,30,46,49,22,52,50,48,25,52,54,24,45,52,47,22,52,54,24,44,53,51,16,74,74,66,68,39,64,68,33,46,45,38,20,46,48,30,47,45,24,19,52,26,26,50,42,53,28,46,37,41,59,38,39,68,61,48,44,55,57,29,56,71,40,91,65,84,35,51,61,52,70,57,68,56,38,58,60,52,51,53,52,40,47,73,76,34,79,59,40,62,71,39,26,40,36,84,58,49,74,39,94,85,74,46,73,48,62,44,69,55,86,70,78,43,58,43,74,68,57,45,39,54,51,49,59,55,43,58,64,63,71,44,45,80,42,87,77,34,79,83,84,55,69,69,66,50,50,58,50,49,56,49,48,49,52,13,44,47,49,28,43,33,28,20,36,36,49,26,77,47,101,90,44,57,35,35,39,42,32,38,33,54,88,85,68,53,81,55,49,76,46,81,44,80,43,91,60,79,75,74,63,82,80,125

Secondary structure (DSSP, 8-state):
-HHHHHHHHHHHHHHHHHHHHHHHHHHHHHHHHHHH--HHHHHHHHHHHHHHHHHHHHHHHGGGHHHHHHHHHT-SS---GGG---HHHHHHHHHHH-TT-S-EEEEEEEE-TTS-EEEEEP-SSS--HHHHHHHHHHHHHTTSPPPTTSPP--HHHHHHHHHHHHHHHHHHHSEEEEEEE-SS-EEEEEEE--TTSPPPEEEEEE-SS-------/-HHHHHHHHHHHHHHHHHHHHHHHHHHHHHHHHHHH--HHHHHHHHHHHHHHHHHHHHHHHGGGHHHHHHHHHT-SS---GGG---HHHHHHHHHHH-TT-S-EEEEEEEE-TTS-EEEEEP-SSS--HHHHHHHHHHHHHTTSPPPTTSPP--HHHHHHHHHHHHHHHHHHHSEEEEEEE-SS-EEEEEEE--TTSPPPEEEEEE-SS-------

Organism: NCBI:txid2580412

Nearest PDB structures (foldseek):
  8uao-assembly1_B  TM=6.482E-01  e=3.711E+00  synthetic construct
  8wkz-assembly1_A  TM=5.573E-01  e=3.901E+00  Homo sapiens
  8ic0-assembly1_A  TM=3.060E-01  e=1.509E+00  Homo sapiens
  5m4y-assembly2_C  TM=1.719E-01  e=3.194E+00  Saccharomyces cerevisiae S288C
  8uao-assembly1_B  TM=6.138E-01  e=3.125E+00  synthetic construct

Foldseek 3Di:
DVVLLVVLVVLLLVLLLLLLVLLVLLVVLLVVCVVPVDLVSLLSNLVSNLVSLQSLLSSLCSLVVVVLLVLLCPDPPPSGVVPDRQSLVSVVSSCVSPVQSHWFFWDFFDQDPVRDTDTATDDDQAQDSVNSNVLSVLSVVSNDDDDPVDDDSPSVVNSVVSVSHSRRHCRRQQWTKGWRDDPVATWIWIKHDHNVSDRIDIDIDGCPDDPCNPPD/DVVLLVVLVVLLLVLLLLLLVLLVLLVVLLVVCVVPVDLVSLLSNLVSNLVSLQSLLSSLCSLVVVVLLVLLCPDPPPSGVVPDRQSLVSLVSVCVSPVQSHWFFWDFFDQDPVRDTDTATDDDQAQDSVNSNVLSVLSVVSNDDDDPVDDDSPSVVNSVVSVSHSRRHCRRQQWTKGWHDDPVATWIWIKHDHNVSDRIDIDIDGCPDDPCNPPD

Sequence (432 aa):
MINTESKLHKIYLGQMEEVTKRCDAVLVFLDAYKKSNNEMDFDSCVLQLRKALEALAYASIAPNKNAYQAFRSNAEKQNDYKKDYKASSILQALKRINVDFYPLPLIPAIQKGDGTWHYDRKAVDYLTDKRFVKIYDRLGKFLHADNPWDNNKNPQNLVSEIERTINEARELLELHATFIKTPEYKGVWVVCVPKDGSVPSLINAKVDGGFIVNKTMINTESKLHKIYLGQMEEVTKRCDAVLVFLDAYKKSNNEMDFDSCVLQLRKALEALAYASIAPNKNAYQAFRSNAEKQNDYKKDYKASSILQALKRINVDFYPLPLIPAIQKGDGTWHYDRKAVDYLTDKRFVKIYDRLGKFLHADNPWDNNKNPQNLVSEIERTINEARELLELHATFIKTPEYKGVWVVCVPKDGSVPSLINAKVDGGFIVNKT